Protein AF-A0A9Q0LRS8-F1 (afdb_monomer_lite)

InterPro domains:
  IPR001356 Homeodomain [PF00046] (233-282)
  IPR001356 Homeodomain [PS50071] (228-288)
  IPR001356 Homeodomain [SM00389] (231-292)
  IPR009057 Homedomain-like superfamily [SSF46689] (227-286)

Organism: Anaeramoeba ignava (NCBI:txid1746090)

pLDDT: mean 73.66, std 21.3, range [31.52, 98.19]

Secondary structure (DSSP, 8-state):
--HHHHHHHHHHHHHHHHHHHHSS----PPPPP-----------------PPPPPP---------------PPPPPP---SSHHHHTTSTT------HHHHHHHHHHHHHHHHHHHHHHHHHHHHHHHHHHHHHHHHHHHHHHHHHHHHHHHHHHHHHHHHHHHHHHHHHHIIIIIHHHHHHHHHHHHHHHHHHHHHHHHHHHHHHHHHHHTTS--S------S--S-------PPPPHHHHHHHHHHHHH-SS--HHHHHHHHHHHT--HHHHHHHHHHHHHHS-HHHHHHHHHHHHHHHHHHHHHHHHHHHHHHHHHHHHHHHHHHHHHHHHHHHHHHHHHTT-S-TTT-TTS-HHHHHHHHHHHHHHHHHHHHHHHHHHHHHHHHHHHHHHHHHHHHHHHH------------------

Structure (mmCIF, N/CA/C/O backbone):
data_AF-A0A9Q0LRS8-F1
#
_entry.id   AF-A0A9Q0LRS8-F1
#
loop_
_atom_site.group_PDB
_atom_site.id
_atom_site.type_symbol
_atom_site.label_atom_id
_atom_site.label_alt_id
_atom_site.label_comp_id
_atom_site.label_asym_id
_atom_site.label_entity_id
_atom_site.label_seq_id
_atom_site.pdbx_PDB_ins_code
_atom_site.Cartn_x
_atom_site.Cartn_y
_atom_site.Cartn_z
_atom_site.occupancy
_atom_site.B_iso_or_equiv
_atom_site.auth_seq_id
_atom_site.auth_comp_id
_atom_site.auth_asym_id
_atom_site.auth_atom_id
_atom_site.pdbx_PDB_model_num
ATOM 1 N N . MET A 1 1 ? -12.262 4.996 2.936 1.00 45.38 1 MET A N 1
ATOM 2 C CA . MET A 1 1 ? -11.964 3.558 2.799 1.00 45.38 1 MET A CA 1
ATOM 3 C C . MET A 1 1 ? -11.830 2.986 4.194 1.00 45.38 1 MET A C 1
ATOM 5 O O . MET A 1 1 ? -10.808 3.189 4.843 1.00 45.38 1 MET A O 1
ATOM 9 N N . ASP A 1 2 ? -12.895 2.369 4.696 1.00 58.44 2 ASP A N 1
ATOM 10 C CA . ASP A 1 2 ? -12.886 1.762 6.026 1.00 58.44 2 ASP A CA 1
ATOM 11 C C . ASP A 1 2 ? -12.011 0.501 6.038 1.00 58.44 2 ASP A C 1
ATOM 13 O O . ASP A 1 2 ? -11.896 -0.215 5.045 1.00 58.44 2 ASP A O 1
ATOM 17 N N . TYR A 1 3 ? -11.413 0.188 7.190 1.00 48.62 3 TYR A N 1
ATOM 18 C CA . TYR A 1 3 ? -10.531 -0.975 7.399 1.00 48.62 3 TYR A CA 1
ATOM 19 C C . TYR A 1 3 ? -11.152 -2.316 6.950 1.00 48.62 3 TYR A C 1
ATOM 21 O O . TYR A 1 3 ? -10.444 -3.251 6.571 1.00 48.62 3 TYR A O 1
ATOM 29 N N . LEU A 1 4 ? -12.484 -2.411 6.963 1.00 54.50 4 LEU A N 1
ATOM 30 C CA . LEU A 1 4 ? -13.227 -3.583 6.495 1.00 54.50 4 LEU A CA 1
ATOM 31 C C . LEU A 1 4 ? -13.236 -3.717 4.964 1.00 54.50 4 LEU A C 1
ATOM 33 O O . LEU A 1 4 ? -13.262 -4.835 4.456 1.00 54.50 4 LEU A O 1
ATOM 37 N N . GLU A 1 5 ? -13.148 -2.606 4.239 1.00 57.22 5 GLU A N 1
ATOM 38 C CA . GLU A 1 5 ? -13.136 -2.557 2.776 1.00 57.22 5 GLU A CA 1
ATOM 39 C C . GLU A 1 5 ? -11.765 -2.986 2.228 1.00 57.22 5 GLU A C 1
ATOM 41 O O . GLU A 1 5 ? -11.681 -3.840 1.347 1.00 57.22 5 GLU A O 1
ATOM 46 N N . ILE A 1 6 ? -10.679 -2.538 2.870 1.00 57.56 6 ILE A N 1
ATOM 47 C CA . ILE A 1 6 ? -9.301 -2.961 2.553 1.00 57.56 6 ILE A CA 1
ATOM 48 C C . ILE A 1 6 ? -9.104 -4.460 2.836 1.00 57.56 6 ILE A C 1
ATOM 50 O O . ILE A 1 6 ? -8.482 -5.179 2.054 1.00 57.56 6 ILE A O 1
ATOM 54 N N . LYS A 1 7 ? -9.682 -4.973 3.930 1.00 59.47 7 LYS A N 1
ATOM 55 C CA . LYS A 1 7 ? -9.616 -6.405 4.263 1.00 59.47 7 LYS A CA 1
ATOM 56 C C . LYS A 1 7 ? -10.431 -7.272 3.294 1.00 59.47 7 LYS A C 1
ATOM 58 O O . LYS A 1 7 ? -10.046 -8.411 3.042 1.00 59.47 7 LYS A O 1
ATOM 63 N N . GLY A 1 8 ? -11.523 -6.739 2.741 1.00 55.91 8 GLY A N 1
ATOM 64 C CA . GLY A 1 8 ? -12.313 -7.401 1.701 1.00 55.91 8 GLY A CA 1
ATOM 65 C C . GLY A 1 8 ? -11.545 -7.561 0.387 1.00 55.91 8 GLY A C 1
ATOM 66 O O . GLY A 1 8 ? -11.597 -8.628 -0.218 1.00 55.91 8 GLY A O 1
ATOM 67 N N . ILE A 1 9 ? -10.771 -6.547 -0.008 1.00 62.75 9 ILE A N 1
ATOM 68 C CA . ILE A 1 9 ? -9.957 -6.572 -1.234 1.00 62.75 9 ILE A CA 1
ATOM 69 C C . ILE A 1 9 ? -8.814 -7.597 -1.114 1.00 62.75 9 ILE A C 1
ATOM 71 O O . ILE A 1 9 ? -8.657 -8.448 -1.986 1.00 62.75 9 ILE A O 1
ATOM 75 N N . LEU A 1 10 ? -8.099 -7.613 0.018 1.00 52.59 10 LEU A N 1
ATOM 76 C CA . LEU A 1 10 ? -6.970 -8.532 0.248 1.00 52.59 10 LEU A CA 1
ATOM 77 C C . LEU A 1 10 ? -7.375 -10.013 0.382 1.00 52.59 10 LEU A C 1
ATOM 79 O O . LEU A 1 10 ? -6.576 -10.912 0.116 1.00 52.59 10 LEU A O 1
ATOM 83 N N . LEU A 1 11 ? -8.609 -10.300 0.810 1.00 55.72 11 LEU A N 1
ATOM 84 C CA . LEU A 1 11 ? -9.122 -11.675 0.849 1.00 55.72 11 LEU A CA 1
ATOM 85 C C . LEU A 1 11 ? -9.518 -12.183 -0.543 1.00 55.72 11 LEU A C 1
ATOM 87 O O . LEU A 1 11 ? -9.401 -13.379 -0.802 1.00 55.72 11 LEU A O 1
ATOM 91 N N . ASN A 1 12 ? -9.925 -11.287 -1.443 1.00 52.69 12 ASN A N 1
ATOM 92 C CA . ASN A 1 12 ? -10.356 -11.638 -2.794 1.00 52.69 12 ASN A CA 1
ATOM 93 C C . ASN A 1 12 ? -9.164 -11.982 -3.712 1.00 52.69 12 ASN A C 1
ATOM 95 O O . ASN A 1 12 ? -9.258 -12.884 -4.538 1.00 52.69 12 ASN A O 1
ATOM 99 N N . GLU A 1 13 ? -8.009 -11.335 -3.525 1.00 57.25 13 GLU A N 1
ATOM 100 C CA . GLU A 1 13 ? -6.789 -11.626 -4.300 1.00 57.25 13 GLU A CA 1
ATOM 101 C C . GLU A 1 13 ? -6.224 -13.029 -4.028 1.00 57.25 13 GLU A C 1
ATOM 103 O O . GLU A 1 13 ? -5.818 -13.728 -4.956 1.00 57.25 13 GLU A O 1
ATOM 108 N N . ASN A 1 14 ? -6.271 -13.496 -2.777 1.00 49.44 14 ASN A N 1
ATOM 109 C CA . ASN A 1 14 ? -5.808 -14.845 -2.432 1.00 49.44 14 ASN A CA 1
ATOM 110 C C . ASN A 1 14 ? -6.715 -15.942 -3.022 1.00 49.44 14 ASN A C 1
ATOM 112 O O . ASN A 1 14 ? -6.230 -17.001 -3.413 1.00 49.44 14 ASN A O 1
ATOM 116 N N . GLU A 1 15 ? -8.017 -15.675 -3.169 1.00 58.06 15 GLU A N 1
ATOM 117 C CA . GLU A 1 15 ? -8.971 -16.610 -3.781 1.00 58.06 15 GLU A CA 1
ATOM 118 C C . GLU A 1 15 ? -8.817 -16.697 -5.316 1.00 58.06 15 GLU A C 1
ATOM 120 O O . GLU A 1 15 ? -9.150 -17.714 -5.932 1.00 58.06 15 GLU A O 1
ATOM 125 N N . ILE A 1 16 ? -8.282 -15.644 -5.942 1.00 56.16 16 ILE A N 1
ATOM 126 C CA . ILE A 1 16 ? -7.952 -15.601 -7.375 1.00 56.16 16 ILE A CA 1
ATOM 127 C C . ILE A 1 16 ? -6.648 -16.366 -7.653 1.00 56.16 16 ILE A C 1
ATOM 129 O O . ILE A 1 16 ? -6.574 -17.111 -8.633 1.00 56.16 16 ILE A O 1
ATOM 133 N N . ILE A 1 17 ? -5.653 -16.256 -6.768 1.00 57.91 17 ILE A N 1
ATOM 134 C CA . ILE A 1 17 ? -4.371 -16.973 -6.881 1.00 57.91 17 ILE A CA 1
ATOM 135 C C . ILE A 1 17 ? -4.569 -18.496 -6.758 1.00 57.91 17 ILE A C 1
ATOM 137 O O . ILE A 1 17 ? -4.000 -19.253 -7.549 1.00 57.91 17 ILE A O 1
ATOM 141 N N . ASP A 1 18 ? -5.440 -18.955 -5.855 1.00 52.00 18 ASP A N 1
ATOM 142 C CA . ASP A 1 18 ? -5.743 -20.387 -5.708 1.00 52.00 18 ASP A CA 1
ATOM 143 C C . ASP A 1 18 ? -6.517 -20.963 -6.909 1.00 52.00 18 ASP A C 1
ATOM 145 O O . ASP A 1 18 ? -6.287 -22.109 -7.306 1.00 52.00 18 ASP A O 1
ATOM 149 N N . LYS A 1 19 ? -7.386 -20.169 -7.554 1.00 53.28 19 LYS A N 1
ATOM 150 C CA . LYS A 1 19 ? -8.099 -20.595 -8.774 1.00 53.28 19 LYS A CA 1
ATOM 151 C C . LYS A 1 19 ? -7.159 -20.721 -9.973 1.00 53.28 19 LYS A C 1
ATOM 153 O O . LYS A 1 19 ? -7.224 -21.724 -10.682 1.00 53.28 19 LYS A O 1
ATOM 158 N N . LEU A 1 20 ? -6.231 -19.779 -10.152 1.00 47.84 20 LEU A N 1
ATOM 159 C CA . LEU A 1 20 ? -5.263 -19.802 -11.258 1.00 47.84 20 LEU A CA 1
ATOM 160 C C . LEU A 1 20 ? -4.220 -20.928 -11.132 1.00 47.84 20 LEU A C 1
ATOM 162 O O . LEU A 1 20 ? -3.725 -21.425 -12.143 1.00 47.84 20 LEU A O 1
ATOM 166 N N . SER A 1 21 ? -3.934 -21.392 -9.912 1.00 48.03 21 SER A N 1
ATOM 167 C CA . SER A 1 21 ? -3.020 -22.519 -9.671 1.00 48.03 21 SER A CA 1
ATOM 168 C C . SER A 1 21 ? -3.639 -23.889 -10.017 1.00 48.03 21 SER A C 1
ATOM 170 O O . SER A 1 21 ? -2.926 -24.852 -10.302 1.00 48.03 21 SER A O 1
ATOM 172 N N . SER A 1 22 ? -4.975 -23.988 -10.051 1.00 45.66 22 SER A N 1
ATOM 173 C CA . SER A 1 22 ? -5.685 -25.264 -10.240 1.00 45.66 22 SER A CA 1
ATOM 174 C C . SER A 1 22 ? -5.969 -25.656 -11.700 1.00 45.66 22 SER A C 1
ATOM 176 O O . SER A 1 22 ? -6.161 -26.840 -11.979 1.00 45.66 22 SER A O 1
ATOM 178 N N . ASP A 1 23 ? -5.907 -24.712 -12.645 1.00 40.31 23 ASP A N 1
ATOM 179 C CA . ASP A 1 23 ? -6.326 -24.944 -14.040 1.00 40.31 23 ASP A CA 1
ATOM 180 C C . ASP A 1 23 ? -5.190 -25.358 -15.003 1.00 40.31 23 ASP A C 1
ATOM 182 O O . ASP A 1 23 ? -5.434 -25.622 -16.181 1.00 40.31 23 ASP A O 1
ATOM 186 N N . SER A 1 24 ? -3.948 -25.496 -14.523 1.00 41.00 24 SER A N 1
ATOM 187 C CA . SER A 1 24 ? -2.772 -25.701 -15.397 1.00 41.00 24 SER A CA 1
ATOM 188 C C . SER A 1 24 ? -2.296 -27.155 -15.572 1.00 41.00 24 SER A C 1
ATOM 190 O O . SER A 1 24 ? -1.290 -27.388 -16.237 1.00 41.00 24 SER A O 1
ATOM 192 N N . TYR A 1 25 ? -3.007 -28.162 -15.049 1.00 39.81 25 TYR A N 1
ATOM 193 C CA . TYR A 1 25 ? -2.638 -29.575 -15.250 1.00 39.81 25 TYR A CA 1
ATOM 194 C C . TYR A 1 25 ? -3.821 -30.439 -15.695 1.00 39.81 25 TYR A C 1
ATOM 196 O O . TYR A 1 25 ? -4.351 -31.249 -14.937 1.00 39.81 25 TYR A O 1
ATOM 204 N N . SER A 1 26 ? -4.214 -30.342 -16.966 1.00 42.38 26 SER A N 1
ATOM 205 C CA . SER A 1 26 ? -4.944 -31.439 -17.606 1.00 42.38 26 SER A CA 1
ATOM 206 C C . SER A 1 26 ? -4.813 -31.418 -19.127 1.00 42.38 26 SER A C 1
ATOM 208 O O . SER A 1 26 ? -5.194 -30.446 -19.769 1.00 42.38 26 SER A O 1
ATOM 210 N N . LYS A 1 27 ? -4.389 -32.570 -19.670 1.00 40.59 27 LYS A N 1
ATOM 211 C CA . LYS A 1 27 ? -4.396 -33.014 -21.082 1.00 40.59 27 LYS A CA 1
ATOM 212 C C . LYS A 1 27 ? -3.113 -32.783 -21.893 1.00 40.59 27 LYS A C 1
ATOM 214 O O . LYS A 1 27 ? -3.062 -31.935 -22.772 1.00 40.59 27 LYS A O 1
ATOM 219 N N . CYS A 1 28 ? -2.173 -33.715 -21.732 1.00 31.52 28 CYS A N 1
ATOM 220 C CA . CYS A 1 28 ? -1.390 -34.242 -22.855 1.00 31.52 28 CYS A CA 1
ATOM 221 C C . CYS A 1 28 ? -1.691 -35.746 -23.021 1.00 31.52 28 CYS A C 1
ATOM 223 O O . CYS A 1 28 ? -1.857 -36.436 -22.011 1.00 31.52 28 CYS A O 1
ATOM 225 N N . PRO A 1 29 ? -1.813 -36.261 -24.259 1.00 40.53 29 PRO A N 1
ATOM 226 C CA . PRO A 1 29 ? -2.218 -37.636 -24.518 1.00 40.53 29 PRO A CA 1
ATOM 227 C C . PRO A 1 29 ? -1.030 -38.605 -24.424 1.00 40.53 29 PRO A C 1
ATOM 229 O O . PRO A 1 29 ? 0.088 -38.307 -24.838 1.00 40.53 29 PRO A O 1
ATOM 232 N N . THR A 1 30 ? -1.303 -39.785 -23.879 1.00 38.50 30 THR A N 1
ATOM 233 C CA . THR A 1 30 ? -0.396 -40.930 -23.767 1.00 38.50 30 THR A CA 1
ATOM 234 C C . THR A 1 30 ? -0.034 -41.526 -25.135 1.00 38.50 30 THR A C 1
ATOM 236 O O . THR A 1 30 ? -0.927 -41.698 -25.968 1.00 38.50 30 THR A O 1
ATOM 239 N N . PRO A 1 31 ? 1.230 -41.930 -25.372 1.00 35.91 31 PRO A N 1
ATOM 240 C CA . PRO A 1 31 ? 1.581 -42.764 -26.509 1.00 35.91 31 PRO A CA 1
ATOM 241 C C . PRO A 1 31 ? 1.506 -44.260 -26.162 1.00 35.91 31 PRO A C 1
ATOM 243 O O . PRO A 1 31 ? 1.784 -44.710 -25.051 1.00 35.91 31 PRO A O 1
ATOM 246 N N . THR A 1 32 ? 1.088 -45.003 -27.176 1.00 32.34 32 THR A N 1
ATOM 247 C CA . THR A 1 32 ? 0.797 -46.433 -27.265 1.00 32.34 32 THR A CA 1
ATOM 248 C C . THR A 1 32 ? 1.959 -47.339 -26.836 1.00 32.34 32 THR A C 1
ATOM 250 O O . THR A 1 32 ? 3.098 -47.145 -27.248 1.00 32.34 32 THR A O 1
ATOM 253 N N . GLN A 1 33 ? 1.644 -48.374 -26.051 1.00 33.44 33 GLN A N 1
ATOM 254 C CA . GLN A 1 33 ? 2.549 -49.463 -25.663 1.00 33.44 33 GLN A CA 1
ATOM 255 C C . GLN A 1 33 ? 2.727 -50.499 -26.784 1.00 33.44 33 GLN A C 1
ATOM 257 O O . GLN A 1 33 ? 1.762 -50.817 -27.478 1.00 33.44 33 GLN A O 1
ATOM 262 N N . THR A 1 34 ? 3.933 -51.071 -26.902 1.00 32.47 34 THR A N 1
ATOM 263 C CA . THR A 1 34 ? 4.277 -52.506 -27.127 1.00 32.47 34 THR A CA 1
ATOM 264 C C . THR A 1 34 ? 5.795 -52.635 -27.404 1.00 32.47 34 THR A C 1
ATOM 266 O O . THR A 1 34 ? 6.408 -51.651 -27.805 1.00 32.47 34 THR A O 1
ATOM 269 N N . PRO A 1 35 ? 6.427 -53.819 -27.273 1.00 44.38 35 PRO A N 1
ATOM 270 C CA . PRO A 1 35 ? 6.554 -54.638 -26.070 1.00 44.38 35 PRO A CA 1
ATOM 271 C C . PRO A 1 35 ? 8.035 -54.927 -25.700 1.00 44.38 35 PRO A C 1
ATOM 273 O O . PRO A 1 35 ? 8.939 -54.795 -26.516 1.00 44.38 35 PRO A O 1
ATOM 276 N N . THR A 1 36 ? 8.227 -55.325 -24.439 1.00 36.44 36 THR A N 1
ATOM 277 C CA . THR A 1 36 ? 9.305 -56.151 -23.846 1.00 36.44 36 THR A CA 1
ATOM 278 C C . THR A 1 36 ? 10.584 -56.412 -24.652 1.00 36.44 36 THR A C 1
ATOM 280 O O . THR A 1 36 ? 10.538 -57.121 -25.654 1.00 36.44 36 THR A O 1
ATOM 283 N N . ASN A 1 37 ? 11.729 -56.018 -24.085 1.00 31.78 37 ASN A N 1
ATOM 284 C CA . ASN A 1 37 ? 12.895 -56.894 -23.959 1.00 31.78 37 ASN A CA 1
ATOM 285 C C . ASN A 1 37 ? 13.684 -56.525 -22.696 1.00 31.78 37 ASN A C 1
ATOM 287 O O . ASN A 1 37 ? 13.940 -55.353 -22.423 1.00 31.78 37 ASN A O 1
ATOM 291 N N . GLU A 1 38 ? 13.973 -57.565 -21.923 1.00 38.25 38 GLU A N 1
ATOM 292 C CA . GLU A 1 38 ? 14.846 -57.607 -20.756 1.00 38.25 38 GLU A CA 1
ATOM 293 C C . GLU A 1 38 ? 16.286 -57.311 -21.184 1.00 38.25 38 GLU A C 1
ATOM 295 O O . GLU A 1 38 ? 16.728 -57.859 -22.187 1.00 38.25 38 GLU A O 1
ATOM 300 N N . GLU A 1 39 ? 17.013 -56.493 -20.421 1.00 35.09 39 GLU A N 1
ATOM 301 C CA . GLU A 1 39 ? 18.448 -56.693 -20.198 1.00 35.09 39 GLU A CA 1
ATOM 302 C C . GLU A 1 39 ? 18.921 -55.864 -18.993 1.00 35.09 39 GLU A C 1
ATOM 304 O O . GLU A 1 39 ? 18.723 -54.651 -18.900 1.00 35.09 39 GLU A O 1
ATOM 309 N N . ASP A 1 40 ? 19.508 -56.588 -18.044 1.00 37.28 40 ASP A N 1
ATOM 310 C CA . ASP A 1 40 ? 20.143 -56.121 -16.822 1.00 37.28 40 ASP A CA 1
ATOM 311 C C . ASP A 1 40 ? 21.327 -55.191 -17.110 1.00 37.28 40 ASP A C 1
ATOM 313 O O . ASP A 1 40 ? 22.200 -55.550 -17.890 1.00 37.28 40 ASP A O 1
ATOM 317 N N . THR A 1 41 ? 21.458 -54.082 -16.374 1.00 35.38 41 THR A N 1
ATOM 318 C CA . THR A 1 41 ? 22.769 -53.660 -15.842 1.00 35.38 41 THR A CA 1
ATOM 319 C C . THR A 1 41 ? 22.609 -52.751 -14.622 1.00 35.38 41 THR A C 1
ATOM 321 O O . THR A 1 41 ? 21.958 -51.711 -14.662 1.00 35.38 41 THR A O 1
ATOM 324 N N . ASN A 1 42 ? 23.249 -53.179 -13.534 1.00 38.84 42 ASN A N 1
ATOM 325 C CA . ASN A 1 42 ? 23.595 -52.405 -12.346 1.00 38.84 42 ASN A CA 1
ATOM 326 C C . ASN A 1 42 ? 24.353 -51.119 -12.700 1.00 38.84 42 ASN A C 1
ATOM 328 O O . ASN A 1 42 ? 25.296 -51.201 -13.482 1.00 38.84 42 ASN A O 1
ATOM 332 N N . PHE A 1 43 ? 24.070 -50.008 -12.013 1.00 32.75 43 PHE A N 1
ATOM 333 C CA . PHE A 1 43 ? 25.104 -49.039 -11.630 1.00 32.75 43 PHE A CA 1
ATOM 334 C C . PHE A 1 43 ? 24.692 -48.269 -10.364 1.00 32.75 43 PHE A C 1
ATOM 336 O O . PHE A 1 43 ? 23.709 -47.529 -10.347 1.00 32.75 43 PHE A O 1
ATOM 343 N N . GLU A 1 44 ? 25.455 -48.516 -9.300 1.00 36.75 44 GLU A N 1
ATOM 344 C CA . GLU A 1 44 ? 25.508 -47.781 -8.036 1.00 36.75 44 GLU A CA 1
ATOM 345 C C . GLU A 1 44 ? 26.258 -46.444 -8.182 1.00 36.75 44 GLU A C 1
ATOM 347 O O . GLU A 1 44 ? 27.093 -46.285 -9.069 1.00 36.75 44 GLU A O 1
ATOM 352 N N . GLU A 1 45 ? 25.988 -45.561 -7.212 1.00 39.62 45 GLU A N 1
ATOM 353 C CA . GLU A 1 45 ? 26.837 -44.474 -6.696 1.00 39.62 45 GLU A CA 1
ATOM 354 C C . GLU A 1 45 ? 27.254 -43.321 -7.623 1.00 39.62 45 GLU A C 1
ATOM 356 O O . GLU A 1 45 ? 28.025 -43.478 -8.563 1.00 39.62 45 GLU A O 1
ATOM 361 N N . MET A 1 46 ? 26.863 -42.102 -7.223 1.00 32.22 46 MET A N 1
ATOM 362 C CA . MET A 1 46 ? 27.797 -41.001 -6.918 1.00 32.22 46 MET A CA 1
ATOM 363 C C . MET A 1 46 ? 27.021 -39.790 -6.371 1.00 32.22 46 MET A C 1
ATOM 365 O O . MET A 1 46 ? 26.600 -38.899 -7.107 1.00 32.22 46 MET A O 1
ATOM 369 N N . GLU A 1 47 ? 26.864 -39.742 -5.047 1.00 40.50 47 GLU A N 1
ATOM 370 C CA . GLU A 1 47 ? 26.742 -38.478 -4.318 1.00 40.50 47 GLU A CA 1
ATOM 371 C C . GLU A 1 47 ? 28.141 -37.858 -4.203 1.00 40.50 47 GLU A C 1
ATOM 373 O O . GLU A 1 47 ? 29.048 -38.481 -3.656 1.00 40.50 47 GLU A O 1
ATOM 378 N N . SER A 1 48 ? 28.336 -36.618 -4.663 1.00 34.16 48 SER A N 1
ATOM 379 C CA . SER A 1 48 ? 29.401 -35.774 -4.110 1.00 34.16 48 SER A CA 1
ATOM 380 C C . SER A 1 48 ? 29.155 -34.268 -4.296 1.00 34.16 48 SER A C 1
ATOM 382 O O . SER A 1 48 ? 29.132 -33.737 -5.398 1.00 34.16 48 SER A O 1
ATOM 384 N N . ILE A 1 49 ? 29.021 -33.603 -3.143 1.00 32.94 49 ILE A N 1
ATOM 385 C CA . ILE A 1 49 ? 29.705 -32.359 -2.747 1.00 32.94 49 ILE A CA 1
ATOM 386 C C . ILE A 1 49 ? 29.452 -31.115 -3.625 1.00 32.94 49 ILE A C 1
ATOM 388 O O . ILE A 1 49 ? 30.189 -30.838 -4.568 1.00 32.94 49 ILE A O 1
ATOM 392 N N . LEU A 1 50 ? 28.522 -30.254 -3.189 1.00 31.89 50 LEU A N 1
ATOM 393 C CA . LEU A 1 50 ? 28.598 -28.811 -3.449 1.00 31.89 50 LEU A CA 1
ATOM 394 C C . LEU A 1 50 ? 29.008 -28.088 -2.158 1.00 31.89 50 LEU A C 1
ATOM 396 O O . LEU A 1 50 ? 28.277 -28.089 -1.170 1.00 31.89 50 LEU A O 1
ATOM 400 N N . ASN A 1 51 ? 30.199 -27.492 -2.180 1.00 34.00 51 ASN A N 1
ATOM 401 C CA . ASN A 1 51 ? 30.718 -26.639 -1.117 1.00 34.00 51 ASN A CA 1
ATOM 402 C C . ASN A 1 51 ? 30.089 -25.238 -1.192 1.00 34.00 51 ASN A C 1
ATOM 404 O O . ASN A 1 51 ? 30.149 -24.575 -2.226 1.00 34.00 51 ASN A O 1
ATOM 408 N N . GLU A 1 52 ? 29.557 -24.782 -0.061 1.00 38.84 52 GLU A N 1
ATOM 409 C CA . GLU A 1 52 ? 29.215 -23.387 0.246 1.00 38.84 52 GLU A CA 1
ATOM 410 C C . GLU A 1 52 ? 30.454 -22.469 0.175 1.00 38.84 52 GLU A C 1
ATOM 412 O O . GLU A 1 52 ? 31.496 -22.812 0.747 1.00 38.84 52 GLU A O 1
ATOM 417 N N . PRO A 1 53 ? 30.373 -21.265 -0.424 1.00 42.38 53 PRO A N 1
ATOM 418 C CA . PRO A 1 53 ? 31.405 -20.253 -0.255 1.00 42.38 53 PRO A CA 1
ATOM 419 C C . PRO A 1 53 ? 31.138 -19.395 0.994 1.00 42.38 53 PRO A C 1
ATOM 421 O O . PRO A 1 53 ? 30.102 -18.748 1.133 1.00 42.38 53 PRO A O 1
ATOM 424 N N . GLN A 1 54 ? 32.119 -19.362 1.898 1.00 42.25 54 GLN A N 1
ATOM 425 C CA . GLN A 1 54 ? 32.173 -18.450 3.046 1.00 42.25 54 GLN A CA 1
ATOM 426 C C . GLN A 1 54 ? 32.474 -16.999 2.604 1.00 42.25 54 GLN A C 1
ATOM 428 O O . GLN A 1 54 ? 33.198 -16.794 1.625 1.00 42.25 54 GLN A O 1
ATOM 433 N N . PRO A 1 55 ? 31.990 -15.978 3.337 1.00 41.16 55 PRO A N 1
ATOM 434 C CA . PRO A 1 55 ? 32.159 -14.575 2.967 1.00 41.16 55 PRO A CA 1
ATOM 435 C C . PRO A 1 55 ? 33.577 -14.057 3.256 1.00 41.16 55 PRO A C 1
ATOM 437 O O . PRO A 1 55 ? 34.118 -14.217 4.352 1.00 41.16 55 PRO A O 1
ATOM 440 N N . ILE A 1 56 ? 34.169 -13.373 2.273 1.00 35.91 56 ILE A N 1
ATOM 441 C CA . ILE A 1 56 ? 35.457 -12.686 2.419 1.00 35.91 56 ILE A CA 1
ATOM 442 C C . ILE A 1 56 ? 35.252 -11.362 3.162 1.00 35.91 56 ILE A C 1
ATOM 444 O O . ILE A 1 56 ? 34.483 -10.490 2.765 1.00 35.91 56 ILE A O 1
ATOM 448 N N . ASN A 1 57 ? 35.996 -11.232 4.254 1.00 32.16 57 ASN A N 1
ATOM 449 C CA . ASN A 1 57 ? 36.020 -10.109 5.175 1.00 32.16 57 ASN A CA 1
ATOM 450 C C . ASN A 1 57 ? 36.910 -8.987 4.605 1.00 32.16 57 ASN A C 1
ATOM 452 O O . ASN A 1 57 ? 38.136 -9.113 4.576 1.00 32.16 57 ASN A O 1
ATOM 456 N N . VAL A 1 58 ? 36.310 -7.895 4.124 1.00 37.28 58 VAL A N 1
ATOM 457 C CA . VAL A 1 58 ? 37.051 -6.748 3.580 1.00 37.28 58 VAL A CA 1
ATOM 458 C C . VAL A 1 58 ? 37.392 -5.794 4.720 1.00 37.28 58 VAL A C 1
ATOM 460 O O . VAL A 1 58 ? 36.562 -5.007 5.169 1.00 37.28 58 VAL A O 1
ATOM 463 N N . SER A 1 59 ? 38.638 -5.826 5.189 1.00 34.59 59 SER A N 1
ATOM 464 C CA . SER A 1 59 ? 39.165 -4.725 5.990 1.00 34.59 59 SER A CA 1
ATOM 465 C C . SER A 1 59 ? 40.615 -4.409 5.628 1.00 34.59 59 SER A C 1
ATOM 467 O O . SER A 1 59 ? 41.474 -5.284 5.609 1.00 34.59 59 SER A O 1
ATOM 469 N N . LYS A 1 60 ? 40.847 -3.106 5.421 1.00 39.56 60 LYS A N 1
ATOM 470 C CA . LYS A 1 60 ? 42.130 -2.387 5.470 1.00 39.56 60 LYS A CA 1
ATOM 471 C C . LYS A 1 60 ? 43.095 -2.620 4.307 1.00 39.56 60 LYS A C 1
ATOM 473 O O . LYS A 1 60 ? 43.980 -3.460 4.393 1.00 39.56 60 LYS A O 1
ATOM 478 N N . ILE A 1 61 ? 43.065 -1.713 3.326 1.00 33.50 61 ILE A N 1
ATOM 479 C CA . ILE A 1 61 ? 44.301 -1.291 2.654 1.00 33.50 61 ILE A CA 1
ATOM 480 C C . ILE A 1 61 ? 44.386 0.236 2.651 1.00 33.50 61 ILE A C 1
ATOM 482 O O . ILE A 1 61 ? 43.552 0.958 2.113 1.00 33.50 61 ILE A O 1
ATOM 486 N N . SER A 1 62 ? 45.417 0.687 3.351 1.00 33.88 62 SER A N 1
ATOM 487 C CA . SER A 1 62 ? 45.911 2.043 3.507 1.00 33.88 62 SER A CA 1
ATOM 488 C C . SER A 1 62 ? 46.568 2.573 2.233 1.00 33.88 62 SER A C 1
ATOM 490 O O . SER A 1 62 ? 47.278 1.856 1.533 1.00 33.88 62 SER A O 1
ATOM 492 N N . LYS A 1 63 ? 46.384 3.877 2.015 1.00 44.59 63 LYS A N 1
ATOM 493 C CA . LYS A 1 63 ? 47.086 4.736 1.054 1.00 44.59 63 LYS A CA 1
ATOM 494 C C . LYS A 1 63 ? 48.603 4.527 1.130 1.00 44.59 63 LYS A C 1
ATOM 496 O O . LYS A 1 63 ? 49.179 4.739 2.194 1.00 44.59 63 LYS A O 1
ATOM 501 N N . SER A 1 64 ? 49.249 4.186 0.014 1.00 36.12 64 SER A N 1
ATOM 502 C CA . SER A 1 64 ? 50.709 4.237 -0.085 1.00 36.12 64 SER A CA 1
ATOM 503 C C . SER A 1 64 ? 51.196 4.281 -1.540 1.00 36.12 64 SER A C 1
ATOM 505 O O . SER A 1 64 ? 51.002 3.346 -2.305 1.00 36.12 64 SER A O 1
ATOM 507 N N . THR A 1 65 ? 51.900 5.372 -1.843 1.00 34.44 65 THR A N 1
ATOM 508 C CA . THR A 1 65 ? 53.066 5.457 -2.741 1.00 34.44 65 THR A CA 1
ATOM 509 C C . THR A 1 65 ? 52.858 5.340 -4.255 1.00 34.44 65 THR A C 1
ATOM 511 O O . THR A 1 65 ? 52.989 4.284 -4.870 1.00 34.44 65 THR A O 1
ATOM 514 N N . TYR A 1 66 ? 52.707 6.522 -4.857 1.00 37.03 66 TYR A N 1
ATOM 515 C CA . TYR A 1 66 ? 53.116 6.863 -6.221 1.00 37.03 66 TYR A CA 1
ATOM 516 C C . TYR A 1 66 ? 54.458 6.201 -6.577 1.00 37.03 66 TYR A C 1
ATOM 518 O O . TYR A 1 66 ? 55.491 6.531 -5.995 1.00 37.03 66 TYR A O 1
ATOM 526 N N . SER A 1 67 ? 54.443 5.274 -7.534 1.00 34.69 67 SER A N 1
ATOM 527 C CA . SER A 1 67 ? 55.650 4.687 -8.115 1.00 34.69 67 SER A CA 1
ATOM 528 C C . SER A 1 67 ? 55.593 4.815 -9.630 1.00 34.69 67 SER A C 1
ATOM 530 O O . SER A 1 67 ? 54.643 4.400 -10.287 1.00 34.69 67 SER A O 1
ATOM 532 N N . GLN A 1 68 ? 56.641 5.445 -10.144 1.00 40.75 68 GLN A N 1
ATOM 533 C CA . GLN A 1 68 ? 56.950 5.721 -11.535 1.00 40.75 68 GLN A CA 1
ATOM 534 C C . GLN A 1 68 ? 56.891 4.446 -12.388 1.00 40.75 68 GLN A C 1
ATOM 536 O O . GLN A 1 68 ? 57.695 3.532 -12.206 1.00 40.75 68 GLN A O 1
ATOM 541 N N . ILE A 1 69 ? 55.991 4.410 -13.371 1.00 34.59 69 ILE A N 1
ATOM 542 C CA . ILE A 1 69 ? 56.057 3.438 -14.465 1.00 34.59 69 ILE A CA 1
ATOM 543 C C . ILE A 1 69 ? 56.887 4.075 -15.576 1.00 34.59 69 ILE A C 1
ATOM 545 O O . ILE A 1 69 ? 56.417 4.901 -16.354 1.00 34.59 69 ILE A O 1
ATOM 549 N N . THR A 1 70 ? 58.159 3.693 -15.619 1.00 38.25 70 THR A N 1
ATOM 550 C CA . THR A 1 70 ? 59.033 3.912 -16.767 1.00 38.25 70 THR A CA 1
ATOM 551 C C . THR A 1 70 ? 58.616 2.946 -17.876 1.00 38.25 70 THR A C 1
ATOM 553 O O . THR A 1 70 ? 58.718 1.724 -17.757 1.00 38.25 70 THR A O 1
ATOM 556 N N . SER A 1 71 ? 58.102 3.490 -18.977 1.00 36.56 71 SER A N 1
ATOM 557 C CA . SER A 1 71 ? 57.806 2.731 -20.188 1.00 36.56 71 SER A CA 1
ATOM 558 C C . SER A 1 71 ? 59.107 2.230 -20.824 1.00 36.56 71 SER A C 1
ATOM 560 O O . SER A 1 71 ? 59.935 3.016 -21.286 1.00 36.56 71 SER A O 1
ATOM 562 N N . LYS A 1 72 ? 59.274 0.905 -20.863 1.00 42.03 72 LYS A N 1
ATOM 563 C CA . LYS A 1 72 ? 60.317 0.200 -21.623 1.00 42.03 72 LYS A CA 1
ATOM 564 C C . LYS A 1 72 ? 60.279 0.618 -23.106 1.00 42.03 72 LYS A C 1
ATOM 566 O O . LYS A 1 72 ? 59.224 0.480 -23.728 1.00 42.03 72 LYS A O 1
ATOM 571 N N . PRO A 1 73 ? 61.398 1.033 -23.726 1.00 38.38 73 PRO A N 1
ATOM 572 C CA . PRO A 1 73 ? 61.451 1.203 -25.170 1.00 38.38 73 PRO A CA 1
ATOM 573 C C . PRO A 1 73 ? 61.572 -0.165 -25.854 1.00 38.38 73 PRO A C 1
ATOM 575 O O . PRO A 1 73 ? 62.463 -0.962 -25.549 1.00 38.38 73 PRO A O 1
ATOM 578 N N . LYS A 1 74 ? 60.660 -0.432 -26.793 1.00 42.22 74 LYS A N 1
ATOM 579 C CA . LYS A 1 74 ? 60.709 -1.591 -27.690 1.00 42.22 74 LYS A CA 1
ATOM 580 C C . LYS A 1 74 ? 62.021 -1.586 -28.487 1.00 42.22 74 LYS A C 1
ATOM 582 O O . LYS A 1 74 ? 62.494 -0.556 -28.964 1.00 42.22 74 LYS A O 1
ATOM 587 N N . SER A 1 75 ? 62.604 -2.772 -28.595 1.00 43.22 75 SER A N 1
ATOM 588 C CA . SER A 1 75 ? 63.853 -3.097 -29.276 1.00 43.22 75 SER A CA 1
ATOM 589 C C . SER A 1 75 ? 63.896 -2.614 -30.729 1.00 43.22 75 SER A C 1
ATOM 591 O O . SER A 1 75 ? 63.046 -2.980 -31.538 1.00 43.22 75 SER A O 1
ATOM 593 N N . LYS A 1 76 ? 64.947 -1.863 -31.075 1.00 49.66 76 LYS A N 1
ATOM 594 C CA . LYS A 1 76 ? 65.343 -1.570 -32.460 1.00 49.66 76 LYS A CA 1
ATOM 595 C C . LYS A 1 76 ? 65.848 -2.851 -33.150 1.00 49.66 76 LYS A C 1
ATOM 597 O O . LYS A 1 76 ? 66.689 -3.534 -32.558 1.00 49.66 76 LYS A O 1
ATOM 602 N N . PRO A 1 77 ? 65.460 -3.151 -34.402 1.00 46.06 77 PRO A N 1
ATOM 603 C CA . PRO A 1 77 ? 66.176 -4.134 -35.202 1.00 46.06 77 PRO A CA 1
ATOM 604 C C . PRO A 1 77 ? 67.544 -3.563 -35.609 1.00 46.06 77 PRO A C 1
ATOM 606 O O . PRO A 1 77 ? 67.662 -2.451 -36.127 1.00 46.06 77 PRO A O 1
ATOM 609 N N . LYS A 1 78 ? 68.605 -4.330 -35.337 1.00 54.69 78 LYS A N 1
ATOM 610 C CA . LYS A 1 78 ? 69.971 -4.055 -35.794 1.00 54.69 78 LYS A CA 1
ATOM 611 C C . LYS A 1 78 ? 70.023 -4.223 -37.313 1.00 54.69 78 LYS A C 1
ATOM 613 O O . LYS A 1 78 ? 70.138 -5.343 -37.789 1.00 54.69 78 LYS A O 1
ATOM 618 N N . ASN A 1 79 ? 70.011 -3.118 -38.052 1.00 48.34 79 ASN A N 1
ATOM 619 C CA . ASN A 1 79 ? 70.370 -3.105 -39.469 1.00 48.34 79 ASN A CA 1
ATOM 620 C C . ASN A 1 79 ? 71.741 -2.423 -39.633 1.00 48.34 79 ASN A C 1
ATOM 622 O O . ASN A 1 79 ? 71.859 -1.281 -40.065 1.00 48.34 79 ASN A O 1
ATOM 626 N N . ARG A 1 80 ? 72.801 -3.106 -39.178 1.00 53.62 80 ARG A N 1
ATOM 627 C CA . ARG A 1 80 ? 74.202 -2.729 -39.429 1.00 53.62 80 ARG A CA 1
ATOM 628 C C . ARG A 1 80 ? 74.732 -3.602 -40.561 1.00 53.62 80 ARG A C 1
ATOM 630 O O . ARG A 1 80 ? 75.408 -4.581 -40.280 1.00 53.62 80 ARG A O 1
ATOM 637 N N . GLN A 1 81 ? 74.395 -3.273 -41.809 1.00 56.06 81 GLN A N 1
ATOM 638 C CA . GLN A 1 81 ? 75.149 -3.745 -42.984 1.00 56.06 81 GLN A CA 1
ATOM 639 C C . GLN A 1 81 ? 74.827 -2.995 -44.294 1.00 56.06 81 GLN A C 1
ATOM 641 O O . GLN A 1 81 ? 74.989 -3.545 -45.374 1.00 56.06 81 GLN A O 1
ATOM 646 N N . ILE A 1 82 ? 74.394 -1.726 -44.231 1.00 50.66 82 ILE A N 1
ATOM 647 C CA . ILE A 1 82 ? 74.136 -0.915 -45.447 1.00 50.66 82 ILE A CA 1
ATOM 648 C C . ILE A 1 82 ? 74.955 0.394 -45.466 1.00 50.66 82 ILE A C 1
ATOM 650 O O . ILE A 1 82 ? 74.931 1.135 -46.442 1.00 50.66 82 ILE A O 1
ATOM 654 N N . HIS A 1 83 ? 75.764 0.681 -44.437 1.00 48.22 83 HIS A N 1
ATOM 655 C CA . HIS A 1 83 ? 76.503 1.951 -44.395 1.00 48.22 83 HIS A CA 1
ATOM 656 C C . HIS A 1 83 ? 77.829 1.954 -45.191 1.00 48.22 83 HIS A C 1
ATOM 658 O O . HIS A 1 83 ? 78.278 3.026 -45.595 1.00 48.22 83 HIS A O 1
ATOM 664 N N . ASP A 1 84 ? 78.403 0.790 -45.520 1.00 52.34 84 ASP A N 1
ATOM 665 C CA . ASP A 1 84 ? 79.723 0.719 -46.180 1.00 52.34 84 ASP A CA 1
ATOM 666 C C . ASP A 1 84 ? 79.680 0.638 -47.716 1.00 52.34 84 ASP A C 1
ATOM 668 O O . ASP A 1 84 ? 80.714 0.771 -48.369 1.00 52.34 84 ASP A O 1
ATOM 672 N N . ILE A 1 85 ? 78.499 0.495 -48.329 1.00 52.00 85 ILE A N 1
ATOM 673 C CA . ILE A 1 85 ? 78.365 0.563 -49.799 1.00 52.00 85 ILE A CA 1
ATOM 674 C C . ILE A 1 85 ? 78.087 2.005 -50.261 1.00 52.00 85 ILE A C 1
ATOM 676 O O . ILE A 1 85 ? 78.536 2.409 -51.332 1.00 52.00 85 ILE A O 1
ATOM 680 N N . SER A 1 86 ? 77.452 2.834 -49.424 1.00 45.97 86 SER A N 1
ATOM 681 C CA . SER A 1 86 ? 77.086 4.213 -49.790 1.00 45.97 86 SER A CA 1
ATOM 682 C C . SER A 1 86 ? 78.291 5.169 -49.887 1.00 45.97 86 SER A C 1
ATOM 684 O O . SER A 1 86 ? 78.284 6.101 -50.686 1.00 45.97 86 SER A O 1
ATOM 686 N N . GLN A 1 87 ? 79.390 4.912 -49.163 1.00 50.62 87 GLN A N 1
ATOM 687 C CA . GLN A 1 87 ? 80.594 5.757 -49.250 1.00 50.62 87 GLN A CA 1
ATOM 688 C C . GLN A 1 87 ? 81.506 5.457 -50.452 1.00 50.62 87 GLN A C 1
ATOM 690 O O . GLN A 1 87 ? 82.387 6.261 -50.747 1.00 50.62 87 GLN A O 1
ATOM 695 N N . LYS A 1 88 ? 81.297 4.358 -51.193 1.00 50.56 88 LYS A N 1
ATOM 696 C CA . LYS A 1 88 ? 82.155 3.998 -52.341 1.00 50.56 88 LYS A CA 1
ATOM 697 C C . LYS A 1 88 ? 81.635 4.461 -53.705 1.00 50.56 88 LYS A C 1
ATOM 699 O O . LYS A 1 88 ? 82.375 4.382 -54.680 1.00 50.56 88 LYS A O 1
ATOM 704 N N . VAL A 1 89 ? 80.409 4.986 -53.775 1.00 49.88 89 VAL A N 1
ATOM 705 C CA . VAL A 1 89 ? 79.808 5.512 -55.021 1.00 49.88 89 VAL A CA 1
ATOM 706 C C . VAL A 1 89 ? 79.913 7.047 -55.110 1.00 49.88 89 VAL A C 1
ATOM 708 O O . VAL A 1 89 ? 79.750 7.625 -56.178 1.00 49.88 89 VAL A O 1
ATOM 711 N N . SER A 1 90 ? 80.287 7.731 -54.022 1.00 49.88 90 SER A N 1
ATOM 712 C CA . SER A 1 90 ? 80.290 9.202 -53.953 1.00 49.88 90 SER A CA 1
ATOM 713 C C . SER A 1 90 ? 81.525 9.898 -54.560 1.00 49.88 90 SER A C 1
ATOM 715 O O . SER A 1 90 ? 81.641 11.118 -54.450 1.00 49.88 90 SER A O 1
ATOM 717 N N . SER A 1 91 ? 82.434 9.161 -55.211 1.00 50.72 91 SER A N 1
ATOM 718 C CA . SER A 1 91 ? 83.681 9.717 -55.778 1.00 50.72 91 SER A CA 1
ATOM 719 C C . SER A 1 91 ? 83.724 9.761 -57.310 1.00 50.72 91 SER A C 1
ATOM 721 O O . SER A 1 91 ? 84.704 10.245 -57.874 1.00 50.72 91 SER A O 1
ATOM 723 N N . GLN A 1 92 ? 82.677 9.314 -58.010 1.00 51.44 92 GLN A N 1
ATOM 724 C CA . GLN A 1 92 ? 82.533 9.556 -59.448 1.00 51.44 92 GLN A CA 1
ATOM 725 C C . GLN A 1 92 ? 81.694 10.814 -59.667 1.00 51.44 92 GLN A C 1
ATOM 727 O O . GLN A 1 92 ? 80.473 10.774 -59.774 1.00 51.44 92 GLN A O 1
ATOM 732 N N . LYS A 1 93 ? 82.381 11.958 -59.727 1.00 51.97 93 LYS A N 1
ATOM 733 C CA . LYS A 1 93 ? 81.816 13.250 -60.126 1.00 51.97 93 LYS A CA 1
ATOM 734 C C . LYS A 1 93 ? 81.567 13.225 -61.639 1.00 51.97 93 LYS A C 1
ATOM 736 O O . LYS A 1 93 ? 82.325 13.799 -62.415 1.00 51.97 93 LYS A O 1
ATOM 741 N N . ILE A 1 94 ? 80.548 12.482 -62.066 1.00 55.59 94 ILE A N 1
ATOM 742 C CA . ILE A 1 94 ? 80.032 12.564 -63.431 1.00 55.59 94 ILE A CA 1
ATOM 743 C C . ILE A 1 94 ? 79.355 13.930 -63.520 1.00 55.59 94 ILE A C 1
ATOM 745 O O . ILE A 1 94 ? 78.399 14.208 -62.802 1.00 55.59 94 ILE A O 1
ATOM 749 N N . SER A 1 95 ? 79.929 14.813 -64.336 1.00 57.25 95 SER A N 1
ATOM 750 C CA . SER A 1 95 ? 79.349 16.108 -64.679 1.00 57.25 95 SER A CA 1
ATOM 751 C C . SER A 1 95 ? 78.022 15.860 -65.388 1.00 57.25 95 SER A C 1
ATOM 753 O O . SER A 1 95 ? 78.002 15.666 -66.602 1.00 57.25 95 SER A O 1
ATOM 755 N N . MET A 1 96 ? 76.928 15.826 -64.628 1.00 57.94 96 MET A N 1
ATOM 756 C CA . MET A 1 96 ? 75.592 15.788 -65.203 1.00 57.94 96 MET A CA 1
ATOM 757 C C . MET A 1 96 ? 75.347 17.072 -66.009 1.00 57.94 96 MET A C 1
ATOM 759 O O . MET A 1 96 ? 75.759 18.158 -65.584 1.00 57.94 96 MET A O 1
ATOM 763 N N . PRO A 1 97 ? 74.724 16.971 -67.191 1.00 61.38 97 PRO A N 1
ATOM 764 C CA . PRO A 1 97 ? 74.350 18.131 -67.982 1.00 61.38 97 PRO A CA 1
ATOM 765 C C . PRO A 1 97 ? 73.388 19.020 -67.182 1.00 61.38 97 PRO A C 1
ATOM 767 O O . PRO A 1 97 ? 72.478 18.528 -66.520 1.00 61.38 97 PRO A O 1
ATOM 770 N N . LYS A 1 98 ? 73.573 20.344 -67.272 1.00 67.12 98 LYS A N 1
ATOM 771 C CA . LYS A 1 98 ? 72.798 21.380 -66.551 1.00 67.12 98 LYS A CA 1
ATOM 772 C C . LYS A 1 98 ? 71.270 21.268 -66.709 1.00 67.12 98 LYS A C 1
ATOM 774 O O . LYS A 1 98 ? 70.527 21.906 -65.972 1.00 67.12 98 LYS A O 1
ATOM 779 N N . GLU A 1 99 ? 70.796 20.480 -67.667 1.00 65.69 99 GLU A N 1
ATOM 780 C CA . GLU A 1 99 ? 69.376 20.211 -67.883 1.00 65.69 99 GLU A CA 1
ATOM 781 C C . GLU A 1 99 ? 68.784 19.253 -66.836 1.00 65.69 99 GLU A C 1
ATOM 783 O O . GLU A 1 99 ? 67.647 19.458 -66.420 1.00 65.69 99 GLU A O 1
ATOM 788 N N . GLU A 1 100 ? 69.535 18.267 -66.330 1.00 67.38 100 GLU A N 1
ATOM 789 C CA . GLU A 1 100 ? 69.021 17.297 -65.345 1.00 67.38 100 GLU A CA 1
ATOM 790 C C . GLU A 1 100 ? 68.882 17.888 -63.930 1.00 67.38 100 GLU A C 1
ATOM 792 O O . GLU A 1 100 ? 68.023 17.459 -63.157 1.00 67.38 100 GLU A O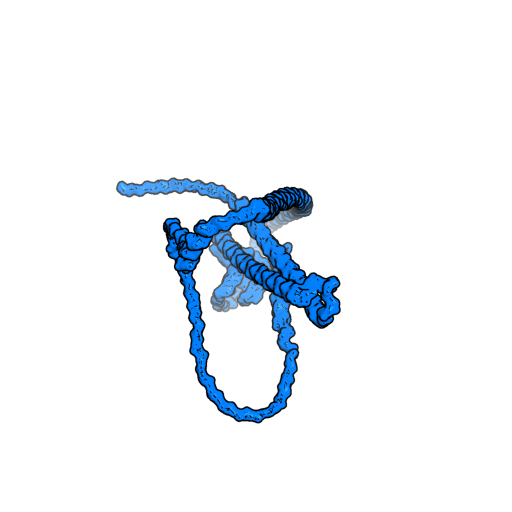 1
ATOM 797 N N . GLU A 1 101 ? 69.670 18.916 -63.600 1.00 72.00 101 GLU A N 1
ATOM 798 C CA . GLU A 1 101 ? 69.570 19.652 -62.330 1.00 72.00 101 GLU A CA 1
ATOM 799 C C . GLU A 1 101 ? 68.228 20.407 -62.236 1.00 72.00 101 GLU A C 1
ATOM 801 O O . GLU A 1 101 ? 67.528 20.321 -61.229 1.00 72.00 101 GLU A O 1
ATOM 806 N N . ASN A 1 102 ? 67.771 20.993 -63.350 1.00 79.88 102 ASN A N 1
ATOM 807 C CA . ASN A 1 102 ? 66.472 21.670 -63.449 1.00 79.88 102 ASN A CA 1
ATOM 808 C C . ASN A 1 102 ? 65.282 20.701 -63.271 1.00 79.88 102 ASN A C 1
ATOM 810 O O . ASN A 1 102 ? 64.285 21.035 -62.629 1.00 79.88 102 ASN A O 1
ATOM 814 N N . TYR A 1 103 ? 65.379 19.471 -63.790 1.00 79.06 103 TYR A N 1
ATOM 815 C CA . TYR A 1 103 ? 64.331 18.460 -63.585 1.00 79.06 103 TYR A CA 1
ATOM 816 C C . TYR A 1 103 ? 64.247 17.987 -62.134 1.00 79.06 103 TYR A C 1
ATOM 818 O O . TYR A 1 103 ? 63.148 17.749 -61.630 1.00 79.06 103 TYR A O 1
ATOM 826 N N . ARG A 1 104 ? 65.389 17.872 -61.451 1.00 78.12 104 ARG A N 1
ATOM 827 C CA . ARG A 1 104 ? 65.433 17.471 -60.044 1.00 78.12 104 ARG A CA 1
ATOM 828 C C . ARG A 1 104 ? 64.830 18.538 -59.133 1.00 78.12 104 ARG A C 1
ATOM 830 O O . ARG A 1 104 ? 64.048 18.193 -58.249 1.00 78.12 104 ARG A O 1
ATOM 837 N N . ASP A 1 105 ? 65.122 19.807 -59.397 1.00 83.50 105 ASP A N 1
ATOM 838 C CA . ASP A 1 105 ? 64.561 20.922 -58.632 1.00 83.50 105 ASP A CA 1
ATOM 839 C C . ASP A 1 105 ? 63.046 21.037 -58.829 1.00 83.50 105 ASP A C 1
ATOM 841 O O . ASP A 1 105 ? 62.308 21.128 -57.849 1.00 83.50 105 ASP A O 1
ATOM 845 N N . LYS A 1 106 ? 62.550 20.903 -60.068 1.00 86.31 106 LYS A N 1
ATOM 846 C CA . LYS A 1 106 ? 61.102 20.861 -60.342 1.00 86.31 106 LYS A CA 1
ATOM 847 C C . LYS A 1 106 ? 60.405 19.667 -59.692 1.00 86.31 106 LYS A C 1
ATOM 849 O O . LYS A 1 106 ? 59.275 19.792 -59.227 1.00 86.31 106 LYS A O 1
ATOM 854 N N . PHE A 1 107 ? 61.054 18.502 -59.660 1.00 85.56 107 PHE A N 1
ATOM 855 C CA . PHE A 1 107 ? 60.499 17.324 -58.997 1.00 85.56 107 PHE A CA 1
ATOM 856 C C . PHE A 1 107 ? 60.403 17.526 -57.481 1.00 85.56 107 PHE A C 1
ATOM 858 O O . PHE A 1 107 ? 59.363 17.227 -56.898 1.00 85.56 107 PHE A O 1
ATOM 865 N N . ASN A 1 108 ? 61.449 18.071 -56.854 1.00 88.19 108 ASN A N 1
ATOM 866 C CA . ASN A 1 108 ? 61.454 18.359 -55.420 1.00 88.19 108 ASN A CA 1
ATOM 867 C C . ASN A 1 108 ? 60.418 19.429 -55.052 1.00 88.19 108 ASN A C 1
ATOM 869 O O . ASN A 1 108 ? 59.663 19.216 -54.108 1.00 88.19 108 ASN A O 1
ATOM 873 N N . GLN A 1 109 ? 60.304 20.504 -55.842 1.00 89.00 109 GLN A N 1
ATOM 874 C CA . GLN A 1 109 ? 59.263 21.525 -55.662 1.00 89.00 109 GLN A CA 1
ATOM 875 C C . GLN A 1 109 ? 57.855 20.916 -55.704 1.00 89.00 109 GLN A C 1
ATOM 877 O O . GLN A 1 109 ? 57.039 21.185 -54.831 1.00 89.00 109 GLN A O 1
ATOM 882 N N . ASN A 1 110 ? 57.583 20.016 -56.653 1.00 90.44 110 ASN A N 1
ATOM 883 C CA . ASN A 1 110 ? 56.275 19.363 -56.761 1.00 90.44 110 ASN A CA 1
ATOM 884 C C . ASN A 1 110 ? 55.986 18.420 -55.568 1.00 90.44 110 ASN A C 1
ATOM 886 O O . ASN A 1 110 ? 54.851 18.315 -55.100 1.00 90.44 110 ASN A O 1
ATOM 890 N N . GLN A 1 111 ? 57.007 17.749 -55.019 1.00 89.31 111 GLN A N 1
ATOM 891 C CA . GLN A 1 111 ? 56.835 16.944 -53.801 1.00 89.31 111 GLN A CA 1
ATOM 892 C C . GLN A 1 111 ? 56.604 17.811 -52.556 1.00 89.31 111 GLN A C 1
ATOM 894 O O . GLN A 1 111 ? 55.779 17.448 -51.716 1.00 89.31 111 GLN A O 1
ATOM 899 N N . GLU A 1 112 ? 57.289 18.950 -52.443 1.00 91.69 112 GLU A N 1
ATOM 900 C CA . GLU A 1 112 ? 57.081 19.914 -51.358 1.00 91.69 112 GLU A CA 1
ATOM 901 C C . GLU A 1 112 ? 55.679 20.530 -51.416 1.00 91.69 112 GLU A C 1
ATOM 903 O O . GLU A 1 112 ? 54.980 20.525 -50.404 1.00 91.69 112 GLU A O 1
ATOM 908 N N . GLU A 1 113 ? 55.211 20.948 -52.596 1.00 93.00 113 GLU A N 1
ATOM 909 C CA . GLU A 1 113 ? 53.839 21.435 -52.798 1.00 93.00 113 GLU A CA 1
ATOM 910 C C . GLU A 1 113 ? 52.798 20.375 -52.413 1.00 93.00 113 GLU A C 1
ATOM 912 O O . GLU A 1 113 ? 51.824 20.664 -51.714 1.00 93.00 113 GLU A O 1
ATOM 917 N N . LYS A 1 114 ? 53.018 19.113 -52.803 1.00 93.31 114 LYS A N 1
ATOM 918 C CA . LYS A 1 114 ? 52.120 18.007 -52.446 1.00 93.31 114 LYS A CA 1
ATOM 919 C C . LYS A 1 114 ? 52.100 17.737 -50.940 1.00 93.31 114 LYS A C 1
ATOM 921 O O . LYS A 1 114 ? 51.046 17.398 -50.395 1.00 93.31 114 LYS A O 1
ATOM 926 N N . TYR A 1 115 ? 53.241 17.866 -50.266 1.00 92.06 115 TYR A N 1
ATOM 927 C CA . TYR A 1 115 ? 53.338 17.711 -48.817 1.00 92.06 115 TYR A CA 1
ATOM 928 C C . TYR A 1 115 ? 52.646 18.862 -48.077 1.00 92.06 115 TYR A C 1
ATOM 930 O O . TYR A 1 115 ? 51.858 18.605 -47.167 1.00 92.06 115 TYR A O 1
ATOM 938 N N . LEU A 1 116 ? 52.880 20.106 -48.503 1.00 93.75 116 LEU A N 1
ATOM 939 C CA . LEU A 1 116 ? 52.248 21.298 -47.934 1.00 93.75 116 LEU A CA 1
ATOM 940 C C . LEU A 1 116 ? 50.727 21.238 -48.071 1.00 93.75 116 LEU A C 1
ATOM 942 O O . LEU A 1 116 ? 50.032 21.356 -47.070 1.00 93.75 116 LEU A O 1
ATOM 946 N N . LYS A 1 117 ? 50.213 20.898 -49.257 1.00 93.69 117 LYS A N 1
ATOM 947 C CA . LYS A 1 117 ? 48.768 20.758 -49.484 1.00 93.69 117 LYS A CA 1
ATOM 948 C C . LYS A 1 117 ? 48.129 19.668 -48.620 1.00 93.69 117 LYS A C 1
ATOM 950 O O . LYS A 1 117 ? 47.001 19.803 -48.160 1.00 93.69 117 LYS A O 1
ATOM 955 N N . LYS A 1 118 ? 48.844 18.563 -48.376 1.00 92.12 118 LYS A N 1
ATOM 956 C CA . LYS A 1 118 ? 48.361 17.504 -47.477 1.00 92.12 118 LYS A CA 1
ATOM 957 C C . LYS A 1 118 ? 48.337 17.965 -46.018 1.00 92.12 118 LYS A C 1
ATOM 959 O O . LYS A 1 118 ? 47.449 17.552 -45.279 1.00 92.12 118 LYS A O 1
ATOM 964 N N . LYS A 1 119 ? 49.309 18.786 -45.616 1.00 92.88 119 LYS A N 1
ATOM 965 C CA . LYS A 1 119 ? 49.381 19.365 -44.275 1.00 92.88 119 LYS A CA 1
ATOM 966 C C . LYS A 1 119 ? 48.270 20.398 -44.056 1.00 92.88 119 LYS A C 1
ATOM 968 O O . LYS A 1 119 ? 47.574 20.291 -43.057 1.00 92.88 119 LYS A O 1
ATOM 973 N N . GLU A 1 120 ? 48.048 21.298 -45.012 1.00 92.06 120 GLU A N 1
ATOM 974 C CA . GLU A 1 120 ? 46.949 22.276 -44.981 1.00 92.06 120 GLU A CA 1
ATOM 975 C C . GLU A 1 120 ? 45.587 21.582 -44.872 1.00 92.06 120 GLU A C 1
ATOM 977 O O . GLU A 1 120 ? 44.820 21.885 -43.966 1.00 92.06 120 GLU A O 1
ATOM 982 N N . ASN A 1 121 ? 45.330 20.560 -45.697 1.00 91.19 121 ASN A N 1
ATOM 983 C CA . ASN A 1 121 ? 44.087 19.787 -45.611 1.00 91.19 121 ASN A CA 1
ATOM 984 C C . ASN A 1 121 ? 43.916 19.070 -44.259 1.00 91.19 121 ASN A C 1
ATOM 986 O O . ASN A 1 121 ? 42.791 18.813 -43.837 1.00 91.19 121 ASN A O 1
ATOM 990 N N . PHE A 1 122 ? 45.005 18.660 -43.604 1.00 93.56 122 PHE A N 1
ATOM 991 C CA . PHE A 1 122 ? 44.922 18.014 -42.293 1.00 93.56 122 PHE A CA 1
ATOM 992 C C . PHE A 1 122 ? 44.574 19.034 -41.205 1.00 93.56 122 PHE A C 1
ATOM 994 O O . PHE A 1 122 ? 43.662 18.790 -40.421 1.00 93.56 122 PHE A O 1
ATOM 1001 N N . GLU A 1 123 ? 45.249 20.186 -41.208 1.00 92.50 123 GLU A N 1
ATOM 1002 C CA . GLU A 1 123 ? 44.992 21.280 -40.266 1.00 92.50 123 GLU A CA 1
ATOM 1003 C C . GLU A 1 123 ? 43.573 21.849 -40.440 1.00 92.50 123 GLU A C 1
ATOM 1005 O O . GLU A 1 123 ? 42.876 22.066 -39.452 1.00 92.50 123 GLU A O 1
ATOM 1010 N N . GLU A 1 124 ? 43.095 22.010 -41.678 1.00 91.94 124 GLU A N 1
ATOM 1011 C CA . GLU A 1 124 ? 41.732 22.477 -41.962 1.00 91.94 124 GLU A CA 1
ATOM 1012 C C . GLU A 1 124 ? 40.669 21.503 -41.429 1.00 91.94 124 GLU A C 1
ATOM 1014 O O . GLU A 1 124 ? 39.724 21.920 -40.760 1.00 91.94 124 GLU A O 1
ATOM 1019 N N . ASN A 1 125 ? 40.852 20.194 -41.635 1.00 90.56 125 ASN A N 1
ATOM 1020 C CA . ASN A 1 125 ? 39.929 19.184 -41.112 1.00 90.56 125 ASN A CA 1
ATOM 1021 C C . ASN A 1 125 ? 39.942 19.105 -39.577 1.00 90.56 125 ASN A C 1
ATOM 1023 O O . ASN A 1 125 ? 38.895 18.897 -38.966 1.00 90.56 125 ASN A O 1
ATOM 1027 N N . GLU A 1 126 ? 41.107 19.269 -38.945 1.00 92.75 126 GLU A N 1
ATOM 1028 C CA . GLU A 1 126 ? 41.221 19.281 -37.483 1.00 92.75 126 GLU A CA 1
ATOM 1029 C C . GLU A 1 126 ? 40.504 20.500 -36.884 1.00 92.75 126 GLU A C 1
ATOM 1031 O O . GLU A 1 126 ? 39.736 20.358 -35.932 1.00 92.75 126 GLU A O 1
ATOM 1036 N N . ILE A 1 127 ? 40.664 21.677 -37.497 1.00 91.81 127 ILE A N 1
ATOM 1037 C CA . ILE A 1 127 ? 39.975 22.906 -37.086 1.00 91.81 127 ILE A CA 1
ATOM 1038 C C . ILE A 1 127 ? 38.456 22.778 -37.263 1.00 91.81 127 ILE A C 1
ATOM 1040 O O . ILE A 1 127 ? 37.709 23.151 -36.357 1.00 91.81 127 ILE A O 1
ATOM 1044 N N . ILE A 1 128 ? 37.986 22.232 -38.391 1.00 92.12 128 ILE A N 1
ATOM 1045 C CA . ILE A 1 128 ? 36.550 22.018 -38.637 1.00 92.12 128 ILE A CA 1
ATOM 1046 C C . ILE A 1 128 ? 35.958 21.084 -37.577 1.00 92.12 128 ILE A C 1
ATOM 1048 O O . ILE A 1 128 ? 34.934 21.411 -36.983 1.00 92.12 128 ILE A O 1
ATOM 1052 N N . ASN A 1 129 ? 36.623 19.964 -37.287 1.00 92.94 129 ASN A N 1
ATOM 1053 C CA . ASN A 1 129 ? 36.130 18.978 -36.327 1.00 92.94 129 ASN A CA 1
ATOM 1054 C C . ASN A 1 129 ? 36.086 19.536 -34.891 1.00 92.94 129 ASN A C 1
ATOM 1056 O O . ASN A 1 129 ? 35.114 19.330 -34.167 1.00 92.94 129 ASN A O 1
ATOM 1060 N N . ILE A 1 130 ? 37.110 20.289 -34.473 1.00 93.81 130 ILE A N 1
ATOM 1061 C CA . ILE A 1 130 ? 37.124 20.924 -33.145 1.00 93.81 130 ILE A CA 1
ATOM 1062 C C . ILE A 1 130 ? 35.990 21.947 -33.023 1.00 93.81 130 ILE A C 1
ATOM 1064 O O . ILE A 1 130 ? 35.259 21.924 -32.033 1.00 93.81 130 ILE A O 1
ATOM 1068 N N . ASN A 1 131 ? 35.814 22.806 -34.029 1.00 92.06 131 ASN A N 1
ATOM 1069 C CA . ASN A 1 131 ? 34.783 23.842 -33.994 1.00 92.06 131 ASN A CA 1
ATOM 1070 C C . ASN A 1 131 ? 33.370 23.251 -34.036 1.00 92.06 131 ASN A C 1
ATOM 1072 O O . ASN A 1 131 ? 32.499 23.726 -33.312 1.00 92.06 131 ASN A O 1
ATOM 1076 N N . GLN A 1 132 ? 33.143 22.206 -34.837 1.00 91.25 132 GLN A N 1
ATOM 1077 C CA . GLN A 1 132 ? 31.834 21.563 -34.932 1.00 91.25 132 GLN A CA 1
ATOM 1078 C C . GLN A 1 132 ? 31.447 20.886 -33.612 1.00 91.25 132 GLN A C 1
ATOM 1080 O O . GLN A 1 132 ? 30.371 21.160 -33.088 1.00 91.25 132 GLN A O 1
ATOM 1085 N N . ASN A 1 133 ? 32.356 20.113 -33.009 1.00 91.12 133 ASN A N 1
ATOM 1086 C CA . ASN A 1 133 ? 32.085 19.458 -31.727 1.00 91.12 133 ASN A CA 1
ATOM 1087 C C . ASN A 1 133 ? 31.885 20.463 -30.587 1.00 91.12 133 ASN A C 1
ATOM 1089 O O . ASN A 1 133 ? 31.069 20.233 -29.699 1.00 91.12 133 ASN A O 1
ATOM 1093 N N . GLN A 1 134 ? 32.638 21.567 -30.557 1.00 91.25 134 GLN A N 1
ATOM 1094 C CA . GLN A 1 134 ? 32.444 22.590 -29.526 1.00 91.25 134 GLN A CA 1
ATOM 1095 C C . GLN A 1 134 ? 31.099 23.301 -29.684 1.00 91.25 134 GLN A C 1
ATOM 1097 O O . GLN A 1 134 ? 30.424 23.534 -28.683 1.00 91.25 134 GLN A O 1
ATOM 1102 N N . PHE A 1 135 ? 30.699 23.600 -30.921 1.00 90.88 135 PHE A N 1
ATOM 1103 C CA . PHE A 1 135 ? 29.432 24.264 -31.201 1.00 90.88 135 PHE A CA 1
ATOM 1104 C C . PHE A 1 135 ? 28.228 23.362 -30.904 1.00 90.88 135 PHE A C 1
ATOM 1106 O O . PHE A 1 135 ? 27.310 23.805 -30.223 1.00 90.88 135 PHE A O 1
ATOM 1113 N N . GLU A 1 136 ? 28.250 22.096 -31.338 1.00 89.25 136 GLU A N 1
ATOM 1114 C CA . GLU A 1 136 ? 27.184 21.126 -31.036 1.00 89.25 136 GLU A CA 1
ATOM 1115 C C . GLU A 1 136 ? 27.036 20.916 -29.526 1.00 89.25 136 GLU A C 1
ATOM 1117 O O . GLU A 1 136 ? 25.938 21.067 -28.997 1.00 89.25 136 GLU A O 1
ATOM 1122 N N . ASN A 1 137 ? 28.140 20.699 -28.801 1.00 89.31 137 ASN A N 1
ATOM 1123 C CA . ASN A 1 137 ? 28.074 20.492 -27.353 1.00 89.31 137 ASN A CA 1
ATOM 1124 C C . ASN A 1 137 ? 27.576 21.728 -26.590 1.00 89.31 137 ASN A C 1
ATOM 1126 O O . ASN A 1 137 ? 26.889 21.581 -25.583 1.00 89.31 137 ASN A O 1
ATOM 1130 N N . GLN A 1 138 ? 27.930 22.946 -27.008 1.00 88.50 138 GLN A N 1
ATOM 1131 C CA . GLN A 1 138 ? 27.416 24.155 -26.353 1.00 88.50 138 GLN A CA 1
ATOM 1132 C C . GLN A 1 138 ? 25.935 24.367 -26.662 1.00 88.50 138 GLN A C 1
ATOM 1134 O O . GLN A 1 138 ? 25.148 24.598 -25.748 1.00 88.50 138 GLN A O 1
ATOM 1139 N N . PHE A 1 139 ? 25.548 24.221 -27.929 1.00 87.25 139 PHE A N 1
ATOM 1140 C CA . PHE A 1 139 ? 24.174 24.431 -28.366 1.00 87.25 139 PHE A CA 1
ATOM 1141 C C . PHE A 1 139 ? 23.202 23.407 -27.767 1.00 87.25 139 PHE A C 1
ATOM 1143 O O . PHE A 1 139 ? 22.080 23.764 -27.410 1.00 87.25 139 PHE A O 1
ATOM 1150 N N . GLU A 1 140 ? 23.620 22.147 -27.642 1.00 85.75 140 GLU A N 1
ATOM 1151 C CA . GLU A 1 140 ? 22.792 21.084 -27.073 1.00 85.75 140 GLU A CA 1
ATOM 1152 C C . GLU A 1 140 ? 22.636 21.244 -25.554 1.00 85.75 140 GLU A C 1
ATOM 1154 O O . GLU A 1 140 ? 21.515 21.201 -25.049 1.00 85.75 140 GLU A O 1
ATOM 1159 N N . ASN A 1 141 ? 23.723 21.551 -24.835 1.00 85.75 141 ASN A N 1
ATOM 1160 C CA . ASN A 1 141 ? 23.673 21.741 -23.382 1.00 85.75 141 ASN A CA 1
ATOM 1161 C C . ASN A 1 141 ? 22.894 22.995 -22.956 1.00 85.75 141 ASN A C 1
ATOM 1163 O O . ASN A 1 141 ? 22.224 22.961 -21.925 1.00 85.75 141 ASN A O 1
ATOM 1167 N N . GLU A 1 142 ? 22.983 24.102 -23.701 1.00 88.31 142 GLU A N 1
ATOM 1168 C CA . GLU A 1 142 ? 22.235 25.326 -23.373 1.00 88.31 142 GLU A CA 1
ATOM 1169 C C . GLU A 1 142 ? 20.740 25.162 -23.681 1.00 88.31 142 GLU A 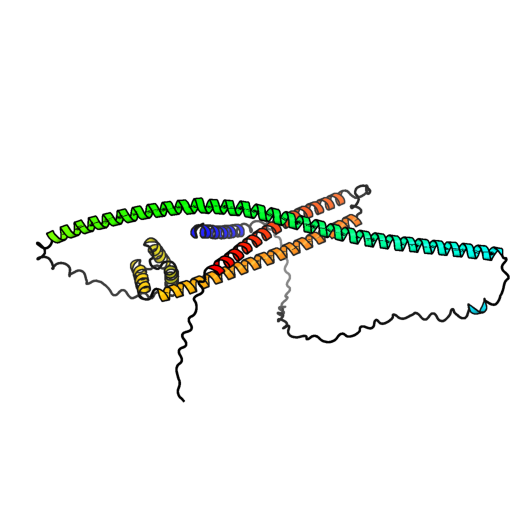C 1
ATOM 1171 O O . GLU A 1 142 ? 19.905 25.457 -22.826 1.00 88.31 142 GLU A O 1
ATOM 1176 N N . ASN A 1 143 ? 20.381 24.606 -24.846 1.00 83.88 143 ASN A N 1
ATOM 1177 C CA . ASN A 1 143 ? 18.970 24.451 -25.210 1.00 83.88 143 ASN A CA 1
ATOM 1178 C C . ASN A 1 143 ? 18.236 23.381 -24.402 1.00 83.88 143 ASN A C 1
ATOM 1180 O O . ASN A 1 143 ? 17.047 23.557 -24.140 1.00 83.88 143 ASN A O 1
ATOM 1184 N N . GLN A 1 144 ? 18.884 22.269 -24.042 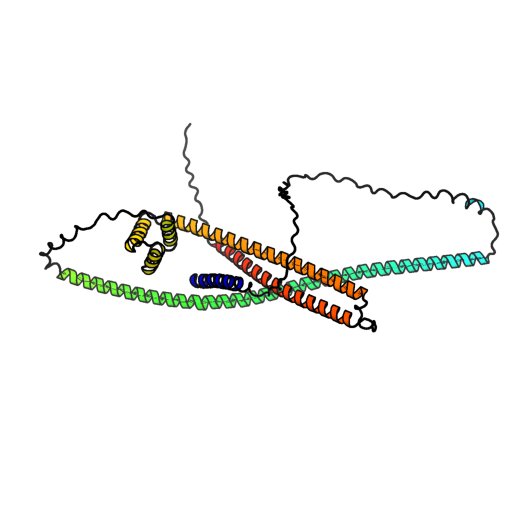1.00 82.94 144 GLN A N 1
ATOM 1185 C CA . GLN A 1 144 ? 18.215 21.232 -23.250 1.00 82.94 144 GLN A CA 1
ATOM 1186 C C . GLN A 1 144 ? 17.963 21.728 -21.825 1.00 82.94 144 GLN A C 1
ATOM 1188 O O . GLN A 1 144 ? 16.822 21.698 -21.372 1.00 82.94 144 GLN A O 1
ATOM 1193 N N . ASN A 1 145 ? 18.976 22.302 -21.168 1.00 83.81 145 ASN A N 1
ATOM 1194 C CA . ASN A 1 145 ? 18.832 22.746 -19.782 1.00 83.81 145 ASN A CA 1
ATOM 1195 C C . ASN A 1 145 ? 17.855 23.918 -19.625 1.00 83.81 145 ASN A C 1
ATOM 1197 O O . ASN A 1 145 ? 17.049 23.906 -18.699 1.00 83.81 145 ASN A O 1
ATOM 1201 N N . GLU A 1 146 ? 17.890 24.935 -20.494 1.00 88.94 146 GLU A N 1
ATOM 1202 C CA . GLU A 1 146 ? 16.981 26.081 -20.334 1.00 88.94 146 GLU A CA 1
ATOM 1203 C C . GLU A 1 146 ? 15.520 25.705 -20.600 1.00 88.94 146 GLU A C 1
ATOM 1205 O O . GLU A 1 146 ? 14.640 26.111 -19.840 1.00 88.94 146 GLU A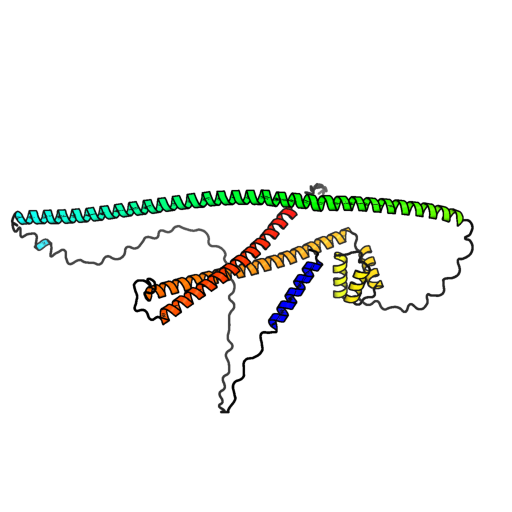 O 1
ATOM 1210 N N . ASN A 1 147 ? 15.250 24.898 -21.631 1.00 84.69 147 ASN A N 1
ATOM 1211 C CA . ASN A 1 147 ? 13.880 24.496 -21.949 1.00 84.69 147 ASN A CA 1
ATOM 1212 C C . ASN A 1 147 ? 13.312 23.516 -20.919 1.00 84.69 147 ASN A C 1
ATOM 1214 O O . ASN A 1 147 ? 12.136 23.626 -20.573 1.00 84.69 147 ASN A O 1
ATOM 1218 N N . GLU A 1 148 ? 14.127 22.590 -20.409 1.00 86.88 148 GLU A N 1
ATOM 1219 C CA . GLU A 1 148 ? 13.704 21.642 -19.377 1.00 86.88 148 GLU A CA 1
ATOM 1220 C C . GLU A 1 148 ? 13.400 22.367 -18.062 1.00 86.88 148 GLU A C 1
ATOM 1222 O O . GLU A 1 148 ? 12.302 22.226 -17.528 1.00 86.88 148 GLU A O 1
ATOM 1227 N N . ILE A 1 149 ? 14.290 23.261 -17.613 1.00 89.06 149 ILE A N 1
ATOM 1228 C CA . ILE A 1 149 ? 14.084 24.048 -16.389 1.00 89.06 149 ILE A CA 1
ATOM 1229 C C . ILE A 1 149 ? 12.865 24.974 -16.515 1.00 89.06 149 ILE A C 1
ATOM 1231 O O . ILE A 1 149 ? 12.118 25.147 -15.548 1.00 89.06 149 ILE A O 1
ATOM 1235 N N . LEU A 1 150 ? 12.648 25.605 -17.674 1.00 91.12 150 LEU A N 1
ATOM 1236 C CA . LEU A 1 150 ? 11.490 26.481 -17.875 1.00 91.12 150 LEU A CA 1
ATOM 1237 C C . LEU A 1 150 ? 10.177 25.692 -17.906 1.00 91.12 150 LEU A C 1
ATOM 1239 O O . LEU A 1 150 ? 9.233 26.092 -17.222 1.00 91.12 150 LEU A O 1
ATOM 1243 N N . MET A 1 151 ? 10.124 24.568 -18.629 1.00 87.56 151 MET A N 1
ATOM 1244 C CA . MET A 1 151 ? 8.927 23.722 -18.668 1.00 87.56 151 MET A CA 1
ATOM 1245 C C . MET A 1 151 ? 8.621 23.110 -17.303 1.00 87.56 151 MET A C 1
ATOM 1247 O O . MET A 1 151 ? 7.468 23.136 -16.881 1.00 87.56 151 MET A O 1
ATOM 1251 N N . GLU A 1 152 ? 9.626 22.609 -16.584 1.00 87.50 152 GLU A N 1
ATOM 1252 C CA . GLU A 1 152 ? 9.431 21.999 -15.269 1.00 87.50 152 GLU A CA 1
ATOM 1253 C C . GLU A 1 152 ? 8.889 23.021 -14.265 1.00 87.50 152 GLU A C 1
ATOM 1255 O O . GLU A 1 152 ? 7.889 22.768 -13.594 1.00 87.50 152 GLU A O 1
ATOM 1260 N N . ASN A 1 153 ? 9.459 24.229 -14.223 1.00 91.50 153 ASN A N 1
ATOM 1261 C CA . ASN A 1 153 ? 8.964 25.280 -13.336 1.00 91.50 153 ASN A CA 1
ATOM 1262 C C . ASN A 1 153 ? 7.559 25.762 -13.715 1.00 91.50 153 ASN A C 1
ATOM 1264 O O . ASN A 1 153 ? 6.758 26.058 -12.826 1.00 91.50 153 ASN A O 1
ATOM 1268 N N . GLU A 1 154 ? 7.239 25.881 -15.004 1.00 94.88 154 GLU A N 1
ATOM 1269 C CA . GLU A 1 154 ? 5.905 26.305 -15.434 1.00 94.88 154 GLU A CA 1
ATOM 1270 C C . GLU A 1 154 ? 4.850 25.242 -15.105 1.00 94.88 154 GLU A C 1
ATOM 1272 O O . GLU A 1 154 ? 3.823 25.569 -14.507 1.00 94.88 154 GLU A O 1
ATOM 1277 N N . ILE A 1 155 ? 5.138 23.970 -15.394 1.00 90.31 155 ILE A N 1
ATOM 1278 C CA . ILE A 1 155 ? 4.248 22.842 -15.101 1.00 90.31 155 ILE A CA 1
ATOM 1279 C C . ILE A 1 155 ? 4.056 22.688 -13.591 1.00 90.31 155 ILE A C 1
ATOM 1281 O O . ILE A 1 155 ? 2.916 22.623 -13.133 1.00 90.31 155 ILE A O 1
ATOM 1285 N N . VAL A 1 156 ? 5.133 22.697 -12.798 1.00 88.06 156 VAL A N 1
ATOM 1286 C CA . VAL A 1 156 ? 5.044 22.569 -11.334 1.00 88.06 156 VAL A CA 1
ATOM 1287 C C . VAL A 1 156 ? 4.237 23.718 -10.741 1.00 88.06 156 VAL A C 1
ATOM 1289 O O . VAL A 1 156 ? 3.346 23.474 -9.932 1.00 88.06 156 VAL A O 1
ATOM 1292 N N . ASN A 1 157 ? 4.463 24.962 -11.172 1.00 92.38 157 ASN A N 1
ATOM 1293 C CA . ASN A 1 157 ? 3.703 26.098 -10.653 1.00 92.38 157 ASN A CA 1
ATOM 1294 C C . ASN A 1 157 ? 2.226 26.062 -11.070 1.00 92.38 157 ASN A C 1
ATOM 1296 O O . ASN A 1 157 ? 1.367 26.427 -10.266 1.00 92.38 157 ASN A O 1
ATOM 1300 N N . GLN A 1 158 ? 1.906 25.644 -12.297 1.00 92.88 158 GLN A N 1
ATOM 1301 C CA . GLN A 1 158 ? 0.516 25.516 -12.741 1.00 92.88 158 GLN A CA 1
ATOM 1302 C C . GLN A 1 158 ? -0.201 24.397 -11.981 1.00 92.88 158 GLN A C 1
ATOM 1304 O O . GLN A 1 158 ? -1.243 24.649 -11.377 1.00 92.88 158 GLN A O 1
ATOM 1309 N N . ILE A 1 159 ? 0.397 23.204 -11.914 1.00 86.88 159 ILE A N 1
ATOM 1310 C CA . ILE A 1 159 ? -0.154 22.051 -11.192 1.00 86.88 159 ILE A CA 1
ATOM 1311 C C . ILE A 1 159 ? -0.321 22.379 -9.710 1.00 86.88 159 ILE A C 1
ATOM 1313 O O . ILE A 1 159 ? -1.390 22.158 -9.146 1.00 86.88 159 ILE A O 1
ATOM 1317 N N . GLN A 1 160 ? 0.705 22.941 -9.069 1.00 88.38 160 GLN A N 1
ATOM 1318 C CA . GLN A 1 160 ? 0.660 23.241 -7.644 1.00 88.38 160 GLN A CA 1
ATOM 1319 C C . GLN A 1 160 ? -0.403 24.295 -7.336 1.00 88.38 160 GLN A C 1
ATOM 1321 O O . GLN A 1 160 ? -1.173 24.122 -6.398 1.00 88.38 160 GLN A O 1
ATOM 1326 N N . ASN A 1 161 ? -0.508 25.361 -8.130 1.00 92.06 161 ASN A N 1
ATOM 1327 C CA . ASN A 1 161 ? -1.520 26.382 -7.880 1.00 92.06 161 ASN A CA 1
ATOM 1328 C C . ASN A 1 161 ? -2.934 25.898 -8.201 1.00 92.06 161 ASN A C 1
ATOM 1330 O O . ASN A 1 161 ? -3.866 26.267 -7.492 1.00 92.06 161 ASN A O 1
ATOM 1334 N N . GLU A 1 162 ? -3.128 25.105 -9.249 1.00 94.00 162 GLU A N 1
ATOM 1335 C CA . GLU A 1 162 ? -4.466 24.673 -9.636 1.00 94.00 162 GLU A CA 1
ATOM 1336 C C . GLU A 1 162 ? -4.967 23.546 -8.733 1.00 94.00 162 GLU A C 1
ATOM 1338 O O . GLU A 1 162 ? -6.028 23.676 -8.122 1.00 94.00 162 GLU A O 1
ATOM 1343 N N . ILE A 1 163 ? -4.170 22.491 -8.550 1.00 88.50 163 ILE A N 1
ATOM 1344 C CA . ILE A 1 163 ? -4.571 21.320 -7.769 1.00 88.50 163 ILE A CA 1
ATOM 1345 C C . ILE A 1 163 ? -4.653 21.655 -6.282 1.00 88.50 163 ILE A C 1
ATOM 1347 O O . ILE A 1 163 ? -5.659 21.334 -5.651 1.00 88.50 163 ILE A O 1
ATOM 1351 N N . VAL A 1 164 ? -3.648 22.326 -5.702 1.00 89.25 164 VAL A N 1
ATOM 1352 C CA . VAL A 1 164 ? -3.663 22.607 -4.255 1.00 89.25 164 VAL A CA 1
ATOM 1353 C C . VAL A 1 164 ? -4.810 23.545 -3.907 1.00 89.25 164 VAL A C 1
ATOM 1355 O O . VAL A 1 164 ? -5.530 23.276 -2.950 1.00 89.25 164 VAL A O 1
ATOM 1358 N N . ASN A 1 165 ? -5.050 24.599 -4.694 1.00 92.44 165 ASN A N 1
ATOM 1359 C CA . ASN A 1 165 ? -6.151 25.514 -4.395 1.00 92.44 165 ASN A CA 1
ATOM 1360 C C . ASN A 1 165 ? -7.520 24.865 -4.625 1.00 92.44 165 ASN A C 1
ATOM 1362 O O . ASN A 1 165 ? -8.432 25.110 -3.839 1.00 92.44 165 ASN A O 1
ATOM 1366 N N . GLN A 1 166 ? -7.693 24.042 -5.666 1.00 92.88 166 GLN A N 1
ATOM 1367 C CA . GLN A 1 166 ? -8.962 23.341 -5.889 1.00 92.88 166 GLN A CA 1
ATOM 1368 C C . GLN A 1 166 ? -9.239 22.326 -4.777 1.00 92.88 166 GLN A C 1
ATOM 1370 O O . GLN A 1 166 ? -10.292 22.403 -4.149 1.00 92.88 166 GLN A O 1
ATOM 1375 N N . ILE A 1 167 ? -8.275 21.453 -4.463 1.00 89.19 167 ILE A N 1
ATOM 1376 C CA . ILE A 1 167 ? -8.420 20.441 -3.410 1.00 89.19 167 ILE A CA 1
ATOM 1377 C C . ILE A 1 167 ? -8.626 21.102 -2.049 1.00 89.19 167 ILE A C 1
ATOM 1379 O O . ILE A 1 167 ? -9.504 20.689 -1.296 1.00 89.19 167 ILE A O 1
ATOM 1383 N N . GLN A 1 168 ? -7.857 22.141 -1.721 1.00 91.50 168 GLN A N 1
ATOM 1384 C CA . GLN A 1 168 ? -7.981 22.803 -0.427 1.00 91.50 168 GLN A CA 1
ATOM 1385 C C . GLN A 1 168 ? -9.337 23.494 -0.273 1.00 91.50 168 GLN A C 1
ATOM 1387 O O . GLN A 1 168 ? -9.980 23.327 0.761 1.00 91.50 168 GLN A O 1
ATOM 1392 N N . ASN A 1 169 ? -9.817 24.185 -1.310 1.00 92.94 169 ASN A N 1
ATOM 1393 C CA . ASN A 1 169 ? -11.152 24.777 -1.291 1.00 92.94 169 ASN A CA 1
ATOM 1394 C C . ASN A 1 169 ? -12.251 23.710 -1.213 1.00 92.94 169 ASN A C 1
ATOM 1396 O O . ASN A 1 169 ? -13.260 23.922 -0.544 1.00 92.94 169 ASN A O 1
ATOM 1400 N N . GLU A 1 170 ? -12.096 22.576 -1.892 1.00 93.62 170 GLU A N 1
ATOM 1401 C CA . GLU A 1 170 ? -13.094 21.507 -1.869 1.00 93.62 170 GLU A CA 1
ATOM 1402 C C . GLU A 1 170 ? -13.143 20.805 -0.507 1.00 93.62 170 GLU A C 1
ATOM 1404 O O . GLU A 1 170 ? -14.226 20.649 0.056 1.00 93.62 170 GLU A O 1
ATOM 1409 N N . ILE A 1 171 ? -11.986 20.496 0.085 1.00 87.25 171 ILE A N 1
ATOM 1410 C CA . ILE A 1 171 ? -11.876 19.940 1.439 1.00 87.25 171 ILE A CA 1
ATOM 1411 C C . ILE A 1 171 ? -12.455 20.908 2.473 1.00 87.25 171 ILE A C 1
ATOM 1413 O O . ILE A 1 171 ? -13.245 20.495 3.322 1.00 87.25 171 ILE A O 1
ATOM 1417 N N . GLU A 1 172 ? -12.088 22.189 2.415 1.00 90.56 172 GLU A N 1
ATOM 1418 C CA . GLU A 1 172 ? -12.548 23.186 3.384 1.00 90.56 172 GLU A CA 1
ATOM 1419 C C . GLU A 1 172 ? -14.065 23.399 3.285 1.00 90.56 172 GLU A C 1
ATOM 1421 O O . GLU A 1 172 ? -14.751 23.462 4.307 1.00 90.56 172 GLU A O 1
ATOM 1426 N N . ASN A 1 173 ? -14.620 23.396 2.069 1.00 91.94 173 ASN A N 1
ATOM 1427 C CA . ASN A 1 173 ? -16.057 23.548 1.864 1.00 91.94 173 ASN A CA 1
ATOM 1428 C C . ASN A 1 173 ? -16.866 22.288 2.192 1.00 91.94 173 ASN A C 1
ATOM 1430 O O . ASN A 1 173 ? -17.970 22.422 2.717 1.00 91.94 173 ASN A O 1
ATOM 1434 N N . GLN A 1 174 ? -16.374 21.088 1.883 1.00 90.38 174 GLN A N 1
ATOM 1435 C CA . GLN A 1 174 ? -17.106 19.850 2.163 1.00 90.38 174 GLN A CA 1
ATOM 1436 C C . GLN A 1 174 ? -16.986 19.479 3.641 1.00 90.38 174 GLN A C 1
ATOM 1438 O O . GLN A 1 174 ? -17.987 19.414 4.349 1.00 90.38 174 GLN A O 1
ATOM 1443 N N . ILE A 1 175 ? -15.759 19.333 4.146 1.00 87.19 175 ILE A N 1
ATOM 1444 C CA . ILE A 1 175 ? -15.518 18.854 5.511 1.00 87.19 175 ILE A CA 1
ATOM 1445 C C . ILE A 1 175 ? -15.867 19.927 6.543 1.00 87.19 175 ILE A C 1
ATOM 1447 O O . ILE A 1 175 ? -16.441 19.611 7.586 1.00 87.19 175 ILE A O 1
ATOM 1451 N N . GLY A 1 176 ? -15.530 21.193 6.273 1.00 84.31 176 GLY A N 1
ATOM 1452 C CA . GLY A 1 176 ? -15.798 22.291 7.201 1.00 84.31 176 GLY A CA 1
ATOM 1453 C C . GLY A 1 176 ? -17.294 22.482 7.437 1.00 84.31 176 GLY A C 1
ATOM 1454 O O . GLY A 1 176 ? -17.747 22.460 8.582 1.00 84.31 176 GLY A O 1
ATOM 1455 N N . ASN A 1 177 ? -18.072 22.585 6.357 1.00 87.81 177 ASN A N 1
ATOM 1456 C CA . ASN A 1 177 ? -19.506 22.849 6.461 1.00 87.81 177 ASN A CA 1
ATOM 1457 C C . ASN A 1 177 ? -20.301 21.630 6.948 1.00 87.81 177 ASN A C 1
ATOM 1459 O O . ASN A 1 177 ? -21.240 21.799 7.727 1.00 87.81 177 ASN A O 1
ATOM 1463 N N . GLU A 1 178 ? -19.965 20.409 6.519 1.00 87.31 178 GLU A N 1
ATOM 1464 C CA . GLU A 1 178 ? -20.681 19.211 6.981 1.00 87.31 178 GLU A CA 1
ATOM 1465 C C . GLU A 1 178 ? -20.454 18.965 8.474 1.00 87.31 178 GLU A C 1
ATOM 1467 O O . GLU A 1 178 ? -21.426 18.828 9.220 1.00 87.31 178 GLU A O 1
ATOM 1472 N N . ASN A 1 179 ? -19.203 19.028 8.941 1.00 85.06 179 ASN A N 1
ATOM 1473 C CA . ASN A 1 179 ? -18.897 18.818 10.355 1.00 85.06 179 ASN A CA 1
ATOM 1474 C C . ASN A 1 179 ? -19.468 19.928 11.242 1.00 85.06 179 ASN A C 1
ATOM 1476 O O . ASN A 1 179 ? -19.945 19.647 12.341 1.00 85.06 179 ASN A O 1
ATOM 1480 N N . GLU A 1 180 ? -19.434 21.190 10.803 1.00 88.88 180 GLU A N 1
ATOM 1481 C CA . GLU A 1 180 ? -20.000 22.287 11.592 1.00 88.88 180 GLU A CA 1
ATOM 1482 C C . GLU A 1 180 ? -21.522 22.141 11.743 1.00 88.88 180 GLU A C 1
ATOM 1484 O O . GLU A 1 180 ? -22.053 22.319 12.844 1.00 88.88 180 GLU A O 1
ATOM 1489 N N . ASN A 1 181 ? -22.218 21.720 10.683 1.00 87.56 181 ASN A N 1
ATOM 1490 C CA . ASN A 1 181 ? -23.650 21.427 10.735 1.00 87.56 181 ASN A CA 1
ATOM 1491 C C . ASN A 1 181 ? -23.965 20.206 11.615 1.00 87.56 181 ASN A C 1
ATOM 1493 O O . ASN A 1 181 ? -24.930 20.231 12.384 1.00 87.56 181 ASN A O 1
ATOM 1497 N N . GLU A 1 182 ? -23.155 19.147 11.548 1.00 86.75 182 GLU A N 1
ATOM 1498 C CA . GLU A 1 182 ? -23.347 17.950 12.371 1.00 86.75 182 GLU A CA 1
ATOM 1499 C C . GLU A 1 182 ? -23.108 18.247 13.860 1.00 86.75 182 GLU A C 1
ATOM 1501 O O . GLU A 1 182 ? -23.944 17.910 14.700 1.00 86.75 182 GLU A O 1
ATOM 1506 N N . ILE A 1 183 ? -22.057 19.005 14.192 1.00 86.31 183 ILE A N 1
ATOM 1507 C CA . ILE A 1 183 ? -21.778 19.461 15.563 1.00 86.31 183 ILE A CA 1
ATOM 1508 C C . ILE A 1 183 ? -22.903 20.369 16.088 1.00 86.31 183 ILE A C 1
ATOM 1510 O O . ILE A 1 183 ? -23.280 20.280 17.263 1.00 86.31 183 ILE A O 1
ATOM 1514 N N . GLN A 1 184 ? -23.463 21.257 15.258 1.00 86.75 184 GLN A N 1
ATOM 1515 C CA . GLN A 1 184 ? -24.609 22.079 15.663 1.00 86.75 184 GLN A CA 1
ATOM 1516 C C . GLN A 1 184 ? -25.846 21.218 15.966 1.00 86.75 184 GLN A C 1
ATOM 1518 O O . GLN A 1 184 ? -26.484 21.422 17.006 1.00 86.75 184 GLN A O 1
ATOM 1523 N N . ASN A 1 185 ? -26.130 20.208 15.139 1.00 88.62 185 ASN A N 1
ATOM 1524 C CA . ASN A 1 185 ? -27.223 19.260 15.369 1.00 88.62 185 ASN A CA 1
ATOM 1525 C C . ASN A 1 185 ? -27.014 18.415 16.637 1.00 88.62 185 ASN A C 1
ATOM 1527 O O . ASN A 1 185 ? -27.941 18.256 17.438 1.00 88.62 185 ASN A O 1
ATOM 1531 N N . GLU A 1 186 ? -25.801 17.909 16.879 1.00 88.12 186 GLU A N 1
ATOM 1532 C CA . GLU A 1 186 ? -25.487 17.155 18.098 1.00 88.12 186 GLU A CA 1
ATOM 1533 C C . GLU A 1 186 ? -25.715 17.995 19.360 1.00 88.12 186 GLU A C 1
ATOM 1535 O O . GLU A 1 186 ? -26.311 17.525 20.336 1.00 88.12 186 GLU A O 1
ATOM 1540 N N . ASN A 1 187 ? -25.306 19.265 19.338 1.00 87.69 187 ASN A N 1
ATOM 1541 C CA . ASN A 1 187 ? -25.534 20.181 20.451 1.00 87.69 187 ASN A CA 1
ATOM 1542 C C . ASN A 1 187 ? -27.031 20.411 20.718 1.00 87.69 187 ASN A C 1
ATOM 1544 O O . ASN A 1 187 ? -27.444 20.526 21.880 1.00 87.69 187 ASN A O 1
ATOM 1548 N N . GLU A 1 188 ? -27.871 20.430 19.681 1.00 92.38 188 GLU A N 1
ATOM 1549 C CA . GLU A 1 188 ? -29.323 20.513 19.846 1.00 92.38 188 GLU A CA 1
ATOM 1550 C C . GLU A 1 188 ? -29.892 19.254 20.524 1.00 92.38 188 GLU A C 1
ATOM 1552 O O . GLU A 1 188 ? -30.662 19.361 21.488 1.00 92.38 188 GLU A O 1
ATOM 1557 N N . ILE A 1 189 ? -29.446 18.062 20.115 1.00 89.81 189 ILE A N 1
ATOM 1558 C CA . ILE A 1 189 ? -29.847 16.783 20.723 1.00 89.81 189 ILE A CA 1
ATOM 1559 C C . ILE A 1 189 ? -29.428 16.720 22.198 1.00 89.81 189 ILE A C 1
ATOM 1561 O O . ILE A 1 189 ? -30.232 16.352 23.064 1.00 89.81 189 ILE A O 1
ATOM 1565 N N . VAL A 1 190 ? -28.196 17.126 22.521 1.00 89.81 190 VAL A N 1
ATOM 1566 C CA . VAL A 1 190 ? -27.695 17.168 23.905 1.00 89.81 190 VAL A CA 1
ATOM 1567 C C . VAL A 1 190 ? -28.571 18.080 24.768 1.00 89.81 190 VAL A C 1
ATOM 1569 O O . VAL A 1 190 ? -28.971 17.692 25.873 1.00 89.81 190 VAL A O 1
ATOM 1572 N N . ASN A 1 191 ? -28.954 19.250 24.253 1.00 92.69 191 ASN A N 1
ATOM 1573 C CA . ASN A 1 191 ? -29.849 20.171 24.951 1.00 92.69 191 ASN A CA 1
ATOM 1574 C C . ASN A 1 191 ? -31.251 19.572 25.176 1.00 92.69 191 ASN A C 1
ATOM 1576 O O . ASN A 1 191 ? -31.819 19.715 26.267 1.00 92.69 191 ASN A O 1
ATOM 1580 N N . GLN A 1 192 ? -31.806 18.849 24.199 1.00 93.06 192 GLN A N 1
ATOM 1581 C CA . GLN A 1 192 ? -33.092 18.157 24.345 1.00 93.06 192 GLN A CA 1
ATOM 1582 C C . GLN A 1 192 ? -33.035 17.053 25.417 1.00 93.06 192 GLN A C 1
ATOM 1584 O O . GLN A 1 192 ? -33.879 17.025 26.323 1.00 93.06 192 GLN A O 1
ATOM 1589 N N . ILE A 1 193 ? -32.003 16.201 25.390 1.00 91.38 193 ILE A N 1
ATOM 1590 C CA . ILE A 1 193 ? -31.789 15.131 26.381 1.00 91.38 193 ILE A CA 1
ATOM 1591 C C . ILE A 1 193 ? -31.629 15.719 27.787 1.00 91.38 193 ILE A C 1
ATOM 1593 O O . ILE A 1 193 ? -32.221 15.223 28.754 1.00 91.38 193 ILE A O 1
ATOM 1597 N N . GLN A 1 194 ? -30.864 16.802 27.926 1.00 90.81 194 GLN A N 1
ATOM 1598 C CA . GLN A 1 194 ? -30.636 17.448 29.215 1.00 90.81 194 GLN A CA 1
ATOM 1599 C C . GLN A 1 194 ? -31.944 17.987 29.817 1.00 90.81 194 GLN A C 1
ATOM 1601 O O . GLN A 1 194 ? -32.232 17.749 30.998 1.00 90.81 194 GLN A O 1
ATOM 1606 N N . ASN A 1 195 ? -32.787 18.609 28.990 1.00 93.44 195 ASN A N 1
ATOM 1607 C CA . ASN A 1 195 ? -34.116 19.082 29.379 1.00 93.44 195 ASN A CA 1
ATOM 1608 C C . ASN A 1 195 ? -35.056 17.931 29.797 1.00 93.44 195 ASN A C 1
ATOM 1610 O O . ASN A 1 195 ? -35.790 18.039 30.790 1.00 93.44 195 ASN A O 1
ATOM 1614 N N . GLU A 1 196 ? -35.027 16.801 29.086 1.00 94.50 196 GLU A N 1
ATOM 1615 C CA . GLU A 1 196 ? -35.799 15.592 29.406 1.00 94.50 196 GLU A CA 1
ATOM 1616 C C . GLU A 1 196 ? -35.380 14.997 30.763 1.00 94.50 196 GLU A C 1
ATOM 1618 O O . GLU A 1 196 ? -36.222 14.729 31.633 1.00 94.50 196 GLU A O 1
ATOM 1623 N N . ILE A 1 197 ? -34.071 14.856 30.996 1.00 91.88 197 ILE A N 1
ATOM 1624 C CA . ILE A 1 197 ? -33.509 14.363 32.260 1.00 91.88 197 ILE A CA 1
ATOM 1625 C C . ILE A 1 197 ? -33.951 15.257 33.422 1.00 91.88 197 ILE A C 1
ATOM 1627 O O . ILE A 1 197 ? -34.328 14.758 34.491 1.00 91.88 197 ILE A O 1
ATOM 1631 N N . GLU A 1 198 ? -33.944 16.577 33.240 1.00 93.25 198 GLU A N 1
ATOM 1632 C CA . GLU A 1 198 ? -34.371 17.511 34.277 1.00 93.25 198 GLU A CA 1
ATOM 1633 C C . GLU A 1 198 ? -35.875 17.381 34.588 1.00 93.25 198 GLU A C 1
ATOM 1635 O O . GLU A 1 198 ? -36.269 17.318 35.764 1.00 93.25 198 GLU A O 1
ATOM 1640 N N . LYS A 1 199 ? -36.723 17.231 33.557 1.00 94.31 199 LYS A N 1
ATOM 1641 C CA . LYS A 1 199 ? -38.160 16.930 33.711 1.00 94.31 199 LYS A CA 1
ATOM 1642 C C . LYS A 1 199 ? -38.376 15.623 34.480 1.00 94.31 199 LYS A C 1
ATOM 1644 O O . LYS A 1 199 ? -39.189 15.581 35.414 1.00 94.31 199 LYS A O 1
ATOM 1649 N N . GLN A 1 200 ? -37.634 14.562 34.159 1.00 91.31 200 GLN A N 1
ATOM 1650 C CA . GLN A 1 200 ? -37.730 13.279 34.861 1.00 91.31 200 GLN A CA 1
ATOM 1651 C C . GLN A 1 200 ? -37.270 13.377 36.323 1.00 91.31 200 GLN A C 1
ATOM 1653 O O . GLN A 1 200 ? -37.936 12.841 37.218 1.00 91.31 200 GLN A O 1
ATOM 1658 N N . LYS A 1 201 ? -36.183 14.107 36.607 1.00 91.19 201 LYS A N 1
ATOM 1659 C CA . LYS A 1 201 ? -35.712 14.371 37.979 1.00 91.19 201 LYS A CA 1
ATOM 1660 C C . LYS A 1 201 ? -36.772 15.115 38.799 1.00 91.19 201 LYS A C 1
ATOM 1662 O O . LYS A 1 201 ? -37.051 14.713 39.934 1.00 91.19 201 LYS A O 1
ATOM 1667 N N . LYS A 1 202 ? -37.427 16.137 38.229 1.00 90.00 202 LYS A N 1
ATOM 1668 C CA . LYS A 1 202 ? -38.538 16.869 38.874 1.00 90.00 202 LYS A CA 1
ATOM 1669 C C . LYS A 1 202 ? -39.733 15.946 39.170 1.00 90.00 202 LYS A C 1
ATOM 1671 O O . LYS A 1 202 ? -40.259 15.975 40.286 1.00 90.00 202 LYS A O 1
ATOM 1676 N N . LYS A 1 203 ? -40.114 15.057 38.240 1.00 90.00 203 LYS A N 1
ATOM 1677 C CA . LYS A 1 203 ? -41.172 14.041 38.451 1.00 90.00 203 LYS A CA 1
ATOM 1678 C C . LYS A 1 203 ? -40.814 13.040 39.564 1.00 90.00 203 LYS A C 1
ATOM 1680 O O . LYS A 1 203 ? -41.645 12.774 40.434 1.00 90.00 203 LYS A O 1
ATOM 1685 N N . LYS A 1 204 ? -39.577 12.524 39.596 1.00 86.75 204 LYS A N 1
ATOM 1686 C CA . LYS A 1 204 ? -39.102 11.592 40.642 1.00 86.75 204 LYS A CA 1
ATOM 1687 C C . LYS A 1 204 ? -39.082 12.237 42.034 1.00 86.75 204 LYS A C 1
ATOM 1689 O O . LYS A 1 204 ? -39.512 11.600 42.993 1.00 86.75 204 LYS A O 1
ATOM 1694 N N . LYS A 1 205 ? -38.672 13.508 42.153 1.00 81.38 205 LYS A N 1
ATOM 1695 C CA . LYS A 1 205 ? -38.734 14.258 43.426 1.00 81.38 205 LYS A CA 1
ATOM 1696 C C . LYS A 1 205 ? -40.174 14.419 43.941 1.00 81.38 205 LYS A C 1
ATOM 1698 O O . LYS A 1 205 ? -40.405 14.243 45.134 1.00 81.38 205 LYS A O 1
ATOM 1703 N N . LYS A 1 206 ? -41.153 14.670 43.057 1.00 78.00 206 LYS A N 1
ATOM 1704 C CA . LYS A 1 206 ? -42.584 14.719 43.428 1.00 78.00 206 LYS A CA 1
ATOM 1705 C C . LYS A 1 206 ? -43.123 13.355 43.890 1.00 78.00 206 LYS A C 1
ATOM 1707 O O . LYS A 1 206 ? -43.861 13.306 44.868 1.00 78.00 206 LYS A O 1
ATOM 1712 N N . LYS A 1 207 ? -42.718 12.249 43.248 1.00 75.25 207 LYS A N 1
ATOM 1713 C CA . LYS A 1 207 ? -43.109 10.885 43.663 1.00 75.25 207 LYS A CA 1
ATOM 1714 C C . LYS A 1 207 ? -42.485 10.463 45.001 1.00 75.25 207 LYS A C 1
ATOM 1716 O O . LYS A 1 207 ? -43.192 9.904 45.829 1.00 75.25 207 LYS A O 1
ATOM 1721 N N . LYS A 1 208 ? -41.211 10.791 45.265 1.00 69.00 208 LYS A N 1
ATOM 1722 C CA . LYS A 1 208 ? -40.563 10.495 46.562 1.00 69.00 208 LYS A CA 1
ATOM 1723 C C . LYS A 1 208 ? -41.221 11.221 47.743 1.00 69.00 208 LYS A C 1
ATOM 1725 O O . LYS A 1 208 ? -41.354 10.625 48.802 1.00 69.00 208 LYS A O 1
ATOM 1730 N N . LYS A 1 209 ? -41.729 12.447 47.555 1.00 62.53 209 LYS A N 1
ATOM 1731 C CA . LYS A 1 209 ? -42.524 13.133 48.593 1.00 62.53 209 LYS A CA 1
ATOM 1732 C C . LYS A 1 209 ? -43.879 12.464 48.887 1.00 62.53 209 LYS A C 1
ATOM 1734 O O . LYS A 1 209 ? -44.379 12.639 49.986 1.00 62.53 209 LYS A O 1
ATOM 1739 N N . LYS A 1 210 ? -44.451 11.691 47.950 1.00 56.41 210 LYS A N 1
ATOM 1740 C CA . LYS A 1 210 ? -45.690 10.912 48.165 1.00 56.41 210 LYS A CA 1
ATOM 1741 C C . LYS A 1 210 ? -45.457 9.502 48.725 1.00 56.41 210 LYS A C 1
ATOM 1743 O O . LYS A 1 210 ? -46.385 8.931 49.275 1.00 56.41 210 LYS A O 1
ATOM 1748 N N . LYS A 1 211 ? -44.253 8.931 48.578 1.00 49.97 211 LYS A N 1
ATOM 1749 C CA . LYS A 1 211 ? -43.955 7.546 48.995 1.00 49.97 211 LYS A CA 1
ATOM 1750 C C . LYS A 1 211 ? -43.443 7.424 50.440 1.00 49.97 211 LYS A C 1
ATOM 1752 O O . LYS A 1 211 ? -43.613 6.378 51.046 1.00 49.97 211 LYS A O 1
ATOM 1757 N N . ASN A 1 212 ? -42.939 8.509 51.033 1.00 47.81 212 ASN A N 1
ATOM 1758 C CA . ASN A 1 212 ? -42.502 8.554 52.441 1.00 47.81 212 ASN A CA 1
ATOM 1759 C C . ASN A 1 212 ? -43.645 8.530 53.486 1.00 47.81 212 ASN A C 1
ATOM 1761 O O . ASN A 1 212 ? -43.418 8.881 54.638 1.00 47.81 212 ASN A O 1
ATOM 1765 N N . GLN A 1 213 ? -44.860 8.127 53.108 1.00 47.97 213 GLN A N 1
ATOM 1766 C CA . GLN A 1 213 ? -45.971 7.905 54.042 1.00 47.97 213 GLN A CA 1
ATOM 1767 C C . GLN A 1 213 ? -46.456 6.447 54.094 1.00 47.97 213 GLN A C 1
ATOM 1769 O O . GLN A 1 213 ? -47.355 6.183 54.875 1.00 47.97 213 GLN A O 1
ATOM 1774 N N . ASN A 1 214 ? -45.894 5.508 53.313 1.00 49.50 214 ASN A N 1
ATOM 1775 C CA . ASN A 1 214 ? -46.527 4.189 53.140 1.00 49.50 214 ASN A CA 1
ATOM 1776 C C . ASN A 1 214 ? -45.576 2.990 52.929 1.00 49.50 214 ASN A C 1
ATOM 1778 O O . ASN A 1 214 ? -45.945 2.044 52.243 1.00 49.50 214 ASN A O 1
ATOM 1782 N N . GLU A 1 215 ? -44.360 2.998 53.484 1.00 41.72 215 GLU A N 1
ATOM 1783 C CA . GLU A 1 215 ? -43.473 1.817 53.434 1.00 41.72 215 GLU A CA 1
ATOM 1784 C C . GLU A 1 215 ? -42.887 1.506 54.823 1.00 41.72 215 GLU A C 1
ATOM 1786 O O . GLU A 1 215 ? -41.731 1.794 55.107 1.00 41.72 215 GLU A O 1
ATOM 1791 N N . ASN A 1 216 ? -43.736 0.938 55.683 1.00 46.00 216 ASN A N 1
ATOM 1792 C CA . ASN A 1 216 ? -43.398 -0.092 56.671 1.00 46.00 216 ASN A CA 1
ATOM 1793 C C . ASN A 1 216 ? -44.311 -1.279 56.311 1.00 46.00 216 ASN A C 1
ATOM 1795 O O . ASN A 1 216 ? -45.477 -1.024 56.040 1.00 46.00 216 ASN A O 1
ATOM 1799 N N . GLU A 1 217 ? -43.800 -2.515 56.318 1.00 47.53 217 GLU A N 1
ATOM 1800 C CA . GLU A 1 217 ? -44.441 -3.773 55.851 1.00 47.53 217 GLU A CA 1
ATOM 1801 C C . GLU A 1 217 ? -44.124 -4.168 54.396 1.00 47.53 217 GLU A C 1
ATOM 1803 O O . GLU A 1 217 ? -44.919 -3.965 53.484 1.00 47.53 217 GLU A O 1
ATOM 1808 N N . ASN A 1 218 ? -42.934 -4.739 54.173 1.00 45.28 218 ASN A N 1
ATOM 1809 C CA . ASN A 1 218 ? -42.735 -5.982 53.401 1.00 45.28 218 ASN A CA 1
ATOM 1810 C C . ASN A 1 218 ? -41.247 -6.189 53.086 1.00 45.28 218 ASN A C 1
ATOM 1812 O O . ASN A 1 218 ? -40.781 -6.017 51.961 1.00 45.28 218 ASN A O 1
ATOM 1816 N N . GLU A 1 219 ? -40.504 -6.603 54.106 1.00 43.62 219 GLU A N 1
ATOM 1817 C CA . GLU A 1 219 ? -39.236 -7.310 53.955 1.00 43.62 219 GLU A CA 1
ATOM 1818 C C . GLU A 1 219 ? -39.436 -8.672 54.616 1.00 43.62 219 GLU A C 1
ATOM 1820 O O . GLU A 1 219 ? -39.312 -8.749 55.828 1.00 43.62 219 GLU A O 1
ATOM 1825 N N . ASN A 1 220 ? -39.865 -9.695 53.865 1.00 44.91 220 ASN A N 1
ATOM 1826 C CA . ASN A 1 220 ? -39.759 -11.119 54.236 1.00 44.91 220 ASN A CA 1
ATOM 1827 C C . ASN A 1 220 ? -40.335 -12.010 53.123 1.00 44.91 220 ASN A C 1
ATOM 1829 O O . ASN A 1 220 ? -41.357 -12.650 53.309 1.00 44.91 220 ASN A O 1
ATOM 1833 N N . GLU A 1 221 ? -39.708 -12.040 51.945 1.00 46.75 221 GLU A N 1
ATOM 1834 C CA . GLU A 1 221 ? -39.943 -13.115 50.963 1.00 46.75 221 GLU A CA 1
ATOM 1835 C C . GLU A 1 221 ? -38.896 -13.026 49.843 1.00 46.75 221 GLU A C 1
ATOM 1837 O O . GLU A 1 221 ? -39.137 -12.405 48.809 1.00 46.75 221 GLU A O 1
ATOM 1842 N N . LYS A 1 222 ? -37.676 -13.548 50.075 1.00 42.94 222 LYS A N 1
ATOM 1843 C CA . LYS A 1 222 ? -36.670 -13.841 49.021 1.00 42.94 222 LYS A CA 1
ATOM 1844 C C . LYS A 1 222 ? -35.411 -14.551 49.554 1.00 42.94 222 LYS A C 1
ATOM 1846 O O . LYS A 1 222 ? -34.292 -14.146 49.243 1.00 42.94 222 LYS A O 1
ATOM 1851 N N . GLU A 1 223 ? -35.569 -15.623 50.336 1.00 46.12 223 GLU A N 1
ATOM 1852 C CA . GLU A 1 223 ? -34.415 -16.379 50.873 1.00 46.12 223 GLU A CA 1
ATOM 1853 C C . GLU A 1 223 ? -34.252 -17.847 50.423 1.00 46.12 223 GLU A C 1
ATOM 1855 O O . GLU A 1 223 ? -33.216 -18.433 50.726 1.00 46.12 223 GLU A O 1
ATOM 1860 N N . GLU A 1 224 ? -35.134 -18.448 49.612 1.00 47.16 224 GLU A N 1
ATOM 1861 C CA . GLU A 1 224 ? -35.089 -19.918 49.401 1.00 47.16 224 GLU A CA 1
ATOM 1862 C C . GLU A 1 224 ? -34.492 -20.476 48.084 1.00 47.16 224 GLU A C 1
ATOM 1864 O O . GLU A 1 224 ? -34.494 -21.687 47.886 1.00 47.16 224 GLU A O 1
ATOM 1869 N N . GLU A 1 225 ? -33.848 -19.686 47.214 1.00 47.97 225 GLU A N 1
ATOM 1870 C CA . GLU A 1 225 ? -33.340 -20.181 45.905 1.00 47.97 225 GLU A CA 1
ATOM 1871 C C . GLU A 1 225 ? -31.798 -20.320 45.769 1.00 47.97 225 GLU A C 1
ATOM 1873 O O . GLU A 1 225 ? -31.224 -20.133 44.696 1.00 47.97 225 GLU A O 1
ATOM 1878 N N . LYS A 1 226 ? -31.065 -20.663 46.843 1.00 44.81 226 LYS A N 1
ATOM 1879 C CA . LYS A 1 226 ? -29.574 -20.711 46.845 1.00 44.81 226 LYS A CA 1
ATOM 1880 C C . LYS A 1 226 ? -28.919 -22.068 47.162 1.00 44.81 226 LYS A C 1
ATOM 1882 O O . LYS A 1 226 ? -27.856 -22.094 47.779 1.00 44.81 226 LYS A O 1
ATOM 1887 N N . LYS A 1 227 ? -29.482 -23.211 46.749 1.00 45.19 227 LYS A N 1
ATOM 1888 C CA . LYS A 1 227 ? -28.906 -24.533 47.113 1.00 45.19 227 LYS A CA 1
ATOM 1889 C C . LYS A 1 227 ? -28.477 -25.480 45.983 1.00 45.19 227 LYS A C 1
ATOM 1891 O O . LYS A 1 227 ? -28.196 -26.631 46.278 1.00 45.19 227 LYS A O 1
ATOM 1896 N N . ASN A 1 228 ? -28.299 -25.021 44.737 1.00 46.06 228 ASN A N 1
ATOM 1897 C CA . ASN A 1 228 ? -27.824 -25.897 43.643 1.00 46.06 228 ASN A CA 1
ATOM 1898 C C . ASN A 1 228 ? -26.675 -25.341 42.773 1.00 46.06 228 ASN A C 1
ATOM 1900 O O . ASN A 1 228 ? -26.559 -25.667 41.595 1.00 46.06 228 ASN A O 1
ATOM 1904 N N . SER A 1 229 ? -25.760 -24.541 43.328 1.00 49.91 229 SER A N 1
ATOM 1905 C CA . SER A 1 229 ? -24.518 -24.182 42.622 1.00 49.91 229 SER A CA 1
ATOM 1906 C C . SER A 1 229 ? -23.434 -25.233 42.868 1.00 49.91 229 SER A C 1
ATOM 1908 O O . SER A 1 229 ? -22.535 -25.045 43.690 1.00 49.91 229 SER A O 1
ATOM 1910 N N . HIS A 1 230 ? -23.546 -26.358 42.158 1.00 50.09 230 HIS A N 1
ATOM 1911 C CA . HIS A 1 230 ? -22.475 -27.340 42.005 1.00 50.09 230 HIS A CA 1
ATOM 1912 C C . HIS A 1 230 ? -21.182 -26.628 41.577 1.00 50.09 230 HIS A C 1
ATOM 1914 O O . HIS A 1 230 ? -21.170 -25.861 40.613 1.00 50.09 230 HIS A O 1
ATOM 1920 N N . SER A 1 231 ? -20.108 -26.871 42.329 1.00 52.06 231 SER A N 1
ATOM 1921 C CA . SER A 1 231 ? -18.768 -26.310 42.143 1.00 52.06 231 SER A CA 1
ATOM 1922 C C . SER A 1 231 ? -18.283 -26.517 40.705 1.00 52.06 231 SER A C 1
ATOM 1924 O O . SER A 1 231 ? -17.758 -27.570 40.344 1.00 52.06 231 SER A O 1
ATOM 1926 N N . THR A 1 232 ? -18.491 -25.513 39.851 1.00 60.50 232 THR A N 1
ATOM 1927 C CA . THR A 1 232 ? -18.030 -25.536 38.465 1.00 60.50 232 THR A CA 1
ATOM 1928 C C . THR A 1 232 ? -16.514 -25.413 38.500 1.00 60.50 232 THR A C 1
ATOM 1930 O O . THR A 1 232 ? -15.957 -24.345 38.776 1.00 60.50 232 THR A O 1
ATOM 1933 N N . ARG A 1 233 ? -15.836 -26.542 38.286 1.00 70.12 233 ARG A N 1
ATOM 1934 C CA . ARG A 1 233 ? -14.377 -26.642 38.214 1.00 70.12 233 ARG A CA 1
ATOM 1935 C C . ARG A 1 233 ? -13.862 -25.525 37.303 1.00 70.12 233 ARG A C 1
ATOM 1937 O O . ARG A 1 233 ? -14.294 -25.405 36.158 1.00 70.12 233 ARG A O 1
ATOM 1944 N N . ARG A 1 234 ? -12.975 -24.664 37.816 1.00 77.56 234 ARG A N 1
ATOM 1945 C CA . ARG A 1 234 ? -12.442 -23.530 37.045 1.00 77.56 234 ARG A CA 1
ATOM 1946 C C . ARG A 1 234 ? -11.682 -24.077 35.833 1.00 77.56 234 ARG A C 1
ATOM 1948 O O . ARG A 1 234 ? -10.545 -24.512 35.983 1.00 77.56 234 ARG A O 1
ATOM 1955 N N . ARG A 1 235 ? -12.291 -24.058 34.641 1.00 82.44 235 ARG A N 1
ATOM 1956 C CA . ARG A 1 235 ? -11.580 -24.359 33.385 1.00 82.44 235 ARG A CA 1
ATOM 1957 C C . ARG A 1 235 ? -10.401 -23.396 33.271 1.00 82.44 235 ARG A C 1
ATOM 1959 O O . ARG A 1 235 ? -10.591 -22.182 33.368 1.00 82.44 235 ARG A O 1
ATOM 1966 N N . ILE A 1 236 ? -9.200 -23.934 33.107 1.00 90.44 236 ILE A N 1
ATOM 1967 C CA . ILE A 1 236 ? -7.986 -23.148 32.895 1.00 90.44 236 ILE A CA 1
ATOM 1968 C C . ILE A 1 236 ? -8.027 -22.648 31.453 1.00 90.44 236 ILE A C 1
ATOM 1970 O O . ILE A 1 236 ? -8.186 -23.435 30.529 1.00 90.44 236 ILE A O 1
ATOM 1974 N N . SER A 1 237 ? -7.942 -21.334 31.283 1.00 94.56 237 SER A N 1
ATOM 1975 C CA . SER A 1 237 ? -7.882 -20.698 29.967 1.00 94.56 237 SER A CA 1
ATOM 1976 C C . SER A 1 237 ? -6.540 -20.997 29.290 1.00 94.56 237 SER A C 1
ATOM 1978 O O . SER A 1 237 ? -5.497 -20.808 29.935 1.00 94.56 237 SER A O 1
ATOM 1980 N N . THR A 1 238 ? -6.562 -21.427 28.027 1.00 95.62 238 THR A N 1
ATOM 1981 C CA . THR A 1 238 ? -5.350 -21.733 27.244 1.00 95.62 238 THR A CA 1
ATOM 1982 C C . THR A 1 238 ? -4.569 -20.454 26.908 1.00 95.62 238 THR A C 1
ATOM 1984 O O . THR A 1 238 ? -5.028 -19.333 27.158 1.00 95.62 238 THR A O 1
ATOM 1987 N N . ARG A 1 239 ? -3.336 -20.598 26.398 1.00 95.00 239 ARG A N 1
ATOM 1988 C CA . ARG A 1 239 ? -2.496 -19.449 26.022 1.00 95.00 239 ARG A CA 1
ATOM 1989 C C . ARG A 1 239 ? -3.075 -18.698 24.819 1.00 95.00 239 ARG A C 1
ATOM 1991 O O . ARG A 1 239 ? -3.147 -17.478 24.887 1.00 95.00 239 ARG A O 1
ATOM 1998 N N . SER A 1 240 ? -3.525 -19.413 23.786 1.00 94.31 240 SER A N 1
ATOM 1999 C CA . SER A 1 240 ? -4.133 -18.827 22.584 1.00 94.31 240 SER A CA 1
ATOM 2000 C C . SER A 1 240 ? -5.429 -18.076 22.899 1.00 94.31 240 SER A C 1
ATOM 2002 O O . SER A 1 240 ? -5.564 -16.924 22.506 1.00 94.31 240 SER A O 1
ATOM 2004 N N . GLU A 1 241 ? -6.323 -18.656 23.711 1.00 96.75 241 GLU A N 1
ATOM 2005 C CA . GLU A 1 241 ? -7.570 -18.000 24.148 1.00 96.75 241 GLU A CA 1
ATOM 2006 C C . GLU A 1 241 ? -7.298 -16.667 24.870 1.00 96.75 241 GLU A C 1
ATOM 2008 O O . GLU A 1 241 ? -7.990 -15.671 24.664 1.00 96.75 241 GLU A O 1
ATOM 2013 N N . LYS A 1 242 ? -6.280 -16.632 25.744 1.00 95.94 242 LYS A N 1
ATOM 2014 C CA . LYS A 1 242 ? -5.893 -15.402 26.454 1.00 95.94 242 LYS A CA 1
ATOM 2015 C C . LYS A 1 242 ? -5.262 -14.372 25.528 1.00 95.94 242 LYS A C 1
ATOM 2017 O O . LYS A 1 242 ? -5.423 -13.186 25.796 1.00 95.94 242 LYS A O 1
ATOM 2022 N N . GLU A 1 243 ? -4.515 -14.812 24.522 1.00 93.88 243 GLU A N 1
ATOM 2023 C CA . GLU A 1 243 ? -3.867 -13.918 23.565 1.00 93.88 243 GLU A CA 1
ATOM 2024 C C . GLU A 1 243 ? -4.907 -13.230 22.683 1.00 93.88 243 GLU A C 1
ATOM 2026 O O . GLU A 1 243 ? -4.907 -12.008 22.587 1.00 93.88 243 GLU A O 1
ATOM 2031 N N . TYR A 1 244 ? -5.882 -13.990 22.184 1.00 95.62 244 TYR A N 1
ATOM 2032 C CA . TYR A 1 244 ? -7.007 -13.453 21.422 1.00 95.62 244 TYR A CA 1
ATOM 2033 C C . TYR A 1 244 ? -7.799 -12.401 22.217 1.00 95.62 244 TYR A C 1
ATOM 2035 O O . TYR A 1 244 ? -8.019 -11.282 21.759 1.00 95.62 244 TYR A O 1
ATOM 2043 N N . LEU A 1 245 ? -8.137 -12.706 23.477 1.00 96.69 245 LEU A N 1
ATOM 2044 C CA . LEU A 1 245 ? -8.807 -11.752 24.368 1.00 96.69 245 LEU A CA 1
ATOM 2045 C C . LEU A 1 245 ? -7.976 -10.488 24.637 1.00 96.69 245 LEU A C 1
ATOM 2047 O O . LEU A 1 245 ? -8.543 -9.414 24.828 1.00 96.69 245 LEU A O 1
ATOM 2051 N N . ARG A 1 246 ? -6.642 -10.595 24.689 1.00 94.62 246 ARG A N 1
ATOM 2052 C CA . ARG A 1 246 ? -5.751 -9.439 24.871 1.00 94.62 246 ARG A CA 1
ATOM 2053 C C . ARG A 1 246 ? -5.700 -8.563 23.630 1.00 94.62 246 ARG A C 1
ATOM 2055 O O . ARG A 1 246 ? -5.757 -7.350 23.789 1.00 94.62 246 ARG A O 1
ATOM 2062 N N . GLN A 1 247 ? -5.634 -9.156 22.440 1.00 91.81 247 GLN A N 1
ATOM 2063 C CA . GLN A 1 247 ? -5.679 -8.414 21.179 1.00 91.81 247 GLN A CA 1
ATOM 2064 C C . GLN A 1 247 ? -6.974 -7.601 21.080 1.00 91.81 247 GLN A C 1
ATOM 2066 O O . GLN A 1 247 ? -6.920 -6.383 20.916 1.00 91.81 247 GLN A O 1
ATOM 2071 N N . PHE A 1 248 ? -8.121 -8.236 21.343 1.00 95.00 248 PHE A N 1
ATOM 2072 C CA . PHE A 1 248 ? -9.404 -7.532 21.411 1.00 95.00 248 PHE A CA 1
ATOM 2073 C C . PHE A 1 248 ? -9.433 -6.449 22.493 1.00 95.00 248 PHE A C 1
ATOM 2075 O O . PHE A 1 248 ? -9.952 -5.367 22.258 1.00 95.00 248 PHE A O 1
ATOM 2082 N N . PHE A 1 249 ? -8.851 -6.695 23.669 1.00 94.69 249 PHE A N 1
ATOM 2083 C CA . PHE A 1 249 ? -8.805 -5.702 24.748 1.00 94.69 249 PHE A CA 1
ATOM 2084 C C . PHE A 1 249 ? -7.970 -4.459 24.408 1.00 94.69 249 PHE A C 1
ATOM 2086 O O . PHE A 1 249 ? -8.291 -3.364 24.873 1.00 94.69 249 PHE A O 1
ATOM 2093 N N . ILE A 1 250 ? -6.899 -4.622 23.625 1.00 89.44 250 ILE A N 1
ATOM 2094 C CA . ILE A 1 250 ? -6.057 -3.512 23.160 1.00 89.44 250 ILE A CA 1
ATOM 2095 C C . ILE A 1 250 ? -6.847 -2.610 22.205 1.00 89.44 250 ILE A C 1
ATOM 2097 O O . ILE A 1 250 ? -6.754 -1.386 22.329 1.00 89.44 250 ILE A O 1
ATOM 2101 N N . MET A 1 251 ? -7.641 -3.216 21.314 1.00 89.94 251 MET A N 1
ATOM 2102 C CA . MET A 1 251 ? -8.502 -2.521 20.352 1.00 89.94 251 MET A CA 1
ATOM 2103 C C . MET A 1 251 ? -9.717 -1.878 21.034 1.00 89.94 251 MET A C 1
ATOM 2105 O O . MET A 1 251 ? -9.956 -0.683 20.881 1.00 89.94 251 MET A O 1
ATOM 2109 N N . ASN A 1 252 ? -10.455 -2.648 21.838 1.00 93.25 252 ASN A N 1
ATOM 2110 C CA . ASN A 1 252 ? -11.670 -2.204 22.508 1.00 93.25 252 ASN A CA 1
ATOM 2111 C C . ASN A 1 252 ? -11.756 -2.728 23.955 1.00 93.25 252 ASN A C 1
ATOM 2113 O O . ASN A 1 252 ? -12.015 -3.899 24.235 1.00 93.25 252 ASN A O 1
ATOM 2117 N N . GLN A 1 253 ? -11.598 -1.821 24.921 1.00 92.38 253 GLN A N 1
ATOM 2118 C CA . GLN A 1 253 ? -11.647 -2.142 26.356 1.00 92.38 253 GLN A CA 1
ATOM 2119 C C . GLN A 1 253 ? -13.058 -2.471 26.860 1.00 92.38 253 GLN A C 1
ATOM 2121 O O . GLN A 1 253 ? -13.224 -3.054 27.941 1.00 92.38 253 GLN A O 1
ATOM 2126 N N . LYS A 1 254 ? -14.082 -2.032 26.125 1.00 95.88 254 LYS A N 1
ATOM 2127 C CA . LYS A 1 254 ? -15.494 -2.179 26.474 1.00 95.88 254 LYS A CA 1
ATOM 2128 C C . LYS A 1 254 ? -16.246 -2.711 25.257 1.00 95.88 254 LYS A C 1
ATOM 2130 O O . LYS A 1 254 ? -17.016 -1.958 24.661 1.00 95.88 254 LYS A O 1
ATOM 2135 N N . PRO A 1 255 ? -16.029 -3.989 24.914 1.00 96.75 255 PRO A N 1
ATOM 2136 C CA . PRO A 1 255 ? -16.657 -4.563 23.745 1.00 96.75 255 PRO A CA 1
ATOM 2137 C C . PRO A 1 255 ? -18.183 -4.501 23.870 1.00 96.75 255 PRO A C 1
ATOM 2139 O O . PRO A 1 255 ? -18.746 -4.686 24.959 1.00 96.75 255 PRO A O 1
ATOM 2142 N N . ASN A 1 256 ? -18.839 -4.199 22.757 1.00 97.88 256 ASN A N 1
ATOM 2143 C CA . ASN A 1 256 ? -20.281 -4.183 22.608 1.00 97.88 256 ASN A CA 1
ATOM 2144 C C . ASN A 1 256 ? -20.840 -5.625 22.645 1.00 97.88 256 ASN A C 1
ATOM 2146 O O . ASN A 1 256 ? -20.109 -6.610 22.774 1.00 97.88 256 ASN A O 1
ATOM 2150 N N . ALA A 1 257 ? -22.165 -5.769 22.596 1.00 97.69 257 ALA A N 1
ATOM 2151 C CA . ALA A 1 257 ? -22.794 -7.082 22.732 1.00 97.69 257 ALA A CA 1
ATOM 2152 C C . ALA A 1 257 ? -22.451 -8.051 21.586 1.00 97.69 257 ALA A C 1
ATOM 2154 O O . ALA A 1 257 ? -22.383 -9.252 21.851 1.00 97.69 257 ALA A O 1
ATOM 2155 N N . GLU A 1 258 ? -22.239 -7.529 20.377 1.00 97.75 258 GLU A N 1
ATOM 2156 C CA . GLU A 1 258 ? -21.954 -8.277 19.148 1.00 97.75 258 GLU A CA 1
ATOM 2157 C C . GLU A 1 258 ? -20.492 -8.735 19.106 1.00 97.75 258 GLU A C 1
ATOM 2159 O O . GLU A 1 258 ? -20.228 -9.914 18.897 1.00 97.75 258 GLU A O 1
ATOM 2164 N N . GLU A 1 259 ? -19.550 -7.849 19.440 1.00 97.69 259 GLU A N 1
ATOM 2165 C CA . GLU A 1 259 ? -18.124 -8.159 19.600 1.00 97.69 259 GLU A CA 1
ATOM 2166 C C . GLU A 1 259 ? -17.920 -9.226 20.682 1.00 97.69 259 GLU A C 1
ATOM 2168 O O . GLU A 1 259 ? -17.117 -10.145 20.531 1.00 97.69 259 GLU A O 1
ATOM 2173 N N . ILE A 1 260 ? -18.676 -9.157 21.786 1.00 98.19 260 ILE A N 1
ATOM 2174 C CA . ILE A 1 260 ? -18.641 -10.216 22.801 1.00 98.19 260 ILE A CA 1
ATOM 2175 C C . ILE A 1 260 ? -19.115 -11.551 22.209 1.00 98.19 260 ILE A C 1
ATOM 2177 O O . ILE A 1 260 ? -18.527 -12.581 22.537 1.00 98.19 260 ILE A O 1
ATOM 2181 N N . ASP A 1 261 ? -20.160 -11.561 21.379 1.00 97.94 261 ASP A N 1
ATOM 2182 C CA . ASP A 1 261 ? -20.673 -12.791 20.761 1.00 97.94 261 ASP A CA 1
ATOM 2183 C C . ASP A 1 261 ? -19.693 -13.363 19.726 1.00 97.94 261 ASP A C 1
ATOM 2185 O O . ASP A 1 261 ? -19.525 -14.582 19.645 1.00 97.94 261 ASP A O 1
ATOM 2189 N N . GLU A 1 262 ? -18.970 -12.505 19.008 1.00 98.00 262 GLU A N 1
ATOM 2190 C CA . GLU A 1 262 ? -17.879 -12.909 18.124 1.00 98.00 262 GLU A CA 1
ATOM 2191 C C . GLU A 1 262 ? -16.725 -13.549 18.899 1.00 98.00 262 GLU A C 1
ATOM 2193 O O . GLU A 1 262 ? -16.326 -14.672 18.586 1.00 98.00 262 GLU A O 1
ATOM 2198 N N . ILE A 1 263 ? -16.270 -12.908 19.980 1.00 97.94 263 ILE A N 1
ATOM 2199 C CA . ILE A 1 263 ? -15.232 -13.463 20.854 1.00 97.94 263 ILE A CA 1
ATOM 2200 C C . ILE A 1 263 ? -15.670 -14.822 21.408 1.00 97.94 263 ILE A C 1
ATOM 2202 O O . ILE A 1 263 ? -14.882 -15.764 21.426 1.00 97.94 263 ILE A O 1
ATOM 2206 N N . VAL A 1 264 ? -16.920 -14.934 21.869 1.00 97.75 264 VAL A N 1
ATOM 2207 C CA . VAL A 1 264 ? -17.511 -16.176 22.397 1.00 97.75 264 VAL A CA 1
ATOM 2208 C C . VAL A 1 264 ? -17.481 -17.293 21.361 1.00 97.75 264 VAL A C 1
ATOM 2210 O O . VAL A 1 264 ? -17.107 -18.416 21.707 1.00 97.75 264 VAL A O 1
ATOM 2213 N N . ARG A 1 265 ? -17.862 -16.988 20.118 1.00 97.94 265 ARG A N 1
ATOM 2214 C CA . ARG A 1 265 ? -17.866 -17.930 18.997 1.00 97.94 265 ARG A CA 1
ATOM 2215 C C . ARG A 1 265 ? -16.456 -18.420 18.670 1.00 97.94 265 ARG A C 1
ATOM 2217 O O . ARG A 1 265 ? -16.289 -19.621 18.492 1.00 97.94 265 ARG A O 1
ATOM 2224 N N . GLU A 1 266 ? -15.465 -17.532 18.679 1.00 97.88 266 GLU A N 1
ATOM 2225 C CA . GLU A 1 266 ? -14.081 -17.881 18.342 1.00 97.88 266 GLU A CA 1
ATOM 2226 C C . GLU A 1 266 ? -13.397 -18.721 19.436 1.00 97.88 266 GLU A C 1
ATOM 2228 O O . GLU A 1 266 ? -12.777 -19.745 19.161 1.00 97.88 266 GLU A O 1
ATOM 2233 N N . ILE A 1 267 ? -13.523 -18.330 20.711 1.00 97.31 267 ILE A N 1
ATOM 2234 C CA . ILE A 1 267 ? -12.797 -18.997 21.812 1.00 97.31 267 ILE A CA 1
ATOM 2235 C C . ILE A 1 267 ? -13.607 -20.104 22.509 1.00 97.31 267 ILE A C 1
ATOM 2237 O O . ILE A 1 267 ? -13.083 -20.818 23.373 1.00 97.31 267 ILE A O 1
ATOM 2241 N N . GLY A 1 268 ? -14.905 -20.217 22.216 1.00 96.94 268 GLY A N 1
ATOM 2242 C CA . GLY A 1 268 ? -15.814 -21.179 22.846 1.00 96.94 268 GLY A CA 1
ATOM 2243 C C . GLY A 1 268 ? -15.976 -20.971 24.358 1.00 96.94 268 GLY A C 1
ATOM 2244 O O . GLY A 1 268 ? -15.951 -21.934 25.137 1.00 96.94 268 GLY A O 1
ATOM 2245 N N . TRP A 1 269 ? -16.052 -19.716 24.812 1.00 96.38 269 TRP A N 1
ATOM 2246 C CA . TRP A 1 269 ? -16.316 -19.365 26.216 1.00 96.38 269 TRP A CA 1
ATOM 2247 C C . TRP A 1 269 ? -17.740 -18.862 26.400 1.00 96.38 269 TRP A C 1
ATOM 2249 O O . TRP A 1 269 ? -18.284 -18.211 25.526 1.00 96.38 269 TRP A O 1
ATOM 2259 N N . ASP A 1 270 ? -18.311 -19.033 27.592 1.00 96.69 270 ASP A N 1
ATOM 2260 C CA . ASP A 1 270 ? -19.600 -18.413 27.903 1.00 96.69 270 ASP A CA 1
ATOM 2261 C C . ASP A 1 270 ? -19.523 -16.878 27.858 1.00 96.69 270 ASP A C 1
ATOM 2263 O O . ASP A 1 270 ? -18.615 -16.271 28.439 1.00 96.69 270 ASP A O 1
ATOM 2267 N N . LYS A 1 271 ? -20.563 -16.232 27.316 1.00 97.56 271 LYS A N 1
ATOM 2268 C CA . LYS A 1 271 ? -20.719 -14.764 27.280 1.00 97.56 271 LYS A CA 1
ATOM 2269 C C . LYS A 1 271 ? -20.444 -14.096 28.631 1.00 97.56 271 LYS A C 1
ATOM 2271 O O . LYS A 1 271 ? -19.676 -13.140 28.737 1.00 97.56 271 LYS A O 1
ATOM 2276 N N . LYS A 1 272 ? -20.991 -14.659 29.717 1.00 96.50 272 LYS A N 1
ATOM 2277 C CA . LYS A 1 272 ? -20.778 -14.165 31.095 1.00 96.50 272 LYS A CA 1
ATOM 2278 C C . LYS A 1 272 ? -19.309 -14.216 31.521 1.00 96.50 272 LYS A C 1
ATOM 2280 O O . LYS A 1 272 ? -18.861 -13.373 32.299 1.00 96.50 272 LYS A O 1
ATOM 2285 N N . ARG A 1 273 ? -18.564 -15.217 31.051 1.00 95.62 273 ARG A N 1
ATOM 2286 C CA . ARG A 1 273 ? -17.149 -15.403 31.370 1.00 95.62 273 ARG A CA 1
ATOM 2287 C C . ARG A 1 273 ? -16.285 -14.385 30.635 1.00 95.62 273 ARG A C 1
ATOM 2289 O O . ARG A 1 273 ? -15.397 -13.823 31.271 1.00 95.62 273 ARG A O 1
ATOM 2296 N N . VAL A 1 274 ? -16.576 -14.117 29.362 1.00 97.00 274 VAL A N 1
ATOM 2297 C CA . VAL A 1 274 ? -15.905 -13.072 28.573 1.00 97.00 274 VAL A CA 1
ATOM 2298 C C . VAL A 1 274 ? -16.130 -11.703 29.217 1.00 97.00 274 VAL A C 1
ATOM 2300 O O . VAL A 1 274 ? -15.164 -11.050 29.603 1.00 97.00 274 VAL A O 1
ATOM 2303 N N . VAL A 1 275 ? -17.381 -11.328 29.506 1.00 97.38 275 VAL A N 1
ATOM 2304 C CA . VAL A 1 275 ? -17.707 -10.055 30.184 1.00 97.38 275 VAL A CA 1
ATOM 2305 C C . VAL A 1 275 ? -16.977 -9.919 31.524 1.00 97.38 275 VAL A C 1
ATOM 2307 O O . VAL A 1 275 ? -16.380 -8.883 31.822 1.00 97.38 275 VAL A O 1
ATOM 2310 N N . ARG A 1 276 ? -16.971 -10.983 32.341 1.00 96.50 276 ARG A N 1
ATOM 2311 C CA . ARG A 1 276 ? -16.248 -10.989 33.621 1.00 96.50 276 ARG A CA 1
ATOM 2312 C C . ARG A 1 276 ? -14.738 -10.853 33.427 1.00 96.50 276 ARG A C 1
ATOM 2314 O O . ARG A 1 276 ? -14.083 -10.221 34.251 1.00 96.50 276 ARG A O 1
ATOM 2321 N N . TRP A 1 277 ? -14.176 -11.443 32.374 1.00 96.69 277 TRP A N 1
ATOM 2322 C CA . TRP A 1 277 ? -12.761 -11.300 32.052 1.00 96.69 277 TRP A CA 1
ATOM 2323 C C . TRP A 1 277 ? -12.420 -9.845 31.710 1.00 96.69 277 TRP A C 1
ATOM 2325 O O . TRP A 1 277 ? -11.516 -9.303 32.341 1.00 96.69 277 TRP A O 1
ATOM 2335 N N . PHE A 1 278 ? -13.190 -9.184 30.839 1.00 96.88 278 PHE A N 1
ATOM 2336 C CA . PHE A 1 278 ? -12.996 -7.767 30.496 1.00 96.88 278 PHE A CA 1
ATOM 2337 C C . PHE A 1 278 ? -13.143 -6.851 31.718 1.00 96.88 278 PHE A C 1
ATOM 2339 O O . PHE A 1 278 ? -12.302 -5.985 31.951 1.00 96.88 278 PHE A O 1
ATOM 2346 N N . ALA A 1 279 ? -14.145 -7.082 32.573 1.00 95.88 279 ALA A N 1
ATOM 2347 C CA . ALA A 1 279 ? -14.303 -6.342 33.829 1.00 95.88 279 ALA A CA 1
ATOM 2348 C C . ALA A 1 279 ? -13.099 -6.531 34.778 1.00 95.88 279 ALA A C 1
ATOM 2350 O O . ALA A 1 279 ? -12.605 -5.578 35.391 1.00 95.88 279 ALA A O 1
ATOM 2351 N N . ASN A 1 280 ? -12.574 -7.756 34.867 1.00 95.00 280 ASN A N 1
ATOM 2352 C CA . ASN A 1 280 ? -11.385 -8.053 35.663 1.00 95.00 280 ASN A CA 1
ATOM 2353 C C . ASN A 1 280 ? -10.113 -7.435 35.065 1.00 95.00 280 ASN A C 1
ATOM 2355 O O . ASN A 1 280 ? -9.254 -6.989 35.820 1.00 95.00 280 ASN A O 1
ATOM 2359 N N . GLN A 1 281 ? -9.971 -7.383 33.740 1.00 94.00 281 GLN A N 1
ATOM 2360 C CA . GLN A 1 281 ? -8.831 -6.707 33.116 1.00 94.00 281 GLN A CA 1
ATOM 2361 C C . GLN A 1 281 ? -8.897 -5.198 33.322 1.00 94.00 281 GLN A C 1
ATOM 2363 O O . GLN A 1 281 ? -7.925 -4.622 33.807 1.00 94.00 281 GLN A O 1
ATOM 2368 N N . ASN A 1 282 ? -10.059 -4.585 33.090 1.00 92.38 282 ASN A N 1
ATOM 2369 C CA . ASN A 1 282 ? -10.292 -3.156 33.311 1.00 92.38 282 ASN A CA 1
ATOM 2370 C C . ASN A 1 282 ? -10.022 -2.715 34.758 1.00 92.38 282 ASN A C 1
ATOM 2372 O O . ASN A 1 282 ? -9.587 -1.593 34.993 1.00 92.38 282 ASN A O 1
ATOM 2376 N N . SER A 1 283 ? -10.258 -3.588 35.742 1.00 90.00 283 SER A N 1
ATOM 2377 C CA . SER A 1 283 ? -9.925 -3.293 37.146 1.00 90.00 283 SER A CA 1
ATOM 2378 C C . SER A 1 283 ? -8.443 -3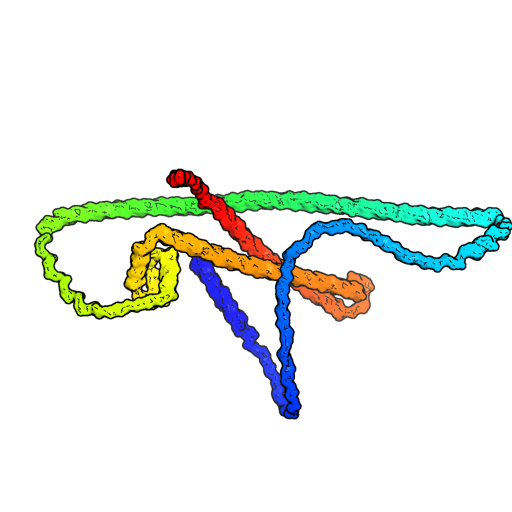.492 37.483 1.00 90.00 283 SER A C 1
ATOM 2380 O O . SER A 1 283 ? -7.929 -2.822 38.375 1.00 90.00 283 SER A O 1
ATOM 2382 N N . ARG A 1 284 ? -7.741 -4.394 36.785 1.00 87.94 284 ARG A N 1
ATOM 2383 C CA . ARG A 1 284 ? -6.318 -4.698 37.022 1.00 87.94 284 ARG A CA 1
ATOM 2384 C C . ARG A 1 284 ? -5.357 -3.787 36.273 1.00 87.94 284 ARG A C 1
ATOM 2386 O O . ARG A 1 284 ? -4.236 -3.597 36.735 1.00 87.94 284 ARG A O 1
ATOM 2393 N N . THR A 1 285 ? -5.761 -3.264 35.122 1.00 83.56 285 THR A N 1
ATOM 2394 C CA . THR A 1 285 ? -4.932 -2.369 34.313 1.00 83.56 285 THR A CA 1
ATOM 2395 C C . THR A 1 285 ? -5.328 -0.922 34.586 1.00 83.56 285 THR A C 1
ATOM 2397 O O . THR A 1 285 ? -6.337 -0.450 34.066 1.00 83.56 285 THR A O 1
ATOM 2400 N N . PRO A 1 286 ? -4.565 -0.174 35.406 1.00 80.00 286 PRO A N 1
ATOM 2401 C CA . PRO A 1 286 ? -4.769 1.263 35.480 1.00 80.00 286 PRO A CA 1
ATOM 2402 C C . PRO A 1 286 ? -4.509 1.862 34.093 1.00 80.00 286 PRO A C 1
ATOM 2404 O O . PRO A 1 286 ? -3.609 1.414 33.379 1.00 80.00 286 PRO A O 1
ATOM 2407 N N . LYS A 1 287 ? -5.268 2.902 33.724 1.00 77.56 287 LYS A N 1
ATOM 2408 C CA . LYS A 1 287 ? -5.210 3.544 32.394 1.00 77.56 287 LYS A CA 1
ATOM 2409 C C . LYS A 1 287 ? -3.780 3.827 31.903 1.00 77.56 287 LYS A C 1
ATOM 2411 O O . LYS A 1 287 ? -3.504 3.705 30.718 1.00 77.56 287 LYS A O 1
ATOM 2416 N N . GLN A 1 288 ? -2.856 4.156 32.810 1.00 75.50 288 GLN A N 1
ATOM 2417 C CA . GLN A 1 288 ? -1.446 4.411 32.486 1.00 75.50 288 GLN A CA 1
ATOM 2418 C C . GLN A 1 288 ? -0.690 3.184 31.962 1.00 75.50 288 GLN A C 1
ATOM 2420 O O . GLN A 1 288 ? 0.145 3.317 31.075 1.00 75.50 288 GLN A O 1
ATOM 2425 N N . THR A 1 289 ? -0.949 1.996 32.505 1.00 80.38 289 THR A N 1
ATOM 2426 C CA . THR A 1 289 ? -0.312 0.761 32.029 1.00 80.38 289 THR A CA 1
ATOM 2427 C C . THR A 1 289 ? -0.864 0.371 30.664 1.00 80.38 289 THR A C 1
ATOM 2429 O O . THR A 1 289 ? -0.127 -0.126 29.823 1.00 80.38 289 THR A O 1
ATOM 2432 N N . LEU A 1 290 ? -2.144 0.647 30.434 1.00 75.94 290 LEU A N 1
ATOM 2433 C CA . LEU A 1 290 ? -2.813 0.340 29.180 1.00 75.94 290 LEU A CA 1
ATOM 2434 C C . LEU A 1 290 ? -2.346 1.233 28.032 1.00 75.94 290 LEU A C 1
ATOM 2436 O O . LEU A 1 290 ? -2.051 0.708 26.968 1.00 75.94 290 LEU A O 1
ATOM 2440 N N . MET A 1 291 ? -2.159 2.536 28.279 1.00 77.25 291 MET A N 1
ATOM 2441 C CA . MET A 1 291 ? -1.543 3.421 27.282 1.00 77.25 291 MET A CA 1
ATOM 2442 C C . MET A 1 291 ? -0.138 2.949 26.897 1.00 77.25 291 MET A C 1
ATOM 2444 O O . MET A 1 291 ? 0.183 2.924 25.720 1.00 77.25 291 MET A O 1
ATOM 2448 N N . LYS A 1 292 ? 0.665 2.456 27.851 1.00 82.88 292 LYS A N 1
ATOM 2449 C CA . LYS A 1 292 ? 1.978 1.870 27.527 1.00 82.88 292 LYS A CA 1
ATOM 2450 C C . LYS A 1 292 ? 1.878 0.604 26.679 1.00 82.88 292 LYS A C 1
ATOM 2452 O O . LYS A 1 292 ? 2.708 0.401 25.805 1.00 82.88 292 LYS A O 1
ATOM 2457 N N . PHE A 1 293 ? 0.903 -0.266 26.945 1.00 80.44 293 PHE A N 1
ATOM 2458 C CA . PHE A 1 293 ? 0.691 -1.452 26.112 1.00 80.44 293 PHE A CA 1
ATOM 2459 C C . PHE A 1 293 ? 0.227 -1.078 24.705 1.00 80.44 293 PHE A C 1
ATOM 2461 O O . PHE A 1 293 ? 0.725 -1.657 23.750 1.00 80.44 293 PHE A O 1
ATOM 2468 N N . GLN A 1 294 ? -0.663 -0.091 24.576 1.00 80.88 294 GLN A N 1
ATOM 2469 C CA . GLN A 1 294 ? -1.086 0.435 23.279 1.00 80.88 294 GLN A CA 1
ATOM 2470 C C . GLN A 1 294 ? 0.088 1.069 22.526 1.00 80.88 294 GLN A C 1
ATOM 2472 O O . GLN A 1 294 ? 0.290 0.735 21.370 1.00 80.88 294 GLN A O 1
ATOM 2477 N N . GLU A 1 295 ? 0.919 1.887 23.178 1.00 82.44 295 GLU A N 1
ATOM 2478 C CA . GLU A 1 295 ? 2.141 2.447 22.577 1.00 82.44 295 GLU A CA 1
ATOM 2479 C C . GLU A 1 295 ? 3.102 1.349 22.090 1.00 82.44 295 GLU A C 1
ATOM 2481 O O . GLU A 1 295 ? 3.636 1.440 20.987 1.00 82.44 295 GLU A O 1
ATOM 2486 N N . ILE A 1 296 ? 3.310 0.292 22.886 1.00 85.69 296 ILE A N 1
ATOM 2487 C CA . ILE A 1 296 ? 4.178 -0.832 22.504 1.00 85.69 296 ILE A CA 1
ATOM 2488 C C . ILE A 1 296 ? 3.590 -1.610 21.323 1.00 85.69 296 ILE A C 1
ATOM 2490 O O . ILE A 1 296 ? 4.339 -1.978 20.420 1.00 85.69 296 ILE A O 1
ATOM 2494 N N . GLU A 1 297 ? 2.283 -1.872 21.326 1.00 82.75 297 GLU A N 1
ATOM 2495 C CA . GLU A 1 297 ? 1.628 -2.642 20.267 1.00 82.75 297 GLU A CA 1
ATOM 2496 C C . GLU A 1 297 ? 1.546 -1.845 18.965 1.00 82.75 297 GLU A C 1
ATOM 2498 O O . GLU A 1 297 ? 1.894 -2.372 17.915 1.00 82.75 297 GLU A O 1
ATOM 2503 N N . ILE A 1 298 ? 1.199 -0.556 19.033 1.00 82.62 298 ILE A N 1
ATOM 2504 C CA . ILE A 1 298 ? 1.268 0.364 17.890 1.00 82.62 298 ILE A CA 1
ATOM 2505 C C . ILE A 1 298 ? 2.698 0.391 17.343 1.00 82.62 298 ILE A C 1
ATOM 2507 O O . ILE A 1 298 ? 2.896 0.220 16.146 1.00 82.62 298 ILE A O 1
ATOM 2511 N N . GLY A 1 299 ? 3.708 0.484 18.213 1.00 88.06 299 GLY A N 1
ATOM 2512 C CA . GLY A 1 299 ? 5.113 0.419 17.806 1.00 88.06 299 GLY A CA 1
ATOM 2513 C C . GLY A 1 299 ? 5.569 -0.953 17.288 1.00 88.06 299 GLY A C 1
ATOM 2514 O O . GLY A 1 299 ? 6.608 -1.043 16.634 1.00 88.06 299 GLY A O 1
ATOM 2515 N N . ARG A 1 300 ? 4.850 -2.046 17.578 1.00 87.69 300 ARG A N 1
ATOM 2516 C CA . ARG A 1 300 ? 5.078 -3.357 16.950 1.00 87.69 300 ARG A CA 1
ATOM 2517 C C . ARG A 1 300 ? 4.453 -3.392 15.563 1.00 87.69 300 ARG A C 1
ATOM 2519 O O . ARG A 1 300 ? 5.164 -3.672 14.613 1.00 87.69 300 ARG A O 1
ATOM 2526 N N . LEU A 1 301 ? 3.183 -3.014 15.444 1.00 82.19 301 LEU A N 1
ATOM 2527 C CA . LEU A 1 301 ? 2.466 -2.974 14.170 1.00 82.19 301 LEU A CA 1
ATOM 2528 C C . LEU A 1 301 ? 3.132 -2.030 13.164 1.00 82.19 301 LEU A C 1
ATOM 2530 O O . LEU A 1 301 ? 3.261 -2.381 11.999 1.00 82.19 301 LEU A O 1
ATOM 2534 N N . GLN A 1 302 ? 3.622 -0.871 13.609 1.00 81.12 302 GLN A N 1
ATOM 2535 C CA . GLN A 1 302 ? 4.395 0.041 12.763 1.00 81.12 302 GLN A CA 1
ATOM 2536 C C . GLN A 1 302 ? 5.706 -0.585 12.273 1.00 81.12 302 GLN A C 1
ATOM 2538 O O . GLN A 1 302 ? 6.104 -0.341 11.138 1.00 81.12 302 GLN A O 1
ATOM 2543 N N . ARG A 1 303 ? 6.374 -1.409 13.094 1.00 87.38 303 ARG A N 1
ATOM 2544 C CA . ARG A 1 303 ? 7.573 -2.145 12.665 1.00 87.38 303 ARG A CA 1
ATOM 2545 C C . ARG A 1 303 ? 7.229 -3.241 11.668 1.00 87.38 303 ARG A C 1
ATOM 2547 O O . ARG A 1 303 ? 7.870 -3.291 10.631 1.00 87.38 303 ARG A O 1
ATOM 2554 N N . ASP A 1 304 ? 6.201 -4.038 11.933 1.00 84.19 304 ASP A N 1
ATOM 2555 C CA . ASP A 1 304 ? 5.771 -5.111 11.029 1.00 84.19 304 ASP A CA 1
ATOM 2556 C C . ASP A 1 304 ? 5.301 -4.541 9.673 1.00 84.19 304 ASP A C 1
ATOM 2558 O O . ASP A 1 304 ? 5.608 -5.088 8.611 1.00 84.19 304 ASP A O 1
ATOM 2562 N N . LEU A 1 305 ? 4.608 -3.393 9.689 1.00 83.31 305 LEU A N 1
ATOM 2563 C CA . LEU A 1 305 ? 4.219 -2.660 8.483 1.00 83.31 305 LEU A CA 1
ATOM 2564 C C . LEU A 1 305 ? 5.445 -2.097 7.751 1.00 83.31 305 LEU A C 1
ATOM 2566 O O . LEU A 1 305 ? 5.534 -2.220 6.532 1.00 83.31 305 LEU A O 1
ATOM 2570 N N . SER A 1 306 ? 6.407 -1.523 8.479 1.00 86.94 306 SER A N 1
ATOM 2571 C CA . SER A 1 306 ? 7.664 -1.030 7.906 1.00 86.94 306 SER A CA 1
ATOM 2572 C C . SER A 1 306 ? 8.488 -2.157 7.278 1.00 86.94 306 SER A C 1
ATOM 2574 O O . SER A 1 306 ? 8.980 -1.990 6.166 1.00 86.94 306 SER A O 1
ATOM 2576 N N . GLU A 1 307 ? 8.583 -3.320 7.928 1.00 88.69 307 GLU A N 1
ATOM 2577 C CA . GLU A 1 307 ? 9.239 -4.512 7.383 1.00 88.69 307 GLU A CA 1
ATOM 2578 C C . GLU A 1 307 ? 8.521 -5.017 6.127 1.00 88.69 307 GLU A C 1
ATOM 2580 O O . GLU A 1 307 ? 9.171 -5.303 5.123 1.00 88.69 307 GLU A O 1
ATOM 2585 N N . SER A 1 308 ? 7.186 -5.067 6.140 1.00 87.81 308 SER A N 1
ATOM 2586 C CA . SER A 1 308 ? 6.393 -5.472 4.970 1.00 87.81 308 SER A CA 1
ATOM 2587 C C . SER A 1 308 ? 6.586 -4.513 3.790 1.00 87.81 308 SER A C 1
ATOM 2589 O O . SER A 1 308 ? 6.774 -4.958 2.658 1.00 87.81 308 SER A O 1
ATOM 2591 N N . ARG A 1 309 ? 6.624 -3.197 4.043 1.00 83.38 309 ARG A N 1
ATOM 2592 C CA . ARG A 1 309 ? 6.932 -2.188 3.016 1.00 83.38 309 ARG A CA 1
ATOM 2593 C C . ARG A 1 309 ? 8.361 -2.319 2.496 1.00 83.38 309 ARG A C 1
ATOM 2595 O O . ARG A 1 309 ? 8.563 -2.296 1.290 1.00 83.38 309 ARG A O 1
ATOM 2602 N N . GLN A 1 310 ? 9.350 -2.527 3.366 1.00 85.06 310 GLN A N 1
ATOM 2603 C CA . GLN A 1 310 ? 10.734 -2.767 2.939 1.00 85.06 310 GLN A CA 1
ATOM 2604 C C . GLN A 1 310 ? 10.857 -4.022 2.070 1.00 85.06 310 GLN A C 1
ATOM 2606 O O . GLN A 1 310 ? 11.582 -4.009 1.078 1.00 85.06 310 GLN A O 1
ATOM 2611 N N . GLN A 1 311 ? 10.127 -5.091 2.397 1.00 88.56 311 GLN A N 1
ATOM 2612 C CA . GLN A 1 311 ? 10.072 -6.286 1.555 1.00 88.56 311 GLN A CA 1
ATOM 2613 C C . GLN A 1 311 ? 9.426 -6.003 0.197 1.00 88.56 311 GLN A C 1
ATOM 2615 O O . GLN A 1 311 ? 9.908 -6.510 -0.814 1.00 88.56 311 GLN A O 1
ATOM 2620 N N . MET A 1 312 ? 8.371 -5.186 0.155 1.00 87.00 312 MET A N 1
ATOM 2621 C CA . MET A 1 312 ? 7.752 -4.754 -1.098 1.00 87.00 312 MET A CA 1
ATOM 2622 C C . MET A 1 312 ? 8.736 -3.944 -1.950 1.00 87.00 312 MET A C 1
ATOM 2624 O O . MET A 1 312 ? 8.950 -4.304 -3.101 1.00 87.00 312 MET A O 1
ATOM 2628 N N . ILE A 1 313 ? 9.409 -2.946 -1.366 1.00 86.31 313 ILE A N 1
ATOM 2629 C CA . ILE A 1 313 ? 10.448 -2.137 -2.028 1.00 86.31 313 ILE A CA 1
ATOM 2630 C C . ILE A 1 313 ? 11.587 -3.025 -2.552 1.00 86.31 313 ILE A C 1
ATOM 2632 O O . ILE A 1 313 ? 12.099 -2.832 -3.650 1.00 86.31 313 ILE A O 1
ATOM 2636 N N . TYR A 1 314 ? 11.998 -4.035 -1.784 1.00 90.56 314 TYR A N 1
ATOM 2637 C CA . TYR A 1 314 ? 13.017 -4.982 -2.232 1.00 90.56 314 TYR A CA 1
ATOM 2638 C C . TYR A 1 314 ? 12.541 -5.822 -3.431 1.00 90.56 314 TYR A C 1
ATOM 2640 O O . TYR A 1 314 ? 13.291 -6.022 -4.388 1.00 90.56 314 TYR A O 1
ATOM 2648 N N . ARG A 1 315 ? 11.288 -6.294 -3.417 1.00 87.25 315 ARG A N 1
ATOM 2649 C CA . ARG A 1 315 ? 10.692 -7.048 -4.534 1.00 87.25 315 ARG A CA 1
ATOM 2650 C C . ARG A 1 315 ? 10.523 -6.196 -5.791 1.00 87.25 315 ARG A C 1
ATOM 2652 O O . ARG A 1 315 ? 10.828 -6.669 -6.877 1.00 87.25 315 ARG A O 1
ATOM 2659 N N . THR A 1 316 ? 10.089 -4.947 -5.660 1.00 84.69 316 THR A N 1
ATOM 2660 C CA . THR A 1 316 ? 9.950 -4.038 -6.806 1.00 84.69 316 THR A CA 1
ATOM 2661 C C . THR A 1 316 ? 11.307 -3.670 -7.390 1.00 84.69 316 THR A C 1
ATOM 2663 O O . THR A 1 316 ? 11.479 -3.755 -8.599 1.00 84.69 316 THR A O 1
ATOM 2666 N N . ASN A 1 317 ? 12.306 -3.378 -6.553 1.00 86.19 317 ASN A N 1
ATOM 2667 C CA . ASN A 1 317 ? 13.668 -3.119 -7.025 1.00 86.19 317 ASN A CA 1
ATOM 2668 C C . ASN A 1 317 ? 14.271 -4.331 -7.743 1.00 86.19 317 ASN A C 1
ATOM 2670 O O . ASN A 1 317 ? 14.884 -4.181 -8.794 1.00 86.19 317 ASN A O 1
ATOM 2674 N N . THR A 1 318 ? 14.077 -5.543 -7.215 1.00 91.06 318 THR A N 1
ATOM 2675 C CA . THR A 1 318 ? 14.540 -6.760 -7.903 1.00 91.06 318 THR A CA 1
ATOM 2676 C C . THR A 1 318 ? 13.818 -6.971 -9.236 1.00 91.06 318 THR A C 1
ATOM 2678 O O . THR A 1 318 ? 14.472 -7.315 -10.219 1.00 91.06 318 THR A O 1
ATOM 2681 N N . HIS A 1 319 ? 12.515 -6.682 -9.311 1.00 85.50 319 HIS A N 1
ATOM 2682 C CA . HIS A 1 319 ? 11.762 -6.704 -10.567 1.00 85.50 319 HIS A CA 1
ATOM 2683 C C . HIS A 1 319 ? 12.293 -5.682 -11.582 1.00 85.50 319 HIS A C 1
ATOM 2685 O O . HIS A 1 319 ? 12.583 -6.047 -12.716 1.00 85.50 319 HIS A O 1
ATOM 2691 N N . LEU A 1 320 ? 12.518 -4.433 -11.163 1.00 86.88 320 LEU A N 1
ATOM 2692 C CA . LEU A 1 320 ? 13.086 -3.380 -12.012 1.00 86.88 320 LEU A CA 1
ATOM 2693 C C . LEU A 1 320 ? 14.458 -3.782 -12.563 1.00 86.88 320 LEU A C 1
ATOM 2695 O O . LEU A 1 320 ? 14.660 -3.740 -13.772 1.00 86.88 320 LEU A O 1
ATOM 2699 N N . THR A 1 321 ? 15.364 -4.280 -11.714 1.00 90.62 321 THR A N 1
ATOM 2700 C CA . THR A 1 321 ? 16.686 -4.743 -12.178 1.00 90.62 321 THR A CA 1
ATOM 2701 C C . THR A 1 321 ? 16.598 -5.906 -13.168 1.00 90.62 321 THR A C 1
ATOM 2703 O O . THR A 1 321 ? 17.436 -6.029 -14.062 1.00 90.62 321 THR A O 1
ATOM 2706 N N . PHE A 1 322 ? 15.585 -6.767 -13.034 1.00 91.25 322 PHE A N 1
ATOM 2707 C CA . PHE A 1 322 ? 15.334 -7.836 -13.994 1.00 91.25 322 PHE A CA 1
ATOM 2708 C C . PHE A 1 322 ? 14.843 -7.274 -15.333 1.00 91.25 322 PHE A C 1
ATOM 2710 O O . PHE A 1 322 ? 15.394 -7.642 -16.368 1.00 91.25 322 PHE A O 1
ATOM 2717 N N . LEU A 1 323 ? 13.879 -6.349 -15.326 1.00 86.50 323 LEU A N 1
ATOM 2718 C CA . LEU A 1 323 ? 13.381 -5.708 -16.547 1.00 86.50 323 LEU A CA 1
ATOM 2719 C C . LEU A 1 323 ? 14.485 -4.928 -17.278 1.00 86.50 323 LEU A C 1
ATOM 2721 O O . LEU A 1 323 ? 14.614 -5.053 -18.494 1.00 86.50 323 LEU A O 1
ATOM 2725 N N . GLU A 1 324 ? 15.343 -4.205 -16.555 1.00 86.88 324 GLU A N 1
ATOM 2726 C CA . GLU A 1 324 ? 16.513 -3.522 -17.128 1.00 86.88 324 GLU A CA 1
ATOM 2727 C C . GLU A 1 324 ? 17.477 -4.501 -17.816 1.00 86.88 324 GLU A C 1
ATOM 2729 O O . GLU A 1 324 ? 17.993 -4.230 -18.906 1.00 86.88 324 GLU A O 1
ATOM 2734 N N . TRP A 1 325 ? 17.709 -5.664 -17.198 1.00 94.69 325 TRP A N 1
ATOM 2735 C CA . TRP A 1 325 ? 18.542 -6.721 -17.769 1.00 94.69 325 TRP A CA 1
ATOM 2736 C C . TRP A 1 325 ? 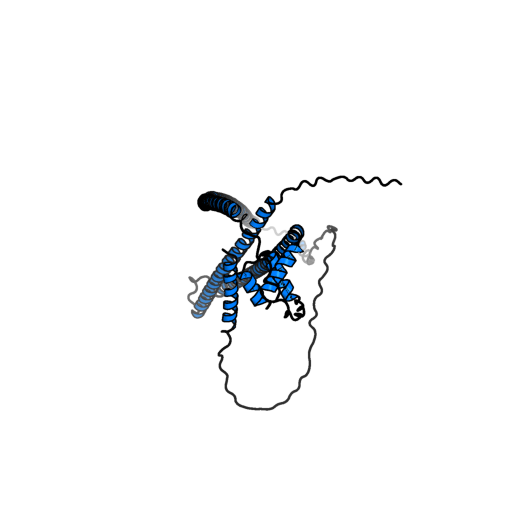17.916 -7.342 -19.026 1.00 94.69 325 TRP A C 1
ATOM 2738 O O . TRP A 1 325 ? 18.620 -7.588 -20.015 1.00 94.69 325 TRP A O 1
ATOM 2748 N N . VAL A 1 326 ? 16.597 -7.562 -19.026 1.00 88.94 326 VAL A N 1
ATOM 2749 C CA . VAL A 1 326 ? 15.866 -8.030 -20.212 1.00 88.94 326 VAL A CA 1
ATOM 2750 C C . VAL A 1 326 ? 15.945 -6.984 -21.328 1.00 88.94 326 VAL A C 1
ATOM 2752 O O . VAL A 1 326 ? 16.304 -7.338 -22.450 1.00 88.94 326 VAL A O 1
ATOM 2755 N N . GLY A 1 327 ? 15.725 -5.702 -21.026 1.00 88.88 327 GLY A N 1
ATOM 2756 C CA . GLY A 1 327 ? 15.853 -4.606 -21.991 1.00 88.88 327 GLY A CA 1
ATOM 2757 C C . GLY A 1 327 ? 17.245 -4.540 -22.632 1.00 88.88 327 GLY A C 1
ATOM 2758 O O . GLY A 1 327 ? 17.367 -4.489 -23.857 1.00 88.88 327 GLY A O 1
ATOM 2759 N N . HIS A 1 328 ? 18.314 -4.662 -21.835 1.00 90.69 328 HIS A N 1
ATOM 2760 C CA . HIS A 1 328 ? 19.687 -4.763 -22.354 1.00 90.69 328 HIS A CA 1
ATOM 2761 C C . HIS A 1 328 ? 19.886 -5.969 -23.282 1.00 90.69 328 HIS A C 1
ATOM 2763 O O . HIS A 1 328 ? 20.583 -5.880 -24.300 1.00 90.69 328 HIS A O 1
ATOM 2769 N N . SER A 1 329 ? 19.281 -7.106 -22.940 1.00 88.31 329 SER A N 1
ATOM 2770 C CA . SER A 1 329 ? 19.375 -8.328 -23.738 1.00 88.31 329 SER A CA 1
ATOM 2771 C C . SER A 1 329 ? 18.673 -8.167 -25.089 1.00 88.31 329 SER A C 1
ATOM 2773 O O . SER A 1 329 ? 19.236 -8.548 -26.117 1.00 88.31 329 SER A O 1
ATOM 2775 N N . ILE A 1 330 ? 17.496 -7.537 -25.118 1.00 84.50 330 ILE A N 1
ATOM 2776 C CA . ILE A 1 330 ? 16.763 -7.256 -26.360 1.00 84.50 330 ILE A CA 1
ATOM 2777 C C . ILE A 1 330 ? 17.511 -6.250 -27.229 1.00 84.50 330 ILE A C 1
ATOM 2779 O O . ILE A 1 330 ? 17.691 -6.494 -28.422 1.00 84.50 330 ILE A O 1
ATOM 2783 N N . HIS A 1 331 ? 18.042 -5.179 -26.637 1.00 87.88 331 HIS A N 1
ATOM 2784 C CA . HIS A 1 331 ? 18.875 -4.221 -27.361 1.00 87.88 331 HIS A CA 1
ATOM 2785 C C . HIS A 1 331 ? 20.092 -4.903 -28.011 1.00 87.88 331 HIS A C 1
ATOM 2787 O O . HIS A 1 331 ? 20.408 -4.669 -29.178 1.00 87.88 331 HIS A O 1
ATOM 2793 N N . THR A 1 332 ? 20.736 -5.821 -27.288 1.00 91.56 332 THR A N 1
ATOM 2794 C CA . THR A 1 332 ? 21.855 -6.610 -27.818 1.00 91.56 332 THR A CA 1
ATOM 2795 C C . THR A 1 332 ? 21.420 -7.502 -28.989 1.00 91.56 332 THR A C 1
ATOM 2797 O O . THR A 1 332 ? 22.106 -7.560 -30.010 1.00 91.56 332 THR A O 1
ATOM 2800 N N . LEU A 1 333 ? 20.267 -8.174 -28.886 1.00 86.06 333 LEU A N 1
ATOM 2801 C CA . LEU A 1 333 ? 19.701 -8.975 -29.981 1.00 86.06 333 LEU A CA 1
ATOM 2802 C C . LEU A 1 333 ? 19.362 -8.121 -31.208 1.00 86.06 333 LEU A C 1
ATOM 2804 O O . LEU A 1 333 ? 19.610 -8.553 -32.334 1.00 86.06 333 LEU A O 1
ATOM 2808 N N . ARG A 1 334 ? 18.854 -6.903 -31.001 1.00 87.75 334 ARG A N 1
ATOM 2809 C CA . ARG A 1 334 ? 18.583 -5.931 -32.064 1.00 87.75 334 ARG A CA 1
ATOM 2810 C C . ARG A 1 334 ? 19.859 -5.550 -32.809 1.00 87.75 334 ARG A C 1
ATOM 2812 O O . ARG A 1 334 ? 19.890 -5.655 -34.030 1.00 87.75 334 ARG A O 1
ATOM 2819 N N . MET A 1 335 ? 20.928 -5.226 -32.081 1.00 90.19 335 MET A N 1
ATOM 2820 C CA . MET A 1 335 ? 22.246 -4.940 -32.662 1.00 90.19 335 MET A CA 1
ATOM 2821 C C . MET A 1 335 ? 22.775 -6.109 -33.502 1.00 90.19 335 MET A C 1
ATOM 2823 O O . MET A 1 335 ? 23.251 -5.903 -34.617 1.00 90.19 335 MET A O 1
ATOM 2827 N N . TYR A 1 336 ? 22.647 -7.351 -33.022 1.00 91.06 336 TYR A N 1
ATOM 2828 C CA . TYR A 1 336 ? 23.023 -8.525 -33.816 1.00 91.06 336 TYR A CA 1
ATOM 2829 C C . TYR A 1 336 ? 22.149 -8.700 -35.063 1.00 91.06 336 TYR A C 1
ATOM 2831 O O . TYR A 1 336 ? 22.667 -9.054 -36.122 1.00 91.06 336 TYR A O 1
ATOM 2839 N N . ASN A 1 337 ? 20.842 -8.451 -34.965 1.00 85.56 337 ASN A N 1
ATOM 2840 C CA . ASN A 1 337 ? 19.929 -8.549 -36.102 1.00 85.56 337 ASN A CA 1
ATOM 2841 C C . ASN A 1 337 ? 20.239 -7.484 -37.170 1.00 85.56 337 ASN A C 1
ATOM 2843 O O . ASN A 1 337 ? 20.244 -7.790 -38.360 1.00 85.56 337 ASN A O 1
ATOM 2847 N N . GLU A 1 338 ? 20.579 -6.261 -36.759 1.00 87.06 338 GLU A N 1
ATOM 2848 C CA . GLU A 1 338 ? 21.014 -5.182 -37.654 1.00 87.06 338 GLU A CA 1
ATOM 2849 C C . GLU A 1 338 ? 22.344 -5.515 -38.344 1.00 87.06 338 GLU A C 1
ATOM 2851 O O . GLU A 1 338 ? 22.448 -5.393 -39.565 1.00 87.06 338 GLU A O 1
ATOM 2856 N N . GLN A 1 339 ? 23.326 -6.043 -37.606 1.00 90.81 339 GLN A N 1
ATOM 2857 C CA . GLN A 1 339 ? 24.587 -6.523 -38.188 1.00 90.81 339 GLN A CA 1
ATOM 2858 C C . GLN A 1 339 ? 24.366 -7.672 -39.180 1.00 90.81 339 GLN A C 1
ATOM 2860 O O . GLN A 1 339 ? 24.974 -7.700 -40.250 1.00 90.81 339 GLN A O 1
ATOM 2865 N N . LEU A 1 340 ? 23.480 -8.623 -38.864 1.00 86.06 340 LEU A N 1
ATOM 2866 C CA . LEU A 1 340 ? 23.113 -9.698 -39.789 1.00 86.06 340 LEU A CA 1
ATOM 2867 C C . LEU A 1 340 ? 22.419 -9.151 -41.040 1.00 86.06 340 LEU A C 1
ATOM 2869 O O . LEU A 1 340 ? 22.716 -9.604 -42.146 1.00 86.06 340 LEU A O 1
ATOM 2873 N N . ALA A 1 341 ? 21.537 -8.161 -40.894 1.00 85.44 341 ALA A N 1
ATOM 2874 C CA . ALA A 1 341 ? 20.896 -7.494 -42.021 1.00 85.44 341 ALA A CA 1
ATOM 2875 C C . ALA A 1 341 ? 21.917 -6.756 -42.905 1.00 85.44 341 ALA A C 1
ATOM 2877 O O . ALA A 1 341 ? 21.809 -6.804 -44.133 1.00 85.44 341 ALA A O 1
ATOM 2878 N N . GLU A 1 342 ? 22.935 -6.129 -42.314 1.00 88.69 342 GLU A N 1
ATOM 2879 C CA . GLU A 1 342 ? 24.040 -5.503 -43.043 1.00 88.69 342 GLU A CA 1
ATOM 2880 C C . GLU A 1 342 ? 24.868 -6.543 -43.814 1.00 88.69 342 GLU A C 1
ATOM 2882 O O . GLU A 1 342 ? 25.055 -6.405 -45.025 1.00 88.69 342 GLU A O 1
ATOM 2887 N N . ILE A 1 343 ? 25.273 -7.639 -43.159 1.00 87.19 343 ILE A N 1
ATOM 2888 C CA . ILE A 1 343 ? 26.041 -8.738 -43.774 1.00 87.19 343 ILE A CA 1
ATOM 2889 C C . ILE A 1 343 ? 25.272 -9.383 -44.936 1.00 87.19 343 ILE A C 1
ATOM 2891 O O . ILE A 1 343 ? 25.863 -9.735 -45.958 1.00 87.19 343 ILE A O 1
ATOM 2895 N N . LEU A 1 344 ? 23.951 -9.526 -44.809 1.00 84.69 344 LEU A N 1
ATOM 2896 C CA . LEU A 1 344 ? 23.086 -10.087 -45.850 1.00 84.69 344 LEU A CA 1
ATOM 2897 C C . LEU A 1 344 ? 22.726 -9.078 -46.955 1.00 84.69 344 LEU A C 1
ATOM 2899 O O . LEU A 1 344 ? 22.012 -9.430 -47.897 1.00 84.69 344 LEU A O 1
ATOM 2903 N N . GLY A 1 345 ? 23.195 -7.828 -46.863 1.00 86.50 345 GLY A N 1
ATOM 2904 C CA . GLY A 1 345 ? 22.874 -6.769 -47.821 1.00 86.50 345 GLY A CA 1
ATOM 2905 C C . GLY A 1 345 ? 21.391 -6.383 -47.823 1.00 86.50 345 GLY A C 1
ATOM 2906 O O . GLY A 1 345 ? 20.878 -5.918 -48.844 1.00 86.50 345 GLY A O 1
ATOM 2907 N N . LEU A 1 346 ? 20.694 -6.604 -46.705 1.00 81.12 346 LEU A N 1
ATOM 2908 C CA . LEU A 1 346 ? 19.294 -6.235 -46.483 1.00 81.12 346 LEU A CA 1
ATOM 2909 C C . LEU A 1 346 ? 19.138 -4.777 -46.031 1.00 81.12 346 LEU A C 1
ATOM 2911 O O . LEU A 1 346 ? 18.054 -4.218 -46.175 1.00 81.12 346 LEU A O 1
ATOM 2915 N N . ALA A 1 347 ? 20.215 -4.147 -45.553 1.00 78.50 347 ALA A N 1
ATOM 2916 C CA . ALA A 1 347 ? 20.210 -2.764 -45.071 1.00 78.50 347 ALA A CA 1
ATOM 2917 C C . ALA A 1 347 ? 19.841 -1.721 -46.148 1.00 78.50 347 ALA A C 1
ATOM 2919 O O . ALA A 1 347 ? 19.450 -0.607 -45.810 1.00 78.50 347 ALA A O 1
ATOM 2920 N N . ASN A 1 348 ? 19.934 -2.060 -47.443 1.00 81.06 348 ASN A N 1
ATOM 2921 C CA . ASN A 1 348 ? 19.605 -1.141 -48.533 1.00 81.06 348 ASN A CA 1
ATOM 2922 C C . ASN A 1 348 ? 18.615 -1.769 -49.540 1.00 81.06 348 ASN A C 1
ATOM 2924 O O . ASN A 1 348 ? 19.028 -2.353 -50.550 1.00 81.06 348 ASN A O 1
ATOM 2928 N N . PRO A 1 349 ? 17.293 -1.661 -49.297 1.00 64.81 349 PRO A N 1
ATOM 2929 C CA . PRO A 1 349 ? 16.271 -2.335 -50.103 1.00 64.81 349 PRO A CA 1
ATOM 2930 C C . PRO A 1 349 ? 16.221 -1.857 -51.563 1.00 64.81 349 PRO A C 1
ATOM 2932 O O . PRO A 1 349 ? 15.681 -2.558 -52.417 1.00 64.81 349 PRO A O 1
ATOM 2935 N N . GLN A 1 350 ? 16.814 -0.700 -51.868 1.00 73.19 350 GLN A N 1
ATOM 2936 C CA . GLN A 1 350 ? 16.853 -0.106 -53.207 1.00 73.19 350 GLN A CA 1
ATOM 2937 C C . GLN A 1 350 ? 17.898 -0.749 -54.138 1.00 73.19 350 GLN A C 1
ATOM 2939 O O . GLN A 1 350 ? 17.790 -0.601 -55.352 1.00 73.19 350 GLN A O 1
ATOM 2944 N N . GLN A 1 351 ? 18.904 -1.460 -53.612 1.00 68.94 351 GLN A N 1
ATOM 2945 C CA . GLN A 1 351 ? 20.047 -1.925 -54.418 1.00 68.94 351 GLN A CA 1
ATOM 2946 C C . GLN A 1 351 ? 20.115 -3.443 -54.637 1.00 68.94 351 GLN A C 1
ATOM 2948 O O . GLN A 1 351 ? 20.911 -3.897 -55.454 1.00 68.94 351 GLN A O 1
ATOM 2953 N N . ASN A 1 352 ? 19.275 -4.236 -53.965 1.00 58.88 352 ASN A N 1
ATOM 2954 C CA . ASN A 1 352 ? 19.414 -5.695 -53.944 1.00 58.88 352 ASN A CA 1
ATOM 2955 C C . ASN A 1 352 ? 18.141 -6.416 -54.428 1.00 58.88 352 ASN A C 1
ATOM 2957 O O . ASN A 1 352 ? 17.284 -6.845 -53.647 1.00 58.88 352 ASN A O 1
ATOM 2961 N N . THR A 1 353 ? 18.016 -6.575 -55.750 1.00 74.38 353 THR A N 1
ATOM 2962 C CA . THR A 1 353 ? 16.902 -7.290 -56.409 1.00 74.38 353 THR A CA 1
ATOM 2963 C C . THR A 1 353 ? 17.015 -8.819 -56.340 1.00 74.38 353 THR A C 1
ATOM 2965 O O . THR A 1 353 ? 16.062 -9.507 -56.693 1.00 74.38 353 THR A O 1
ATOM 2968 N N . HIS A 1 354 ? 18.137 -9.368 -55.858 1.00 78.50 354 HIS A N 1
ATOM 2969 C CA . HIS A 1 354 ? 18.430 -10.809 -55.910 1.00 78.50 354 HIS A CA 1
ATOM 2970 C C . HIS A 1 354 ? 18.362 -11.563 -54.570 1.00 78.50 354 HIS A C 1
ATOM 2972 O O . HIS A 1 354 ? 18.664 -12.755 -54.533 1.00 78.50 354 HIS A O 1
ATOM 2978 N N . VAL A 1 355 ? 17.949 -10.926 -53.469 1.00 77.50 355 VAL A N 1
ATOM 2979 C CA . VAL A 1 355 ? 17.839 -11.624 -52.175 1.00 77.50 355 VAL A CA 1
ATOM 2980 C C . VAL A 1 355 ? 16.596 -12.515 -52.145 1.00 77.50 355 VAL A C 1
ATOM 2982 O O . VAL A 1 355 ? 15.507 -12.083 -52.528 1.00 77.50 355 VAL A O 1
ATOM 2985 N N . ASN A 1 356 ? 16.763 -13.755 -51.672 1.00 85.44 356 ASN A N 1
ATOM 2986 C CA . ASN A 1 356 ? 15.689 -14.738 -51.544 1.00 85.44 356 ASN A CA 1
ATOM 2987 C C . ASN A 1 356 ? 14.526 -14.161 -50.702 1.00 85.44 356 ASN A C 1
ATOM 2989 O O . ASN A 1 356 ? 14.768 -13.750 -49.563 1.00 85.44 356 ASN A O 1
ATOM 2993 N N . PRO A 1 357 ? 13.282 -14.132 -51.221 1.00 83.56 357 PRO A N 1
ATOM 2994 C CA . PRO A 1 357 ? 12.129 -13.562 -50.519 1.00 83.56 357 PRO A CA 1
ATOM 2995 C C . PRO A 1 357 ? 11.899 -14.178 -49.133 1.00 83.56 357 PRO A C 1
ATOM 2997 O O . PRO A 1 357 ? 11.589 -13.445 -48.202 1.00 83.56 357 PRO A O 1
ATOM 3000 N N . GLY A 1 358 ? 12.185 -15.473 -48.944 1.00 87.25 358 GLY A N 1
ATOM 3001 C CA . GLY A 1 358 ? 12.035 -16.115 -47.633 1.00 87.25 358 GLY A CA 1
ATOM 3002 C C . GLY A 1 358 ? 12.939 -15.524 -46.542 1.00 87.25 358 GLY A C 1
ATOM 3003 O O . GLY A 1 358 ? 12.564 -15.511 -45.376 1.00 87.25 358 GLY A O 1
ATOM 3004 N N . VAL A 1 359 ? 14.108 -14.980 -46.900 1.00 83.31 359 VAL A N 1
ATOM 3005 C CA . VAL A 1 359 ? 15.015 -14.326 -45.937 1.00 83.31 359 VAL A CA 1
ATOM 3006 C C . VAL A 1 359 ? 14.495 -12.937 -45.548 1.00 83.31 359 VAL A C 1
ATOM 3008 O O . VAL A 1 359 ? 14.648 -12.531 -44.398 1.00 83.31 359 VAL A O 1
ATOM 3011 N N . LYS A 1 360 ? 13.834 -12.230 -46.477 1.00 80.88 360 LYS A N 1
ATOM 3012 C CA . LYS A 1 360 ? 13.186 -10.938 -46.197 1.00 80.88 360 LYS A CA 1
ATOM 3013 C C . LYS A 1 360 ? 12.003 -11.106 -45.247 1.00 80.88 360 LYS A C 1
ATOM 3015 O O . LYS A 1 360 ? 11.893 -10.336 -44.300 1.00 80.88 360 LYS A O 1
ATOM 3020 N N . ASP A 1 361 ? 11.181 -12.132 -45.463 1.00 86.31 361 ASP A N 1
ATOM 3021 C CA . ASP A 1 361 ? 10.022 -12.413 -44.610 1.00 86.31 361 ASP A CA 1
ATOM 3022 C C . ASP A 1 361 ? 10.449 -12.805 -43.191 1.00 86.31 361 ASP A C 1
ATOM 3024 O O . ASP A 1 361 ? 9.861 -12.338 -42.218 1.00 86.31 361 ASP A O 1
ATOM 3028 N N . ILE A 1 362 ? 11.511 -13.612 -43.055 1.00 84.38 362 ILE A N 1
ATOM 3029 C CA . ILE A 1 362 ? 12.073 -13.950 -41.742 1.00 84.38 362 ILE A CA 1
ATOM 3030 C C . ILE A 1 362 ? 12.567 -12.681 -41.047 1.00 84.38 362 ILE A C 1
ATOM 3032 O O . ILE A 1 362 ? 12.110 -12.413 -39.946 1.00 84.38 362 ILE A O 1
ATOM 3036 N N . ALA A 1 363 ? 13.419 -11.872 -41.687 1.00 81.94 363 ALA A N 1
ATOM 3037 C CA . ALA A 1 363 ? 13.952 -10.650 -41.080 1.00 81.94 363 ALA A CA 1
ATOM 3038 C C . ALA A 1 363 ? 12.847 -9.660 -40.664 1.00 81.94 363 ALA A C 1
ATOM 3040 O O . ALA A 1 363 ? 12.907 -9.106 -39.569 1.00 81.94 363 ALA A O 1
ATOM 3041 N N . ALA A 1 364 ? 11.818 -9.481 -41.501 1.00 84.00 364 ALA A N 1
ATOM 3042 C CA . ALA A 1 364 ? 10.671 -8.633 -41.187 1.00 84.00 364 ALA A CA 1
ATOM 3043 C C . ALA A 1 364 ? 9.878 -9.155 -39.978 1.00 84.00 364 ALA A C 1
ATOM 3045 O O . ALA A 1 364 ? 9.540 -8.376 -39.088 1.00 84.00 364 ALA A O 1
ATOM 3046 N N . ASN A 1 365 ? 9.636 -10.468 -39.906 1.00 87.50 365 ASN A N 1
ATOM 3047 C CA . ASN A 1 365 ? 8.952 -11.085 -38.770 1.00 87.50 365 ASN A CA 1
ATOM 3048 C C . ASN A 1 365 ? 9.777 -10.988 -37.478 1.00 87.50 365 ASN A C 1
ATOM 3050 O O . ASN A 1 365 ? 9.208 -10.706 -36.426 1.00 87.50 365 ASN A O 1
ATOM 3054 N N . THR A 1 366 ? 11.101 -11.180 -37.536 1.00 82.31 366 THR A N 1
ATOM 3055 C CA . THR A 1 366 ? 11.966 -11.031 -36.356 1.00 82.31 366 THR A CA 1
ATOM 3056 C C . THR A 1 366 ? 11.970 -9.591 -35.852 1.00 82.31 366 THR A C 1
ATOM 3058 O O . THR A 1 366 ? 11.876 -9.377 -34.648 1.00 82.31 366 THR A O 1
ATOM 3061 N N . SER A 1 367 ? 12.036 -8.604 -36.752 1.00 84.12 367 SER A N 1
ATOM 3062 C CA . SER A 1 367 ? 11.979 -7.186 -36.374 1.00 84.12 367 SER A CA 1
ATOM 3063 C C . SER A 1 367 ? 10.631 -6.806 -35.761 1.00 84.12 367 SER A C 1
ATOM 3065 O O . SER A 1 367 ? 10.613 -6.173 -34.712 1.00 84.12 367 SER A O 1
ATOM 3067 N N . ALA A 1 368 ? 9.514 -7.249 -36.349 1.00 89.62 368 ALA A N 1
ATOM 3068 C CA . ALA A 1 368 ? 8.181 -6.991 -35.800 1.00 89.62 368 ALA A CA 1
ATOM 3069 C C . ALA A 1 368 ? 7.992 -7.621 -34.408 1.00 89.62 368 ALA A C 1
ATOM 3071 O O . ALA A 1 368 ? 7.387 -7.018 -33.526 1.00 89.62 368 ALA A O 1
ATOM 3072 N N . LEU A 1 369 ? 8.535 -8.824 -34.196 1.00 88.50 369 LEU A N 1
ATOM 3073 C CA . LEU A 1 369 ? 8.483 -9.499 -32.901 1.00 88.50 369 LEU A CA 1
ATOM 3074 C C . LEU A 1 369 ? 9.344 -8.781 -31.850 1.00 88.50 369 LEU A C 1
ATOM 3076 O O . LEU A 1 369 ? 8.895 -8.626 -30.720 1.00 88.50 369 LEU A O 1
ATOM 3080 N N . LEU A 1 370 ? 10.541 -8.306 -32.214 1.00 84.00 370 LEU A N 1
ATOM 3081 C CA . LEU A 1 370 ? 11.388 -7.507 -31.319 1.00 84.00 370 LEU A CA 1
ATOM 3082 C C . LEU A 1 370 ? 10.731 -6.167 -30.948 1.00 84.00 370 LEU A C 1
ATOM 3084 O O . LEU A 1 370 ? 10.780 -5.787 -29.784 1.00 84.00 370 LEU A O 1
ATOM 3088 N N . GLU A 1 371 ? 10.073 -5.489 -31.894 1.00 88.88 371 GLU A N 1
ATOM 3089 C CA . GLU A 1 371 ? 9.329 -4.249 -31.618 1.00 88.88 371 GLU A CA 1
ATOM 3090 C C . GLU A 1 371 ? 8.147 -4.467 -30.665 1.00 88.88 371 GLU A C 1
ATOM 3092 O O . GLU A 1 371 ? 7.904 -3.644 -29.782 1.00 88.88 371 GLU A O 1
ATOM 3097 N N . GLU A 1 372 ? 7.413 -5.572 -30.815 1.00 92.00 372 GLU A N 1
ATOM 3098 C CA . GLU A 1 372 ? 6.303 -5.898 -29.916 1.00 92.00 372 GLU A CA 1
ATOM 3099 C C . GLU A 1 372 ? 6.799 -6.250 -28.505 1.00 92.00 372 GLU A C 1
ATOM 3101 O O . GLU A 1 372 ? 6.207 -5.809 -27.521 1.00 92.00 372 GLU A O 1
ATOM 3106 N N . PHE A 1 373 ? 7.919 -6.972 -28.389 1.00 87.94 373 PHE A N 1
ATOM 3107 C CA . PHE A 1 373 ? 8.558 -7.221 -27.094 1.00 87.94 373 PHE A CA 1
ATOM 3108 C C . PHE A 1 373 ? 9.061 -5.931 -26.433 1.00 87.94 373 PHE A C 1
ATOM 3110 O O . PHE A 1 373 ? 8.832 -5.746 -25.240 1.00 87.94 373 PHE A O 1
ATOM 3117 N N . ASP A 1 374 ? 9.696 -5.028 -27.191 1.00 86.06 374 ASP A N 1
ATOM 3118 C CA . ASP A 1 374 ? 10.121 -3.713 -26.691 1.00 86.06 374 ASP A CA 1
ATOM 3119 C C . ASP A 1 374 ? 8.919 -2.911 -26.168 1.00 86.06 374 ASP A C 1
ATOM 3121 O O . ASP A 1 374 ? 9.000 -2.280 -25.114 1.00 86.06 374 ASP A O 1
ATOM 3125 N N . ARG A 1 375 ? 7.779 -2.941 -26.872 1.00 91.88 375 ARG A N 1
ATOM 3126 C CA . ARG A 1 375 ? 6.553 -2.270 -26.415 1.00 91.88 375 ARG A CA 1
ATOM 3127 C C . ARG A 1 375 ? 6.059 -2.850 -25.088 1.00 91.88 375 ARG A C 1
ATOM 3129 O O . ARG A 1 375 ? 5.843 -2.088 -24.152 1.00 91.88 375 ARG A O 1
ATOM 3136 N N . GLN A 1 376 ? 5.937 -4.174 -24.992 1.00 91.44 376 GLN A N 1
ATOM 3137 C CA . GLN A 1 376 ? 5.458 -4.843 -23.775 1.00 91.44 376 GLN A CA 1
ATOM 3138 C C . GLN A 1 376 ? 6.370 -4.578 -22.571 1.00 91.44 376 GLN A C 1
ATOM 3140 O O . GLN A 1 376 ? 5.878 -4.304 -21.479 1.00 91.44 376 GLN A O 1
ATOM 3145 N N . LEU A 1 377 ? 7.690 -4.588 -22.776 1.00 88.19 377 LEU A N 1
ATOM 3146 C CA . LEU A 1 377 ? 8.654 -4.256 -21.728 1.00 88.19 377 LEU A CA 1
ATOM 3147 C C . LEU A 1 377 ? 8.552 -2.811 -21.263 1.00 88.19 377 LEU A C 1
ATOM 3149 O O . LEU A 1 377 ? 8.629 -2.563 -20.065 1.00 88.19 377 LEU A O 1
ATOM 3153 N N . ASN A 1 378 ? 8.377 -1.862 -22.182 1.00 88.00 378 ASN A N 1
ATOM 3154 C CA . ASN A 1 378 ? 8.223 -0.457 -21.812 1.00 88.00 378 ASN A CA 1
ATOM 3155 C C . ASN A 1 378 ? 6.921 -0.211 -21.039 1.00 88.00 378 ASN A C 1
ATOM 3157 O O . ASN A 1 378 ? 6.938 0.535 -20.059 1.00 88.00 378 ASN A O 1
ATOM 3161 N N . ASP A 1 379 ? 5.824 -0.869 -21.422 1.00 92.00 379 ASP A N 1
ATOM 3162 C CA . ASP A 1 379 ? 4.555 -0.794 -20.691 1.00 92.00 379 ASP A CA 1
ATOM 3163 C C . ASP A 1 379 ? 4.701 -1.364 -19.266 1.00 92.00 379 ASP A C 1
ATOM 3165 O O . ASP A 1 379 ? 4.265 -0.747 -18.291 1.00 92.00 379 ASP A O 1
ATOM 3169 N N . GLU A 1 380 ? 5.373 -2.510 -19.117 1.00 88.81 380 GLU A N 1
ATOM 3170 C CA . GLU A 1 380 ? 5.605 -3.148 -17.815 1.00 88.81 380 GLU A CA 1
ATOM 3171 C C . GLU A 1 380 ? 6.581 -2.354 -16.932 1.00 88.81 380 GLU A C 1
ATOM 3173 O O . GLU A 1 380 ? 6.361 -2.209 -15.723 1.00 88.81 380 GLU A O 1
ATOM 3178 N N . LEU A 1 381 ? 7.633 -1.784 -17.527 1.00 88.31 381 LEU A N 1
ATOM 3179 C CA . LEU A 1 381 ? 8.585 -0.917 -16.839 1.00 88.31 381 LEU A CA 1
ATOM 3180 C C . LEU A 1 381 ? 7.896 0.362 -16.352 1.00 88.31 381 LEU A C 1
ATOM 3182 O O . LEU A 1 381 ? 8.035 0.716 -15.183 1.00 88.31 381 LEU A O 1
ATOM 3186 N N . SER A 1 382 ? 7.090 1.001 -17.207 1.00 90.25 382 SER A N 1
ATOM 3187 C CA . SER A 1 382 ? 6.309 2.190 -16.855 1.00 90.25 382 SER A CA 1
ATOM 3188 C C . SER A 1 382 ? 5.325 1.904 -15.718 1.00 90.25 382 SER A C 1
ATOM 3190 O O . SER A 1 382 ? 5.264 2.661 -14.747 1.00 90.25 382 SER A O 1
ATOM 3192 N N . HIS A 1 383 ? 4.613 0.774 -15.775 1.00 91.25 383 HIS A N 1
ATOM 3193 C CA . HIS A 1 383 ? 3.700 0.365 -14.709 1.00 91.25 383 HIS A CA 1
ATOM 3194 C C . HIS A 1 383 ? 4.435 0.112 -13.383 1.00 91.25 383 HIS A C 1
ATOM 3196 O O . HIS A 1 383 ? 4.011 0.595 -12.331 1.00 91.25 383 HIS A O 1
ATOM 3202 N N . THR A 1 384 ? 5.568 -0.597 -13.429 1.00 86.62 384 THR A N 1
ATOM 3203 C CA . THR A 1 384 ? 6.381 -0.898 -12.239 1.00 86.62 384 THR A CA 1
ATOM 3204 C C . THR A 1 384 ? 6.971 0.376 -11.630 1.00 86.62 384 THR A C 1
ATOM 3206 O O . THR A 1 384 ? 6.985 0.527 -10.408 1.00 86.62 384 THR A O 1
ATOM 3209 N N . GLN A 1 385 ? 7.426 1.311 -12.465 1.00 88.25 385 GLN A N 1
ATOM 3210 C CA . GLN A 1 385 ? 7.975 2.588 -12.022 1.00 88.25 385 GLN A CA 1
ATOM 3211 C C . GLN A 1 385 ? 6.898 3.478 -11.391 1.00 88.25 385 GLN A C 1
ATOM 3213 O O . GLN A 1 385 ? 7.106 3.994 -10.297 1.00 88.25 385 GLN A O 1
ATOM 3218 N N . SER A 1 386 ? 5.711 3.568 -11.997 1.00 90.94 386 SER A N 1
ATOM 3219 C CA . SER A 1 386 ? 4.573 4.296 -11.418 1.00 90.94 386 SER A CA 1
ATOM 3220 C C . SER A 1 386 ? 4.143 3.720 -10.061 1.00 90.94 386 SER A C 1
ATOM 3222 O O . SER A 1 386 ? 3.874 4.465 -9.111 1.00 90.94 386 SER A O 1
ATOM 3224 N N . PHE A 1 387 ? 4.135 2.389 -9.928 1.00 89.19 387 PHE A N 1
ATOM 3225 C CA . PHE A 1 387 ? 3.882 1.730 -8.647 1.00 89.19 387 PHE A CA 1
ATOM 3226 C C . PHE A 1 387 ? 4.958 2.081 -7.609 1.00 89.19 387 PHE A C 1
ATOM 3228 O O . PHE A 1 387 ? 4.640 2.394 -6.461 1.00 89.19 387 PHE A O 1
ATOM 3235 N N . PHE A 1 388 ? 6.232 2.074 -8.008 1.00 88.12 388 PHE A N 1
ATOM 3236 C CA . PHE A 1 388 ? 7.350 2.429 -7.138 1.00 88.12 388 PHE A CA 1
ATOM 3237 C C . PHE A 1 388 ? 7.276 3.881 -6.644 1.00 88.12 388 PHE A C 1
ATOM 3239 O O . PHE A 1 388 ? 7.424 4.129 -5.446 1.00 88.12 388 PHE A O 1
ATOM 3246 N N . GLU A 1 389 ? 6.988 4.826 -7.540 1.00 89.06 389 GLU A N 1
ATOM 3247 C CA . GLU A 1 389 ? 6.808 6.246 -7.217 1.00 89.06 389 GLU A CA 1
ATOM 3248 C C . GLU A 1 389 ? 5.640 6.458 -6.247 1.00 89.06 389 GLU A C 1
ATOM 3250 O O . GLU A 1 389 ? 5.775 7.196 -5.271 1.00 89.06 389 GLU A O 1
ATOM 3255 N N . SER A 1 390 ? 4.532 5.734 -6.438 1.00 87.94 390 SER A N 1
ATOM 3256 C CA . SER A 1 390 ? 3.373 5.787 -5.535 1.00 87.94 390 SER A CA 1
ATOM 3257 C C . SER A 1 390 ? 3.726 5.328 -4.113 1.00 87.94 390 SER A C 1
ATOM 3259 O O . SER A 1 390 ? 3.385 5.998 -3.137 1.00 87.94 390 SER A O 1
ATOM 3261 N N . VAL A 1 391 ? 4.468 4.220 -3.979 1.00 84.06 391 VAL A N 1
ATOM 3262 C CA . VAL A 1 391 ? 4.909 3.695 -2.672 1.00 84.06 391 VAL A CA 1
ATOM 3263 C C . VAL A 1 391 ? 5.891 4.649 -1.982 1.00 84.06 391 VAL A C 1
ATOM 3265 O O . VAL A 1 391 ? 5.836 4.820 -0.760 1.00 84.06 391 VAL A O 1
ATOM 3268 N N . HIS A 1 392 ? 6.783 5.287 -2.744 1.00 84.25 392 HIS A N 1
ATOM 3269 C CA . HIS A 1 392 ? 7.734 6.261 -2.209 1.00 84.25 392 HIS A CA 1
ATOM 3270 C C . HIS A 1 392 ? 7.059 7.558 -1.754 1.00 84.25 392 HIS A C 1
ATOM 3272 O O . HIS A 1 392 ? 7.369 8.055 -0.668 1.00 84.25 392 HIS A O 1
ATOM 3278 N N . PHE A 1 393 ? 6.103 8.072 -2.528 1.00 87.25 393 PHE A N 1
ATOM 3279 C CA . PHE A 1 393 ? 5.364 9.287 -2.191 1.00 87.25 393 PHE A CA 1
ATOM 3280 C C . PHE A 1 393 ? 4.581 9.144 -0.875 1.00 87.25 393 PHE A C 1
ATOM 3282 O O . PHE A 1 393 ? 4.610 10.037 -0.025 1.00 87.25 393 PHE A O 1
ATOM 3289 N N . GLU A 1 394 ? 3.944 7.991 -0.638 1.00 82.00 394 GLU A N 1
ATOM 3290 C CA . GLU A 1 394 ? 3.296 7.705 0.650 1.00 82.00 394 GLU A CA 1
ATOM 3291 C C . GLU A 1 394 ? 4.286 7.730 1.827 1.00 82.00 394 GLU A C 1
ATOM 3293 O O . GLU A 1 394 ? 3.950 8.191 2.920 1.00 82.00 394 GLU A O 1
ATOM 3298 N N . GLN A 1 395 ? 5.520 7.261 1.619 1.00 82.19 395 GLN A N 1
ATOM 3299 C CA . GLN A 1 395 ? 6.541 7.225 2.666 1.00 82.19 395 GLN A CA 1
ATOM 3300 C C . GLN A 1 395 ? 7.044 8.624 3.046 1.00 82.19 395 GLN A C 1
ATOM 3302 O O . GLN A 1 395 ? 7.299 8.880 4.228 1.00 82.19 395 GLN A O 1
ATOM 3307 N N . GLU A 1 396 ? 7.200 9.525 2.076 1.00 82.06 396 GLU A N 1
ATOM 3308 C CA . GLU A 1 396 ? 7.639 10.900 2.340 1.00 82.06 396 GLU A CA 1
ATOM 3309 C C . GLU A 1 396 ? 6.586 11.681 3.135 1.00 82.06 396 GLU A C 1
ATOM 3311 O O . GLU A 1 396 ? 6.927 12.318 4.137 1.00 82.06 396 GLU A O 1
ATOM 3316 N N . ASN A 1 397 ? 5.305 11.526 2.786 1.00 80.88 397 ASN A N 1
ATOM 3317 C CA . ASN A 1 397 ? 4.196 12.168 3.499 1.00 80.88 397 ASN A CA 1
ATOM 3318 C C . ASN A 1 397 ? 4.065 11.678 4.958 1.00 80.88 397 ASN A C 1
ATOM 3320 O O . ASN A 1 397 ? 3.861 12.472 5.881 1.00 80.88 397 ASN A O 1
ATOM 3324 N N . GLU A 1 398 ? 4.269 10.379 5.216 1.00 77.62 398 GLU A N 1
ATOM 3325 C CA . GLU A 1 398 ? 4.265 9.838 6.585 1.00 77.62 398 GLU A CA 1
ATOM 3326 C C . GLU A 1 398 ? 5.437 10.362 7.441 1.00 77.62 398 GLU A C 1
ATOM 3328 O O . GLU A 1 398 ? 5.314 10.504 8.667 1.00 77.62 398 GLU A O 1
ATOM 3333 N N . GLN A 1 399 ? 6.589 10.661 6.832 1.00 75.94 399 GLN A N 1
ATOM 3334 C CA . GLN A 1 399 ? 7.730 11.239 7.550 1.00 75.94 399 GLN A CA 1
ATOM 3335 C C . GLN A 1 399 ? 7.504 12.714 7.899 1.00 75.94 399 GLN A C 1
ATOM 3337 O O . GLN A 1 399 ? 7.867 13.138 9.006 1.00 75.94 399 GLN A O 1
ATOM 3342 N N . THR A 1 400 ? 6.874 13.491 7.013 1.00 73.94 400 THR A N 1
ATOM 3343 C CA . THR A 1 400 ? 6.586 14.909 7.267 1.00 73.94 400 THR A CA 1
ATOM 3344 C C . THR A 1 400 ? 5.574 15.095 8.398 1.00 73.94 400 THR A C 1
ATOM 3346 O O . THR A 1 400 ? 5.794 15.942 9.273 1.00 73.94 400 THR A O 1
ATOM 3349 N N . ASP A 1 401 ? 4.551 14.241 8.486 1.00 64.94 401 ASP A N 1
ATOM 3350 C CA . ASP A 1 401 ? 3.507 14.343 9.518 1.00 64.94 401 ASP A CA 1
ATOM 3351 C C . ASP A 1 401 ? 4.011 13.971 10.916 1.00 64.94 401 ASP A C 1
ATOM 3353 O O . ASP A 1 401 ? 3.721 14.649 11.911 1.00 64.94 401 ASP A O 1
ATOM 3357 N N . ASN A 1 402 ? 4.864 12.950 11.008 1.00 64.12 402 ASN A N 1
ATOM 3358 C CA . ASN A 1 402 ? 5.449 12.542 12.284 1.00 64.12 402 ASN A CA 1
ATOM 3359 C C . ASN A 1 402 ? 6.455 13.563 12.842 1.00 64.12 402 ASN A C 1
ATOM 3361 O O . ASN A 1 402 ? 6.688 13.604 14.056 1.00 64.12 402 ASN A O 1
ATOM 3365 N N . SER A 1 403 ? 7.031 14.423 11.996 1.00 58.53 403 SER A N 1
ATOM 3366 C CA . SER A 1 403 ? 8.003 15.431 12.433 1.00 58.53 403 SER A CA 1
ATOM 3367 C C . SER A 1 403 ? 7.363 16.624 13.167 1.00 58.53 403 SER A C 1
ATOM 3369 O O . SER A 1 403 ? 8.005 17.243 14.022 1.00 58.53 403 SER A O 1
ATOM 3371 N N . ASN A 1 404 ? 6.076 16.898 12.913 1.00 58.81 404 ASN A N 1
ATOM 3372 C CA . ASN A 1 404 ? 5.369 18.064 13.451 1.00 58.81 404 ASN A CA 1
ATOM 3373 C C . ASN A 1 404 ? 4.563 17.798 14.736 1.00 58.81 404 ASN A C 1
ATOM 3375 O O . ASN A 1 404 ? 4.182 18.751 15.417 1.00 58.81 404 ASN A O 1
ATOM 3379 N N . HIS A 1 405 ? 4.334 16.537 15.127 1.00 50.81 405 HIS A N 1
ATOM 3380 C CA . HIS A 1 405 ? 3.420 16.206 16.235 1.00 50.81 405 HIS A CA 1
ATOM 3381 C C . HIS A 1 405 ? 4.072 15.853 17.584 1.00 50.81 405 HIS A C 1
ATOM 3383 O O . HIS A 1 405 ? 3.372 15.520 18.542 1.00 50.81 405 HIS A O 1
ATOM 3389 N N . PHE A 1 406 ? 5.396 15.987 17.731 1.00 43.59 406 PHE A N 1
ATOM 3390 C CA . PHE A 1 406 ? 6.041 15.856 19.043 1.00 43.59 406 PHE A CA 1
ATOM 3391 C C . PHE A 1 406 ? 6.136 17.214 19.760 1.00 43.59 406 PHE A C 1
ATOM 3393 O O . PHE A 1 406 ? 7.038 18.006 19.466 1.00 43.59 406 PHE A O 1
ATOM 3400 N N . PRO A 1 407 ? 5.287 17.505 20.771 1.00 47.75 407 PRO A N 1
ATOM 3401 C CA . PRO A 1 407 ? 5.479 18.687 21.594 1.00 47.75 407 PRO A CA 1
ATOM 3402 C C . PRO A 1 407 ? 6.828 18.556 22.300 1.00 47.75 407 PRO A C 1
ATOM 3404 O O . PRO A 1 407 ? 7.046 17.624 23.082 1.00 47.75 407 PRO A O 1
ATOM 3407 N N . LYS A 1 408 ? 7.739 19.501 22.035 1.00 49.28 408 LYS A N 1
ATOM 3408 C CA . LYS A 1 408 ? 9.028 19.645 22.724 1.00 49.28 408 LYS A CA 1
ATOM 3409 C C . LYS A 1 408 ? 8.775 19.809 24.227 1.00 49.28 408 LYS A C 1
ATOM 3411 O O . LYS A 1 408 ? 8.706 20.917 24.754 1.00 49.28 408 LYS A O 1
ATOM 3416 N N . ARG A 1 409 ? 8.625 18.697 24.953 1.00 43.94 409 ARG A N 1
ATOM 3417 C CA . ARG A 1 409 ? 8.575 18.683 26.416 1.00 43.94 409 ARG A CA 1
ATOM 3418 C C . ARG A 1 409 ? 9.948 19.105 26.915 1.00 43.94 409 ARG A C 1
ATOM 3420 O O . ARG A 1 409 ? 10.869 18.294 26.999 1.00 43.94 409 ARG A O 1
ATOM 3427 N N . ALA A 1 410 ? 10.067 20.384 27.258 1.00 45.72 410 ALA A N 1
ATOM 3428 C CA . ALA A 1 410 ? 11.203 20.942 27.969 1.00 45.72 410 ALA A CA 1
ATOM 3429 C C . ALA A 1 410 ? 11.474 20.102 29.229 1.00 45.72 410 ALA A C 1
ATOM 3431 O O . ALA A 1 410 ? 10.764 20.191 30.236 1.00 45.72 410 ALA A O 1
ATOM 3432 N N . ARG A 1 411 ? 12.502 19.249 29.171 1.00 41.59 411 ARG A N 1
ATOM 3433 C CA . ARG A 1 411 ? 13.020 18.523 30.332 1.00 41.59 411 ARG A CA 1
ATOM 3434 C C . ARG A 1 411 ? 13.607 19.548 31.303 1.00 41.59 411 ARG A C 1
ATOM 3436 O O . ARG A 1 411 ? 14.780 19.895 31.217 1.00 41.59 411 ARG A O 1
ATOM 3443 N N . LYS A 1 412 ? 12.801 20.014 32.262 1.00 48.19 412 LYS A N 1
ATOM 3444 C CA . LYS A 1 412 ? 13.313 20.629 33.494 1.00 48.19 412 LYS A CA 1
ATOM 3445 C C . LYS A 1 412 ? 14.101 19.561 34.250 1.00 48.19 412 LYS A C 1
ATOM 3447 O O . LYS A 1 412 ? 13.531 18.731 34.957 1.00 48.19 412 LYS A O 1
ATOM 3452 N N . THR A 1 413 ? 15.417 19.566 34.085 1.00 41.94 413 THR A N 1
ATOM 3453 C CA . THR A 1 413 ? 16.345 18.775 34.890 1.00 41.94 413 THR A CA 1
ATOM 3454 C C . THR A 1 413 ? 16.306 19.296 36.327 1.00 41.94 413 THR A C 1
ATOM 3456 O O . THR A 1 413 ? 16.903 20.310 36.680 1.00 41.94 413 THR A O 1
ATOM 3459 N N . ARG A 1 414 ? 15.560 18.606 37.196 1.00 39.78 414 ARG A N 1
ATOM 3460 C CA . ARG A 1 414 ? 15.662 18.797 38.646 1.00 39.78 414 ARG A CA 1
ATOM 3461 C C . ARG A 1 414 ? 17.026 18.264 39.095 1.00 39.78 414 ARG A C 1
ATOM 3463 O O . ARG A 1 414 ? 17.207 17.057 39.234 1.00 39.78 414 ARG A O 1
ATOM 3470 N N . LYS A 1 415 ? 17.988 19.167 39.311 1.00 45.47 415 LYS A N 1
ATOM 3471 C CA . LYS A 1 415 ? 19.241 18.885 40.026 1.00 45.47 415 LYS A CA 1
ATOM 3472 C C . LYS A 1 415 ? 18.905 18.510 41.474 1.00 45.47 415 LYS A C 1
ATOM 3474 O O . LYS A 1 415 ? 18.716 19.383 42.312 1.00 45.47 415 LYS A O 1
ATOM 3479 N N . ASN A 1 416 ? 18.830 17.214 41.765 1.00 40.75 416 ASN A N 1
ATOM 3480 C CA . ASN A 1 416 ? 18.882 16.706 43.134 1.00 40.75 416 ASN A CA 1
ATOM 3481 C C . ASN A 1 416 ? 20.352 16.511 43.518 1.00 40.75 416 ASN A C 1
ATOM 3483 O O . ASN A 1 416 ? 20.937 15.458 43.277 1.00 40.75 416 ASN A O 1
ATOM 3487 N N . SER A 1 417 ? 20.955 17.537 44.114 1.00 40.44 417 SER A N 1
ATOM 3488 C CA . SER A 1 417 ? 22.240 17.429 44.800 1.00 40.44 417 SER A CA 1
ATOM 3489 C C . SER A 1 417 ? 22.043 16.696 46.131 1.00 40.44 417 SER A C 1
ATOM 3491 O O . SER A 1 417 ? 21.660 17.305 47.131 1.00 40.44 417 SER A O 1
ATOM 3493 N N . ARG A 1 418 ? 22.294 15.384 46.160 1.00 44.28 418 ARG A N 1
ATOM 3494 C CA . ARG A 1 418 ? 22.562 14.673 47.416 1.00 44.28 418 ARG A CA 1
ATOM 3495 C C . ARG A 1 418 ? 24.019 14.929 47.796 1.00 44.28 418 ARG A C 1
ATOM 3497 O O . ARG A 1 418 ? 24.922 14.471 47.105 1.00 44.28 418 ARG A O 1
ATOM 3504 N N . LYS A 1 419 ? 24.228 15.677 48.883 1.00 49.34 419 LYS A N 1
ATOM 3505 C CA . LYS A 1 419 ? 25.504 15.727 49.604 1.00 49.34 419 LYS A CA 1
ATOM 3506 C C . LYS A 1 419 ? 25.760 14.341 50.195 1.00 49.34 419 LYS A C 1
ATOM 3508 O O . LYS A 1 419 ? 24.978 13.880 51.023 1.00 49.34 419 LYS A O 1
ATOM 3513 N N . ILE A 1 420 ? 26.822 13.691 49.742 1.00 46.50 420 ILE A N 1
ATOM 3514 C CA . ILE A 1 420 ? 27.454 12.571 50.435 1.00 46.50 420 ILE A CA 1
ATOM 3515 C C . ILE A 1 420 ? 28.635 13.200 51.173 1.00 46.50 420 ILE A C 1
ATOM 3517 O O . ILE A 1 420 ? 29.518 13.762 50.529 1.00 46.50 420 ILE A O 1
ATOM 3521 N N . ASN A 1 421 ? 28.591 13.189 52.505 1.00 48.69 421 ASN A N 1
ATOM 3522 C CA . ASN A 1 421 ? 29.738 13.545 53.336 1.00 48.69 421 ASN A CA 1
ATOM 3523 C C . ASN A 1 421 ? 30.664 12.326 53.407 1.00 48.69 421 ASN A C 1
ATOM 3525 O O . ASN A 1 421 ? 30.191 11.231 53.715 1.00 48.69 421 ASN A O 1
ATOM 3529 N N . PHE A 1 422 ? 31.944 12.551 53.125 1.00 42.56 422 PHE A N 1
ATOM 3530 C CA . PHE A 1 422 ? 33.060 11.685 53.494 1.00 42.56 422 PHE A CA 1
ATOM 3531 C C . PHE A 1 422 ? 33.877 12.391 54.570 1.00 42.56 422 PHE A C 1
ATOM 3533 O O . PHE A 1 422 ? 33.980 13.639 54.471 1.00 42.56 422 PHE A O 1
#

Radius of gyration: 46.95 Å; chains: 1; bounding box: 130×84×125 Å

Foldseek 3Di:
DDPVVVVVVVVVVVVVVVVVVPPPDDDDDDDDDDDDDDDDDDDDDDDDDDDDDDDDDDDDDDDDDDDDDDDDDDDDDDPPDPPVVVVVVPPPPPPDPPVVVVVVVVVVVVVVVVVVVVVVVVVVVVVVVVVVVVVVVVVVVVVVVVVVVVVVVVVCVVCCVPVVVVVVVVCCVPVVVVVVVVVVVVVVVVVVVVVVVVVVVVVVVVVVVVPVPDDDDDDDPDDPDPDPPDPPPPDDQDPVLVVVLVVVCLVPLDDDPVVLVVNCVVRVDDSVVSNVVSVVVPVVDDPVNSVVVNVVVVVVVVVVVVVVLVVVLVVLVVVLVVLVVVVVVLVVVVVVLVVVCVVQVVPDVPPDPDDDVVVVVVSVVVVVVSVVVVVVSVVVNVVSVVVSVVSVVVVVVVVVVVVPPDDPPPPPPDPPDDDDDD

Sequence (422 aa):
MDYLEIKGILLNENEIIDKLSSDSYSKCPTPTQTPTNEEDTNFEEMESILNEPQPINVSKISKSTYSQITSKPKSKPKNRQIHDISQKVSSQKISMPKEEENYRDKFNQNQEEKYLKKKENFEENEIININQNQFENQFENENQNENEILMENEIVNQIQNEIVNQIQNEIENQIGNENENEIQNENEIVNQIQNEIEKQKKKKKKKKKKKNQNENENENEKEEEKKNSHSTRRRISTRSEKEYLRQFFIMNQKPNAEEIDEIVREIGWDKKRVVRWFANQNSRTPKQTLMKFQEIEIGRLQRDLSESRQQMIYRTNTHLTFLEWVGHSIHTLRMYNEQLAEILGLANPQQNTHVNPGVKDIAANTSALLEEFDRQLNDELSHTQSFFESVHFEQENEQTDNSNHFPKRARKTRKNSRKINF